Protein 5Z2Q (pdb70)

InterPro domains:
  IPR000818 TEA/ATTS domain [PF01285] (33-99)
  IPR000818 TEA/ATTS domain [PR00065] (36-50)
  IPR000818 TEA/ATTS domain [PR00065] (69-83)
  IPR000818 TEA/ATTS domain [PR00065] (84-98)
  IPR000818 TEA/ATTS domain [PS00554] (69-97)
  IPR000818 TEA/ATTS domain [PS51088] (29-105)
  IPR000818 TEA/ATTS domain [SM00426] (27-98)
  IPR016361 Transcriptional enhancer factor, metazoa [PIRSF002603] (1-427)
  IPR027255 Transcriptional enhancer factor TEF-3 (TEAD4) [PIRSF500722] (1-427)
  IPR038096 TEA/ATTS domain superfamily [G3DSA:6.10.20.40] (28-109)
  IPR041086 YAP binding domain [PF17725] (215-424)

Secondary structure (DSSP, 8-state):
--STTTSSB-SS-EEEEEEEEEE----TTEEEEEEEEPPPP-TTSPPPEEEEGGGGGGGS--STTSHHHHHHHS-GGGEEEEEEEE-----TTTSS--EEEEEEEEEESS--EEEEEEEEEETTEEEEEEEEEEE-EEETTEEEEEEEEEEP-HHHHHHHHHHHT-SSHHHHHHHHHTEEEEEEEEESSS--EEEEEEEEEEE-SSSS--EEEEEEEE-/--HHHHTTSSB-SS-EEEEEEEEEE--EEEEEEEEPPPPPTTSPPPPEEEGGGTGGGS--STTSHHHHHHHS-GGGEEEEEEEE----STT---EEEEEEEEEESS--EEEEEEEEEETTEEEEEEEEEEE-EEETTEEEEEEEEEEP-HHHHHHHHHHHT-SSHHHHHHHHHTEEEEEEEEETTT--EEEEEEEEEEE-SSSS--EEEEEEEE-/-EEEEETTEEEEE--SS-HHHHHHHHHHHHHTT--/-EEEEETTEEEEE--SS-HHHHHHHHHHHHHTT---

CATH classification: 2.70.50.80

Radius of gyration: 27.7 Å; Cα contacts (8 Å, |Δi|>4): 1138; chains: 4; bounding box: 72×57×75 Å

Sequence (505 aa):
PKTEWNAGSVIFTYFEGDINSMVDEHFSRALRNLKPKTEWNAGSVIFTYFEGDINSMVDEHFSRALRNLKRNWISMRSIASSKLWMLEFSAFLERQDTYNKHLFVHISQSSPSYSDPYLETVDIRQIYDKFPEKKGGLKELFERGPSNAFFLVKFWADLNTNIDDEGSAFYGVSSQYESPENMIITCSTKVCSFGKQVVEKVETEYARYENGHYLYRIHRSPLCEYMINFIHKLKHLPEKYMMNSVLENFTILQVVTNRDTQETLLCIAYVFEVSASEHGAQHHIYRLVKDLNWISMRSIASSKLWMLEFSAFLERNKHLFVHISQSSPSYSDPYLETVDIRQIYDKFPEKKGGLKELFERGPSNAFFLVKFWADLNTNIDDSAFYGVSSQYESPENMIITCSTKVCSFGKQVVEKVETEYARYENGHYLYRIHRSPLCEYMINFIHKLKHLPEKYMMNSVLENFTILQVVTNRDTQETLLCIAYVFEVSASEHGAQHHIYRLVK

GO terms:
  GO:0000978 RNA polymerase II cis-regulatory region sequence-specific DNA binding (F, IDA)
  GO:0001228 DNA-binding transcription activator activity, RNA polymerase II-specific (F, IDA)
  GO:0045944 positive regulation of transcription by RNA polymerase II (P, IDA)
  GO:0005737 cytoplasm (C, IDA)
  GO:0003677 DNA bindi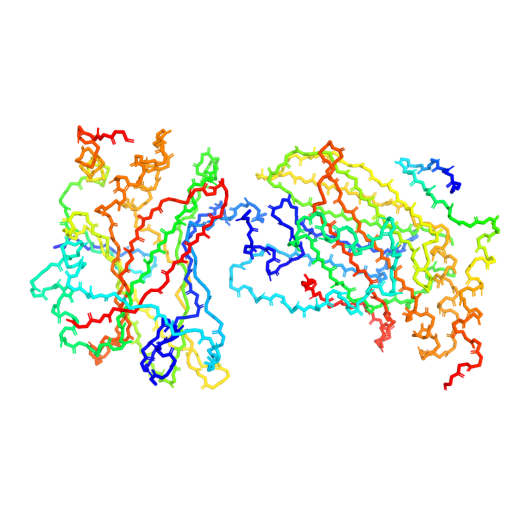ng (F, IDA)
  GO:0003700 DNA-binding transcription factor activity (F, IDA)
  GO:0045165 cell fate commitment (P, IDA)
  GO:0045893 positive regulation of DNA-templated transcription (P, IDA)
  GO:0043565 sequence-specific DNA binding (F, IDA)
  GO:0005667 transcription regulator complex (C, IDA)
  GO:0032993 protein-DNA complex (C, IDA)
  GO:0045944 positive regulation of transcription by RNA polymerase II (P, IGI)
  GO:1902459 positive regulation of stem cell population maintenance (P, IGI)
  GO:0001701 in utero embryonic development (P, IMP)
  GO:0001708 cell fate specification (P, IMP)
  GO:0001825 blastocyst formation (P, IMP)
  GO:0001830 trophectodermal cell fate commitment (P, IMP)
  GO:0045944 positive regulation of transcription by RNA polymerase II (P, IMP)
  GO:0006357 regulation of transcription by RNA polymerase II (P, IMP)
  GO:0007566 embryo implantation (P, IMP)

Organism: Mus musculus (NCBI:txid10090)

Foldseek 3Di:
DDWDDDPHDIDDDDDDDDVVVVVVVVVCVVVPPDD/DDWDDDDPDIDDDDDPDDPVVVVVVVVCVVVPPDDD/DLQLQQAQFAQFKGWAKKWKWKAAVDVLRIATFWMDGDDDDDSPHDGAAEDACVVCQQLAADDCPGPVVLCVPFDQSQEKEKEKATFLPDCSVVPDHMFIFMKIKMKGLDFFKKKKKKFKFASRHTDDIDIDIFGWDADDNITMTIDGGHGDDPVVVVVSVVLSPDDDQVVSQVRQQSIKMWMWMAGVPPRHTGHIYIYGYGHDPDNGDMDMGMHRYDD/DQCLVLQQAQFASFKGWAKKFKWWPLPIDTFWIDGDDDDDSPHDGAAEDACVVCQQLAADDDVGDVVLCVAFDQSQEKEKEKATFLQDCNLCDTFIFMKIKMKGLDWFKKKKKKWKFASRHTDDIDIDIFGWDADDNITMTIDPGDGDPPVVVVVSVVLSPDDDQVVSQVRQQSIKMWIWMAGPPVRRTGHIYIYGYGHDPDNGDMDMGMHRYDD

Solvent-accessible surface area: 24287 Å² total; per-residue (Å²): 124,104,88,95,179,71,72,49,0,48,19,58,26,67,24,133,52,88,48,68,53,44,0,64,112,5,18,73,153,10,51,199,136,68,230,122,126,89,107,174,62,63,46,3,47,24,56,26,68,27,90,58,89,46,75,49,45,0,59,108,4,19,58,145,16,50,175,136,67,184,264,116,92,54,2,44,32,9,0,1,14,74,63,3,32,0,43,19,22,5,13,4,1,15,54,164,75,2,24,2,52,21,9,9,10,26,1,40,17,94,94,41,47,149,108,48,112,159,31,104,80,22,40,0,153,136,10,39,111,59,0,16,95,81,66,58,2,1,110,78,37,26,122,143,9,57,69,26,0,0,0,16,0,47,1,68,7,6,16,69,16,88,10,39,89,65,59,98,36,56,19,0,21,18,8,22,0,44,3,97,78,103,11,32,0,22,12,19,31,32,5,0,13,44,9,164,62,5,4,19,13,36,20,67,56,132,30,54,140,93,131,62,40,53,23,0,127,13,96,85,6,29,26,10,115,2,20,56,25,2,16,79,46,7,39,106,35,108,89,89,88,40,10,31,16,0,6,114,48,4,1,28,10,1,19,0,26,16,107,95,80,143,51,2,2,0,0,0,0,4,26,25,52,9,3,101,33,133,70,4,16,61,75,70,23,47,38,3,34,166,104,35,53,14,3,1,52,16,9,0,0,3,24,73,0,4,0,51,46,18,5,14,1,0,40,152,149,122,29,64,8,10,63,1,74,21,94,50,5,40,18,58,52,111,117,33,104,66,34,40,0,152,138,17,46,112,57,0,18,97,90,81,64,2,0,33,85,33,25,148,138,9,55,68,31,0,0,0,9,0,45,1,69,8,13,14,60,15,123,20,37,104,142,36,59,26,0,25,8,6,32,0,13,0,54,74,104,13,28,0,21,9,15,35,25,6,0,15,53,10,63,64,4,7,20,11,29,26,61,58,133,30,170,113,76,99,22,4,53,15,0,112,10,100,88,9,49,26,16,106,3,19,56,21,2,17,92,42,6,45,120,30,104,86,99,105,34,16,34,13,0,5,103,54,4,1,28,5,0,21,0,25,14,105,103,98,116,50,2,1,0,1,0,0,2,14,24,52,9,3,102,54,137,122,29,41,73,76,71,25,42,42,3,34,169

Structure (mmCIF, N/CA/C/O backbone):
data_5Z2Q
#
_entry.id   5Z2Q
#
_cell.length_a   113.931
_cell.length_b   113.931
_cell.length_c   144.357
_cell.angle_alpha   90.00
_cell.angle_beta   90.00
_cell.angle_gamma   120.00
#
_symmetry.space_group_name_H-M   'P 31 2 1'
#
loop_
_entity.id
_entity.type
_entity.pdbx_description
1 polymer 'Transcription cofactor vestigial-like protein 1'
2 polymer 'Transcription cofactor vestigial-like protein 1'
3 polymer 'Transcriptional enhancer factor TEF-3'
4 polymer 'Transcriptional enhancer factor TEF-3'
5 non-polymer 'PHOSPHATE ION'
6 water water
#
loop_
_atom_site.group_PDB
_atom_site.id
_atom_site.type_symbol
_atom_site.label_atom_id
_atom_site.label_alt_id
_atom_site.label_comp_id
_atom_site.label_asym_id
_atom_site.label_entity_id
_atom_site.label_seq_id
_atom_site.pdbx_PDB_ins_code
_atom_site.Cartn_x
_atom_site.Cartn_y
_atom_site.Cartn_z
_atom_site.occupancy
_atom_site.B_iso_or_equiv
_atom_site.auth_seq_id
_atom_site.auth_comp_id
_atom_site.auth_asym_id
_atom_site.auth_atom_id
_atom_site.pdbx_PDB_model_num
ATOM 1 N N . PRO A 1 14 ? -32.763 4.458 3.789 1.00 93.82 19 PRO C N 1
ATOM 2 C CA . PRO A 1 14 ? -33.683 5.600 4.109 1.00 88.08 19 PRO C CA 1
ATOM 3 C C . PRO A 1 14 ? -33.755 6.666 3.013 1.00 86.25 19 PRO C C 1
ATOM 4 O O . PRO A 1 14 ? -32.721 7.130 2.532 1.00 82.18 19 PRO C O 1
ATOM 8 N N . LYS A 1 15 ? -34.981 7.024 2.630 1.00 86.36 20 LYS C N 1
ATOM 9 C CA . LYS A 1 15 ? -35.229 8.129 1.699 1.00 88.47 20 LYS C CA 1
ATOM 10 C C . LYS A 1 15 ? -34.871 9.450 2.420 1.00 87.48 20 LYS C C 1
ATOM 11 O O . LYS A 1 15 ? -35.024 9.566 3.646 1.00 81.18 20 LYS C O 1
ATOM 17 N N . THR A 1 16 ? -34.364 10.413 1.651 1.00 84.30 21 THR C N 1
ATOM 18 C CA . THR A 1 16 ? -33.870 11.672 2.172 1.00 82.35 21 THR C CA 1
ATOM 19 C C . THR A 1 16 ? -34.478 12.784 1.352 1.00 81.40 21 THR C C 1
ATOM 20 O O . THR A 1 16 ? -34.534 12.699 0.138 1.00 87.04 21 THR C O 1
ATOM 24 N N . GLU A 1 17 ? -34.897 13.839 2.028 1.00 80.36 22 GLU C N 1
ATOM 25 C CA . GLU A 1 17 ? -35.573 14.949 1.408 1.00 80.64 22 GLU C CA 1
ATOM 26 C C . GLU A 1 17 ? -35.118 16.197 2.141 1.00 77.06 22 GLU C C 1
ATOM 27 O O . GLU A 1 17 ? -35.008 16.201 3.347 1.00 79.80 22 GLU C O 1
ATOM 33 N N . TRP A 1 18 ? -34.800 17.228 1.392 1.00 78.10 23 TRP C N 1
ATOM 34 C CA . TRP A 1 18 ? -34.554 18.570 1.913 1.00 75.83 23 TRP C CA 1
ATOM 35 C C . TRP A 1 18 ? -35.772 19.408 1.694 1.00 76.24 23 TRP C C 1
ATOM 36 O O . TRP A 1 18 ? -36.241 19.543 0.580 1.00 83.45 23 TRP C O 1
ATOM 47 N N . ASN A 1 19 ? -36.230 20.037 2.758 1.00 78.76 24 ASN C N 1
ATOM 48 C CA . ASN A 1 19 ? -37.415 20.866 2.723 1.00 81.11 24 ASN C CA 1
ATOM 49 C C . ASN A 1 19 ? -37.392 21.994 3.766 1.00 78.57 24 ASN C C 1
ATOM 50 O O . ASN A 1 19 ? -37.332 21.733 4.967 1.00 76.72 24 ASN C O 1
ATOM 55 N N . ALA A 1 20 ? -37.424 23.247 3.287 1.00 83.55 25 ALA C N 1
ATOM 56 C CA . ALA A 1 20 ? -37.615 24.436 4.135 1.00 83.06 25 ALA C CA 1
ATOM 57 C C . ALA A 1 20 ? -36.533 24.497 5.209 1.00 80.00 25 ALA C C 1
ATOM 58 O O . ALA A 1 20 ? -36.794 24.644 6.396 1.00 83.81 25 ALA C O 1
ATOM 60 N N . GLY A 1 21 ? -35.302 24.312 4.785 1.00 75.45 26 GLY C N 1
ATOM 61 C CA . GLY A 1 21 ? -34.187 24.284 5.702 1.00 72.09 26 GLY C CA 1
ATOM 62 C C . GLY A 1 21 ? -33.954 23.055 6.532 1.00 67.79 26 GLY C C 1
ATOM 63 O O . GLY A 1 21 ? -32.981 22.988 7.239 1.00 70.05 26 GLY C O 1
ATOM 64 N N . SER A 1 22 ? -34.749 22.020 6.413 1.00 68.43 27 SER C N 1
ATOM 65 C CA . SER A 1 22 ? -34.464 20.809 7.171 1.00 69.86 27 SER C CA 1
ATOM 66 C C . SER A 1 22 ? -34.417 19.555 6.331 1.00 70.31 27 SER C C 1
ATOM 67 O O . SER A 1 22 ? -34.903 19.527 5.209 1.00 73.06 27 SER C O 1
ATOM 70 N N . VAL A 1 23 ? -33.772 18.551 6.895 1.00 67.71 28 VAL C N 1
ATOM 71 C CA . VAL A 1 23 ? -33.555 17.289 6.251 1.00 67.45 28 VAL C CA 1
ATOM 72 C C . VAL A 1 23 ? -34.506 16.302 6.895 1.00 68.52 28 VAL C C 1
ATOM 73 O O . VAL A 1 23 ? -34.500 16.151 8.129 1.00 76.43 28 VAL C O 1
ATOM 77 N N . ILE A 1 24 ? -35.331 15.648 6.081 1.00 67.44 29 ILE C N 1
ATOM 78 C CA . ILE A 1 24 ? -36.278 14.653 6.562 1.00 66.56 29 ILE C CA 1
ATOM 79 C C . ILE A 1 24 ? -35.870 13.272 6.042 1.00 67.19 29 ILE C C 1
ATOM 80 O O . ILE A 1 24 ? -35.779 13.051 4.817 1.00 67.42 29 ILE C O 1
ATOM 85 N N . PHE A 1 25 ? -35.632 12.336 6.963 1.00 64.73 30 PHE C N 1
ATOM 86 C CA . PHE A 1 25 ? -35.374 10.952 6.584 1.00 68.55 30 PHE C CA 1
ATOM 87 C C . PHE A 1 25 ? -36.658 10.145 6.732 1.00 69.56 30 PHE C C 1
ATOM 88 O O . PHE A 1 25 ? -37.237 10.116 7.807 1.00 74.38 30 PHE C O 1
ATOM 96 N N . THR A 1 26 ? -37.092 9.497 5.650 1.00 69.34 31 THR C N 1
ATOM 97 C CA . THR A 1 26 ? -38.187 8.558 5.701 1.00 69.74 31 THR C CA 1
ATOM 98 C C . THR A 1 26 ? -37.659 7.109 5.696 1.00 75.50 31 THR C C 1
ATOM 99 O O . THR A 1 26 ? -36.807 6.749 4.872 1.00 76.32 31 THR C O 1
ATOM 103 N N . TYR A 1 27 ? -38.153 6.298 6.639 1.00 78.31 32 TYR C N 1
ATOM 104 C CA . TYR A 1 27 ? -37.659 4.914 6.856 1.00 79.65 32 TYR C CA 1
ATOM 105 C C . TYR A 1 27 ? -38.577 3.802 6.289 1.00 81.36 32 TYR C C 1
ATOM 106 O O . TYR A 1 27 ? -38.352 2.653 6.565 1.00 78.72 32 TYR C O 1
ATOM 115 N N . PHE A 1 28 ? -39.582 4.169 5.489 1.00 81.80 33 PHE C N 1
ATOM 116 C CA . PHE A 1 28 ? -40.532 3.249 4.928 1.00 80.24 33 PHE C CA 1
ATOM 117 C C . PHE A 1 28 ? -40.841 3.543 3.459 1.00 85.36 33 PHE C C 1
ATOM 118 O O . PHE A 1 28 ? -40.763 4.702 2.960 1.00 80.48 33 PHE C O 1
ATOM 126 N N . GLU A 1 29 ? -41.127 2.486 2.724 1.00 93.48 34 GLU C N 1
ATOM 127 C CA . GLU A 1 29 ? -41.298 2.623 1.297 1.00 98.34 34 GLU C CA 1
ATOM 128 C C . GLU A 1 29 ? -42.640 3.003 0.753 1.00 95.94 34 GLU C C 1
ATOM 129 O O . GLU A 1 29 ? -42.728 3.469 -0.361 1.00 99.15 34 GLU C O 1
ATOM 135 N N . GLY A 1 30 ? -43.691 2.839 1.520 1.00 89.34 35 GLY C N 1
ATOM 136 C CA . GLY A 1 30 ? -44.983 3.164 0.972 1.00 91.99 35 GLY C CA 1
ATOM 137 C C . GLY A 1 30 ? -45.416 4.604 0.961 1.00 88.07 35 GLY C C 1
ATOM 138 O O . GLY A 1 30 ? -44.633 5.520 0.966 1.00 86.68 35 GLY C O 1
ATOM 139 N N . ASP A 1 31 ? -46.720 4.767 0.922 1.00 89.72 36 ASP C N 1
ATOM 140 C CA . ASP A 1 31 ? -47.366 6.044 0.953 1.00 93.31 36 ASP C CA 1
ATOM 141 C C . ASP A 1 31 ? -47.563 6.385 2.423 1.00 91.45 36 ASP C C 1
ATOM 142 O O . ASP A 1 31 ? -47.697 5.507 3.249 1.00 95.54 36 ASP C O 1
ATOM 147 N N . ILE A 1 32 ? -47.609 7.656 2.765 1.00 87.12 37 ILE C N 1
ATOM 148 C CA . ILE A 1 32 ? -47.720 8.034 4.180 1.00 82.75 37 ILE C CA 1
ATOM 149 C C . ILE A 1 32 ? -49.034 7.612 4.815 1.00 81.75 37 ILE C C 1
ATOM 150 O O . ILE A 1 32 ? -49.062 7.113 5.932 1.00 74.28 37 ILE C O 1
ATOM 155 N N . ASN A 1 33 ? -50.127 7.818 4.087 1.00 85.77 38 ASN C N 1
ATOM 156 C CA . ASN A 1 33 ? -51.450 7.453 4.576 1.00 85.20 38 ASN C CA 1
ATOM 157 C C . ASN A 1 33 ? -51.474 5.987 4.992 1.00 84.49 38 ASN C C 1
ATOM 158 O O . ASN A 1 33 ? -52.090 5.626 5.995 1.00 79.87 38 ASN C O 1
ATOM 163 N N . SER A 1 34 ? -50.799 5.147 4.214 1.00 89.16 39 SER C N 1
ATOM 164 C CA . SER A 1 34 ? -50.735 3.721 4.502 1.00 90.12 39 SER C CA 1
ATOM 165 C C . SER A 1 34 ? -49.928 3.470 5.770 1.00 89.75 39 SER C C 1
ATOM 166 O O . SER A 1 34 ? -50.258 2.590 6.565 1.00 94.23 39 SER C O 1
ATOM 169 N N . MET A 1 35 ? -48.868 4.252 5.952 1.00 91.47 40 MET C N 1
ATOM 170 C CA . MET A 1 35 ? -48.015 4.122 7.126 1.00 88.30 40 MET C CA 1
ATOM 171 C C . MET A 1 35 ? -48.814 4.385 8.397 1.00 79.79 40 MET C C 1
ATOM 172 O O . MET A 1 35 ? -48.741 3.620 9.358 1.00 78.05 40 MET C O 1
ATOM 177 N N . VAL A 1 36 ? -49.577 5.473 8.393 1.00 74.13 41 VAL C N 1
ATOM 178 C CA . VAL A 1 36 ? -50.397 5.836 9.542 1.00 73.97 41 VAL C CA 1
ATOM 179 C C . VAL A 1 36 ? -51.419 4.741 9.828 1.00 76.69 41 VAL C C 1
ATOM 180 O O . VAL A 1 36 ? -51.678 4.406 10.983 1.00 78.04 41 VAL C O 1
ATOM 184 N N . ASP A 1 37 ? -51.995 4.189 8.765 1.00 79.67 42 ASP C N 1
ATOM 185 C CA . ASP A 1 37 ? -52.991 3.119 8.896 1.00 79.78 42 ASP C CA 1
ATOM 186 C C . ASP A 1 37 ? -52.424 1.825 9.462 1.00 78.22 42 ASP C C 1
ATOM 187 O O . ASP A 1 37 ? -53.080 1.118 10.232 1.00 75.42 42 ASP C O 1
ATOM 192 N N . GLU A 1 38 ? -51.209 1.492 9.065 1.00 78.28 43 GLU C N 1
ATOM 193 C CA . GLU A 1 38 ? -50.573 0.284 9.559 1.00 80.44 43 GLU C CA 1
ATOM 194 C C . GLU A 1 38 ? -50.416 0.386 11.062 1.00 75.91 43 GLU C C 1
ATOM 195 O O . GLU A 1 38 ? -50.655 -0.594 11.742 1.00 74.77 43 GLU C O 1
ATOM 201 N N . HIS A 1 39 ? -50.064 1.565 11.577 1.00 70.67 44 HIS C N 1
ATOM 202 C CA . HIS A 1 39 ? -49.955 1.746 13.013 1.00 68.49 44 HIS C CA 1
ATOM 203 C C . HIS A 1 39 ? -51.338 1.590 13.663 1.00 70.72 44 HIS C C 1
ATOM 204 O O . HIS A 1 39 ? -51.507 0.784 14.593 1.00 72.08 44 HIS C O 1
ATOM 211 N N . PHE A 1 40 ? -52.320 2.344 13.169 1.00 69.04 45 PHE C N 1
ATOM 212 C CA . PHE A 1 40 ? -53.668 2.313 13.746 1.00 69.05 45 PHE C CA 1
ATOM 213 C C . PHE A 1 40 ? -54.255 0.880 13.738 1.00 73.38 45 PHE C C 1
ATOM 214 O O . PHE A 1 40 ? -54.728 0.384 14.763 1.00 73.28 45 PHE C O 1
ATOM 222 N N . SER A 1 41 ? -54.170 0.194 12.603 1.00 74.03 46 SER C N 1
ATOM 223 C CA . SER A 1 41 ? -54.748 -1.136 12.507 1.00 78.15 46 SER C CA 1
ATOM 224 C C . SER A 1 41 ? -54.095 -2.151 13.461 1.00 78.44 46 SER C C 1
ATOM 225 O O . SER A 1 41 ? -54.779 -3.016 14.006 1.00 83.14 46 SER C O 1
ATOM 228 N N . ARG A 1 42 ? -52.805 -2.012 13.705 1.00 75.88 47 ARG C N 1
ATOM 229 C CA . ARG A 1 42 ? -52.116 -2.902 14.607 1.00 73.14 47 ARG C CA 1
ATOM 230 C C . ARG A 1 42 ? -52.505 -2.583 16.046 1.00 73.42 47 ARG C C 1
ATOM 231 O O . ARG A 1 42 ? -52.749 -3.484 16.824 1.00 75.69 47 ARG C O 1
ATOM 239 N N . ALA A 1 43 ? -52.570 -1.302 16.381 1.00 71.83 48 ALA C N 1
ATOM 240 C CA . ALA A 1 43 ? -52.945 -0.873 17.715 1.00 73.61 48 ALA C CA 1
ATOM 241 C C . ALA A 1 43 ? -54.371 -1.244 18.086 1.00 74.64 48 ALA C C 1
ATOM 242 O O . ALA A 1 43 ? -54.650 -1.511 19.275 1.00 77.26 48 ALA C O 1
ATOM 244 N N . LEU A 1 44 ? -55.264 -1.238 17.095 1.00 72.46 49 LEU C N 1
ATOM 245 C CA . LEU A 1 44 ? -56.684 -1.513 17.329 1.00 74.81 49 LEU C CA 1
ATOM 246 C C . LEU A 1 44 ? -57.135 -2.924 17.004 1.00 75.59 49 LEU C C 1
ATOM 247 O O . LEU A 1 44 ? -58.294 -3.223 17.271 1.00 77.40 49 LEU C O 1
ATOM 252 N N . ARG A 1 45 ? -56.251 -3.780 16.489 1.00 77.16 50 ARG C N 1
ATOM 253 C CA . ARG A 1 45 ? -56.652 -5.142 16.153 1.00 85.67 50 ARG C CA 1
ATOM 254 C C . ARG A 1 45 ? -57.063 -5.878 17.438 1.00 89.25 50 ARG C C 1
ATOM 255 O O . ARG A 1 45 ? -56.300 -5.929 18.389 1.00 90.45 50 ARG C O 1
ATOM 263 N N . ASN A 1 46 ? -58.303 -6.379 17.436 1.00 93.68 51 ASN C N 1
ATOM 264 C CA . ASN A 1 46 ? -58.983 -7.017 18.576 1.00 97.38 51 ASN C CA 1
ATOM 265 C C . ASN A 1 46 ? -58.558 -6.482 19.980 1.00 101.67 51 ASN C C 1
ATOM 266 O O . ASN A 1 46 ? -58.163 -7.223 20.881 1.00 101.54 51 ASN C O 1
ATOM 271 N N . LEU A 1 47 ? -58.640 -5.163 20.126 1.00 100.72 52 LEU C N 1
ATOM 272 C CA . LEU A 1 47 ? -58.371 -4.469 21.382 1.00 98.27 52 LEU C CA 1
ATOM 273 C C . LEU A 1 47 ? -59.505 -4.746 22.394 1.00 98.72 52 LEU C C 1
ATOM 274 O O . LEU A 1 47 ? -60.582 -5.032 21.951 1.00 98.91 52 LEU C O 1
ATOM 279 N N . LYS A 1 48 ? -59.289 -4.630 23.716 1.00 103.01 53 LYS C N 1
ATOM 280 C CA . LYS A 1 48 ? -60.358 -4.831 24.721 1.00 106.20 53 LYS C CA 1
ATOM 281 C C . LYS A 1 48 ? -60.766 -3.536 25.429 1.00 102.82 53 LYS C C 1
ATOM 282 O O . LYS A 1 48 ? -61.903 -3.426 25.910 1.00 99.84 53 LYS C O 1
ATOM 288 N N . PRO B 2 14 ? -15.875 45.840 68.807 1.00 102.54 19 PRO D N 1
ATOM 289 C CA . PRO B 2 14 ? -16.328 45.580 67.395 1.00 96.14 19 PRO D CA 1
ATOM 290 C C . PRO B 2 14 ? -17.217 46.693 66.826 1.00 93.91 19 PRO D C 1
ATOM 291 O O . PRO B 2 14 ? -18.130 47.157 67.510 1.00 96.69 19 PRO D O 1
ATOM 295 N N . LYS B 2 15 ? -16.951 47.106 65.589 1.00 91.61 20 LYS D N 1
ATOM 296 C CA . LYS B 2 15 ? -17.872 47.963 64.835 1.00 89.62 20 LYS D CA 1
ATOM 297 C C . LYS B 2 15 ? -19.139 47.168 64.500 1.00 83.09 20 LYS D C 1
ATOM 298 O O . LYS B 2 15 ? -19.090 45.962 64.337 1.00 77.99 20 LYS D O 1
ATOM 304 N N . THR B 2 16 ? -20.259 47.869 64.437 1.00 84.20 21 THR D N 1
ATOM 305 C CA . THR B 2 16 ? -21.578 47.295 64.261 1.00 83.06 21 THR D CA 1
ATOM 306 C C . THR B 2 16 ? -22.278 48.073 63.161 1.00 79.64 21 THR D C 1
ATOM 307 O O . THR B 2 16 ? -22.243 49.293 63.147 1.00 81.37 21 THR D O 1
ATOM 311 N N . GLU B 2 17 ? -22.919 47.359 62.241 1.00 76.43 22 GLU D N 1
ATOM 312 C CA . GLU B 2 17 ? -23.621 48.005 61.138 1.00 78.40 22 GLU D CA 1
ATOM 313 C C . GLU B 2 17 ? -24.804 47.184 60.632 1.00 78.32 22 GLU D C 1
ATOM 314 O O . GLU B 2 17 ? -24.661 46.009 60.294 1.00 74.77 22 GLU D O 1
ATOM 320 N N . TRP B 2 18 ? -25.972 47.817 60.585 1.00 82.16 23 TRP D N 1
ATOM 321 C CA . TRP B 2 18 ? -27.193 47.165 60.108 1.00 81.88 23 TRP D CA 1
ATOM 322 C C . TRP B 2 18 ? -27.250 47.172 58.604 1.00 83.86 23 TRP D C 1
ATOM 323 O O . TRP B 2 18 ? -27.094 48.232 57.981 1.00 84.64 23 TRP D O 1
ATOM 334 N N . ASN B 2 19 ? -27.537 46.002 58.048 1.00 88.22 24 ASN D N 1
ATOM 335 C CA . ASN B 2 19 ? -27.701 45.864 56.633 1.00 94.36 24 ASN D CA 1
ATOM 336 C C . ASN B 2 19 ? -28.670 44.740 56.211 1.00 92.41 24 ASN D C 1
ATOM 337 O O . ASN B 2 19 ? -28.402 43.564 56.480 1.00 82.23 24 ASN D O 1
ATOM 342 N N . ALA B 2 20 ? -29.773 45.115 55.551 1.00 94.09 25 ALA D N 1
ATOM 343 C CA . ALA B 2 20 ? -30.654 44.161 54.851 1.00 92.03 25 ALA D CA 1
ATOM 344 C C . ALA B 2 20 ? -31.128 43.052 55.787 1.00 88.20 25 ALA D C 1
ATOM 345 O O . ALA B 2 20 ? -30.966 41.836 55.533 1.00 87.93 25 ALA D O 1
ATOM 347 N N . GLY B 2 21 ? -31.646 43.477 56.922 1.00 83.14 26 GLY D N 1
ATOM 348 C CA . GLY B 2 21 ? -32.138 42.504 57.885 1.00 83.63 26 GLY D CA 1
ATOM 349 C C . GLY B 2 21 ? -31.128 41.784 58.754 1.00 83.33 26 GLY D C 1
ATOM 350 O O . GLY B 2 21 ? -31.509 40.884 59.480 1.00 82.10 26 GLY D O 1
ATOM 351 N N . SER B 2 22 ? -29.849 42.129 58.670 1.00 85.76 27 SER D N 1
ATOM 352 C CA . SER B 2 22 ? -28.899 41.556 59.591 1.00 81.74 27 SER D CA 1
ATOM 353 C C . SER B 2 22 ? -27.975 42.600 60.210 1.00 78.84 27 SER D C 1
ATOM 354 O O . SER B 2 22 ? -27.807 43.721 59.711 1.00 79.79 27 SER D O 1
ATOM 357 N N . VAL B 2 23 ? -27.331 42.169 61.293 1.00 74.94 28 VAL D N 1
ATOM 358 C CA . VAL B 2 23 ? -26.314 42.911 61.956 1.00 74.16 28 VAL D CA 1
ATOM 359 C C . VAL B 2 23 ? -24.971 42.331 61.539 1.00 73.57 28 VAL D C 1
ATOM 360 O O . VAL B 2 23 ? -24.760 41.122 61.636 1.00 72.63 28 VAL D O 1
ATOM 364 N N . ILE B 2 24 ? -24.075 43.204 61.077 1.00 74.11 29 ILE D N 1
ATOM 365 C CA . ILE B 2 24 ? -22.705 42.823 60.771 1.00 72.45 29 ILE D CA 1
ATOM 366 C C . ILE B 2 24 ? -21.720 43.417 61.801 1.00 68.24 29 ILE D C 1
ATOM 367 O O . ILE B 2 24 ? -21.660 44.621 61.984 1.00 65.64 29 ILE D O 1
ATOM 372 N N . PHE B 2 25 ? -20.963 42.553 62.452 1.00 67.35 30 PHE D N 1
ATOM 373 C CA . PHE B 2 25 ? -19.902 42.976 63.361 1.00 72.47 30 PHE D CA 1
ATOM 374 C C . PHE B 2 25 ? -18.548 42.916 62.645 1.00 73.31 30 PHE D C 1
ATOM 375 O O . PHE B 2 25 ? -18.176 41.875 62.124 1.00 72.93 30 PHE D O 1
ATOM 383 N N . THR B 2 26 ? -17.830 44.028 62.614 1.00 74.46 31 THR D N 1
ATOM 384 C CA . THR B 2 26 ? -16.495 44.068 62.082 1.00 73.82 31 THR D CA 1
ATOM 385 C C . THR B 2 26 ? -15.480 44.150 63.234 1.00 76.36 31 THR D C 1
ATOM 386 O O . THR B 2 26 ? -15.599 45.006 64.118 1.00 79.56 31 THR D O 1
ATOM 390 N N . TYR B 2 27 ? -14.475 43.267 63.184 1.00 72.88 32 TYR D N 1
ATOM 391 C CA . TYR B 2 27 ? -13.475 43.090 64.222 1.00 73.08 32 TYR D CA 1
ATOM 392 C C . TYR B 2 27 ? -12.101 43.687 63.923 1.00 74.25 32 TYR D C 1
ATOM 393 O O . TYR B 2 27 ? -11.168 43.450 64.683 1.00 83.98 32 TYR D O 1
ATOM 402 N N . PHE B 2 28 ? -11.980 44.535 62.916 1.00 71.99 33 PHE D N 1
ATOM 403 C CA . PHE B 2 28 ? -10.712 45.182 62.565 1.00 73.71 33 PHE D CA 1
ATOM 404 C C . PHE B 2 28 ? -10.891 46.661 62.233 1.00 77.24 33 PHE D C 1
ATOM 405 O O . PHE B 2 28 ? -11.963 47.119 61.797 1.00 78.52 33 PHE D O 1
ATOM 413 N N . GLU B 2 29 ? -9.849 47.440 62.425 1.00 85.84 34 GLU D N 1
ATOM 414 C CA . GLU B 2 29 ? -10.014 48.870 62.274 1.00 93.34 34 GLU D CA 1
ATOM 415 C C . GLU B 2 29 ? -9.806 49.597 60.967 1.00 92.68 34 GLU D C 1
ATOM 416 O O . GLU B 2 29 ? -10.182 50.747 60.875 1.00 100.02 34 GLU D O 1
ATOM 418 N N . GLY B 2 30 ? -9.245 48.977 59.952 1.00 88.30 35 GLY D N 1
ATOM 419 C CA . GLY B 2 30 ? -9.036 49.725 58.732 1.00 89.29 35 GLY D CA 1
ATOM 420 C C . GLY B 2 30 ? -10.014 49.538 57.600 1.00 88.77 35 GLY D C 1
ATOM 421 O O . GLY B 2 30 ? -11.197 49.366 57.794 1.00 86.48 35 GLY D O 1
ATOM 422 N N . ASP B 2 31 ? -9.464 49.596 56.399 1.00 88.25 36 ASP D N 1
ATOM 423 C CA . ASP B 2 31 ? -10.158 49.425 55.148 1.00 89.20 36 ASP D CA 1
ATOM 424 C C . ASP B 2 31 ? -10.466 47.977 54.967 1.00 86.64 36 ASP D C 1
ATOM 425 O O . ASP B 2 31 ? -9.749 47.144 55.467 1.00 87.50 36 ASP D O 1
ATOM 430 N N . ILE B 2 32 ? -11.500 47.657 54.214 1.00 84.19 37 ILE D N 1
ATOM 431 C CA . ILE B 2 32 ? -11.795 46.268 53.984 1.00 79.36 37 ILE D CA 1
ATOM 432 C C . ILE B 2 32 ? -10.788 45.785 52.984 1.00 77.47 37 ILE D C 1
ATOM 433 O O . ILE B 2 32 ? -10.256 44.704 53.086 1.00 74.24 37 ILE D O 1
ATOM 438 N N . ASN B 2 33 ? -10.524 46.622 51.986 1.00 80.56 38 ASN D N 1
ATOM 439 C CA . ASN B 2 33 ? -9.566 46.288 50.939 1.00 81.93 38 ASN D CA 1
ATOM 440 C C . ASN B 2 33 ? -8.202 45.948 51.531 1.00 81.22 38 ASN D C 1
ATOM 441 O O . ASN B 2 33 ? -7.589 44.944 51.167 1.00 75.01 38 ASN D O 1
ATOM 446 N N . SER B 2 34 ? -7.732 46.792 52.444 1.00 80.88 39 SER D N 1
ATOM 447 C CA . SER B 2 34 ? -6.441 46.583 53.087 1.00 77.66 39 SER D CA 1
ATOM 448 C C . SER B 2 34 ? -6.447 45.314 53.933 1.00 75.47 39 SER D C 1
ATOM 449 O O . SER B 2 34 ? -5.481 44.551 53.932 1.00 77.66 39 SER D O 1
ATOM 452 N N . MET B 2 35 ? -7.542 45.095 54.654 1.00 72.12 40 MET D N 1
ATOM 453 C CA . MET B 2 35 ? -7.676 43.919 55.504 1.00 74.85 40 MET D CA 1
ATOM 454 C C . MET B 2 35 ? -7.535 42.635 54.693 1.00 71.08 40 MET D C 1
ATOM 455 O O . MET B 2 35 ? -6.847 41.702 55.106 1.00 66.82 40 MET D O 1
ATOM 460 N N . VAL B 2 36 ? -8.189 42.597 53.537 1.00 70.90 41 VAL D N 1
ATOM 461 C CA . VAL B 2 36 ? -8.137 41.429 52.666 1.00 68.94 41 VAL D CA 1
ATOM 462 C C . VAL B 2 36 ? -6.745 41.251 52.069 1.00 65.84 41 VAL D C 1
ATOM 463 O O . VAL B 2 36 ? -6.272 40.127 51.898 1.00 60.83 41 VAL D O 1
ATOM 467 N N . ASP B 2 37 ? -6.095 42.366 51.753 1.00 68.15 42 ASP D N 1
ATOM 468 C CA . ASP B 2 37 ? -4.757 42.335 51.176 1.00 70.49 42 ASP D CA 1
ATOM 469 C C . ASP B 2 37 ? -3.750 41.745 52.158 1.00 72.74 42 ASP D C 1
ATOM 470 O O . ASP B 2 37 ? -2.806 41.062 51.760 1.00 68.65 42 ASP D O 1
ATOM 475 N N . GLU B 2 38 ? -3.958 42.013 53.443 1.00 77.51 43 GLU D N 1
ATOM 476 C CA . GLU B 2 38 ? -3.076 41.512 54.479 1.00 76.91 43 GLU D CA 1
ATOM 477 C C . GLU B 2 38 ? -3.154 40.007 54.500 1.00 71.22 43 GLU D C 1
ATOM 478 O O . GLU B 2 38 ? -2.125 39.368 54.660 1.00 72.55 43 GLU D O 1
ATOM 484 N N . HIS B 2 39 ? -4.349 39.437 54.314 1.00 65.01 44 HIS D N 1
ATOM 485 C CA . HIS B 2 39 ? -4.487 37.994 54.298 1.00 64.62 44 HIS D CA 1
ATOM 486 C C . HIS B 2 39 ? -3.735 37.418 53.094 1.00 65.05 44 HIS D C 1
ATOM 487 O O . HIS B 2 39 ? -2.886 36.518 53.259 1.00 63.14 44 HIS D O 1
ATOM 494 N N . PHE B 2 40 ? -4.027 37.939 51.895 1.00 63.38 45 PHE D N 1
ATOM 495 C CA . PHE B 2 40 ? -3.429 37.408 50.671 1.00 63.37 45 PHE D CA 1
ATOM 496 C C . PHE B 2 40 ? -1.893 37.473 50.726 1.00 65.98 45 PHE D C 1
ATOM 497 O O . PHE B 2 40 ? -1.207 36.460 50.467 1.00 64.21 45 PHE D O 1
ATOM 505 N N . SER B 2 41 ? -1.356 38.638 51.111 1.00 69.36 46 SER D N 1
ATOM 506 C CA . SER B 2 41 ? 0.101 38.824 51.196 1.00 70.04 46 SER D CA 1
ATOM 507 C C . SER B 2 41 ? 0.785 37.812 52.107 1.00 71.79 46 SER D C 1
ATOM 508 O O . SER B 2 41 ? 1.882 37.296 51.811 1.00 77.68 46 SER D O 1
ATOM 511 N N . ARG B 2 42 ? 0.145 37.534 53.225 1.00 69.53 47 ARG D N 1
ATOM 512 C CA . ARG B 2 42 ? 0.727 36.648 54.192 1.00 71.73 47 ARG D CA 1
ATOM 513 C C . ARG B 2 42 ? 0.648 35.211 53.695 1.00 72.06 47 ARG D C 1
ATOM 514 O O . ARG B 2 42 ? 1.585 34.459 53.840 1.00 70.92 47 ARG D O 1
ATOM 522 N N . ALA B 2 43 ? -0.493 34.838 53.123 1.00 74.06 48 ALA D N 1
ATOM 523 C CA . ALA B 2 43 ? -0.692 33.490 52.585 1.00 73.91 48 ALA D CA 1
ATOM 524 C C . ALA B 2 43 ? 0.251 33.157 51.446 1.00 75.83 48 ALA D C 1
ATOM 525 O O . ALA B 2 43 ? 0.639 31.989 51.303 1.00 77.00 48 ALA D O 1
ATOM 527 N N . LEU B 2 44 ? 0.590 34.167 50.629 1.00 77.63 49 LEU D N 1
ATOM 528 C CA . LEU B 2 44 ? 1.430 33.957 49.442 1.00 78.31 49 LEU D CA 1
ATOM 529 C C . LEU B 2 44 ? 2.889 34.358 49.612 1.00 81.75 49 LEU D C 1
ATOM 530 O O . LEU B 2 44 ? 3.670 34.179 48.674 1.00 85.93 49 LEU D O 1
ATOM 535 N N . ARG B 2 45 ? 3.284 34.886 50.778 1.00 83.82 50 ARG D N 1
ATOM 536 C CA . ARG B 2 45 ? 4.686 35.262 51.010 1.00 85.75 50 ARG D CA 1
ATOM 537 C C . ARG B 2 45 ? 5.527 33.984 50.953 1.00 85.81 50 ARG D C 1
ATOM 538 O O . ARG B 2 45 ? 5.212 32.946 51.605 1.00 82.13 50 ARG D O 1
ATOM 546 N N . ASN B 2 46 ? 6.545 34.058 50.092 1.00 85.80 51 ASN D N 1
ATOM 547 C CA . ASN B 2 46 ? 7.444 32.953 49.737 1.00 87.11 51 ASN D CA 1
ATOM 548 C C . ASN B 2 46 ? 6.818 31.541 49.759 1.00 88.47 51 ASN D C 1
ATOM 549 O O . ASN B 2 46 ? 7.315 30.625 50.383 1.00 88.11 51 ASN D O 1
ATOM 554 N N . LEU B 2 47 ? 5.710 31.401 49.047 1.00 93.68 52 LEU D N 1
ATOM 555 C CA . LEU B 2 47 ? 5.008 30.130 48.856 1.00 100.47 52 LEU D CA 1
ATOM 556 C C . LEU B 2 47 ? 5.802 29.227 47.928 1.00 104.06 52 LEU D C 1
ATOM 557 O O . LEU B 2 47 ? 6.583 29.739 47.153 1.00 107.64 52 LEU D O 1
ATOM 562 N N . LYS B 2 48 ? 5.569 27.909 47.944 1.00 111.30 53 LYS D N 1
ATOM 563 C CA . LYS B 2 48 ? 6.274 26.997 46.983 1.00 119.90 53 LYS D CA 1
ATOM 564 C C . LYS B 2 48 ? 5.404 26.042 46.119 1.00 119.97 53 LYS D C 1
ATOM 565 O O . LYS B 2 48 ? 4.245 25.711 46.468 1.00 111.37 53 LYS D O 1
ATOM 571 N N . ARG B 2 49 ? 6.044 25.616 45.010 1.00 119.70 54 ARG D N 1
ATOM 572 C CA . ARG B 2 49 ? 5.499 24.774 43.924 1.00 117.91 54 ARG D CA 1
ATOM 573 C C . ARG B 2 49 ? 4.350 23.847 44.313 1.00 112.95 54 ARG D C 1
ATOM 574 O O . ARG B 2 49 ? 3.488 23.578 43.489 1.00 106.23 54 ARG D O 1
ATOM 582 N N . ASN C 3 5 ? -31.374 10.625 67.030 1.00 30.00 205 ASN A N 1
ATOM 583 C CA . ASN C 3 5 ? -29.918 10.687 67.079 1.00 30.00 205 ASN A CA 1
ATOM 584 C C . ASN C 3 5 ? -29.293 9.906 65.928 1.00 30.00 205 ASN A C 1
ATOM 585 O O . ASN C 3 5 ? -28.095 10.017 65.668 1.00 30.00 205 ASN A O 1
ATOM 590 N N . TRP C 3 6 ? -30.113 9.117 65.241 1.00 30.00 206 TRP A N 1
ATOM 591 C CA . TRP C 3 6 ? -29.643 8.317 64.117 1.00 30.00 206 TRP A CA 1
ATOM 592 C C . TRP C 3 6 ? -29.641 9.118 62.819 1.00 30.00 206 TRP A C 1
ATOM 593 O O . TRP C 3 6 ? -29.103 8.674 61.805 1.00 30.00 206 TRP A O 1
ATOM 604 N N . ILE C 3 7 ? -30.247 10.300 62.859 1.00 107.45 207 ILE A N 1
ATOM 605 C CA . ILE C 3 7 ? -30.317 11.165 61.687 1.00 107.43 207 ILE A CA 1
ATOM 606 C C . ILE C 3 7 ? -29.157 12.156 61.702 1.00 104.16 207 ILE A C 1
ATOM 607 O O . ILE C 3 7 ? -28.862 12.796 60.693 1.00 92.16 207 ILE A O 1
ATOM 612 N N . SER C 3 8 ? -28.654 12.336 62.880 1.00 108.22 208 SER A N 1
ATOM 613 C CA . SER C 3 8 ? -27.565 13.206 63.076 1.00 98.45 208 SER A CA 1
ATOM 614 C C . SER C 3 8 ? -26.292 12.515 62.821 1.00 97.25 208 SER A C 1
ATOM 615 O O . SER C 3 8 ? -25.287 13.036 63.082 1.00 91.47 208 SER A O 1
ATOM 618 N N . MET C 3 9 ? -26.323 11.304 62.358 1.00 100.16 209 MET A N 1
ATOM 619 C CA . MET C 3 9 ? -25.116 10.635 62.013 1.00 98.65 209 MET A CA 1
ATOM 620 C C . MET C 3 9 ? -25.031 10.430 60.563 1.00 99.20 209 MET A C 1
ATOM 621 O O . MET C 3 9 ? -24.146 9.797 60.123 1.00 101.46 209 MET A O 1
ATOM 626 N N . ARG C 3 10 ? -25.981 10.946 59.826 1.00 96.91 210 ARG A N 1
ATOM 627 C CA . ARG C 3 10 ? -26.037 10.806 58.448 1.00 93.41 210 ARG A CA 1
ATOM 628 C C . ARG C 3 10 ? -26.157 12.118 57.762 1.00 90.36 210 ARG A C 1
ATOM 629 O O . ARG C 3 10 ? -25.998 12.172 56.595 1.00 83.04 210 ARG A O 1
ATOM 637 N N . SER C 3 11 ? -26.524 13.153 58.500 1.00 90.10 211 SER A N 1
ATOM 638 C CA . SER C 3 11 ? -26.695 14.453 57.890 1.00 85.56 211 SER A CA 1
ATOM 639 C C . SER C 3 11 ? -26.541 15.576 58.891 1.00 86.67 211 SER A C 1
ATOM 640 O O . SER C 3 11 ? -26.692 15.394 60.099 1.00 86.49 211 SER A O 1
ATOM 643 N N . ILE C 3 12 ? -26.236 16.744 58.353 1.00 84.09 212 ILE A N 1
ATOM 644 C CA . ILE C 3 12 ? -26.049 17.955 59.137 1.00 80.50 212 ILE A CA 1
ATOM 645 C C . ILE C 3 12 ? -27.344 18.233 59.905 1.00 84.07 212 ILE A C 1
ATOM 646 O O . ILE C 3 12 ? -28.295 18.809 59.370 1.00 77.71 212 ILE A O 1
ATOM 651 N N . ALA C 3 13 ? -27.374 17.771 61.148 1.00 87.50 213 ALA A N 1
ATOM 652 C CA . ALA C 3 13 ? -28.526 17.953 62.009 1.00 90.73 213 ALA A CA 1
ATOM 653 C C . ALA C 3 13 ? -28.209 17.612 63.429 1.00 93.07 213 ALA A C 1
ATOM 654 O O . ALA C 3 13 ? -27.385 16.763 63.712 1.00 94.91 213 ALA A O 1
ATOM 656 N N . SER C 3 14 ? -28.892 18.288 64.330 1.00 95.10 214 SER A N 1
ATOM 657 C CA . SER C 3 14 ? -28.801 17.980 65.732 1.00 94.37 214 SER A CA 1
ATOM 658 C C . SER C 3 14 ? -30.131 17.314 66.057 1.00 95.03 214 SER A C 1
ATOM 659 O O . SER C 3 14 ? -30.875 16.893 65.173 1.00 92.58 214 SER A O 1
ATOM 662 N N . SER C 3 15 ? -30.452 17.241 67.335 1.00 98.51 215 SER A N 1
ATOM 663 C CA . SER C 3 15 ? -31.749 16.739 67.721 1.00 100.20 215 SER A CA 1
ATOM 664 C C . SER C 3 15 ? -32.888 17.693 67.421 1.00 101.44 215 SER A C 1
ATOM 665 O O . SER C 3 15 ? -34.037 17.262 67.404 1.00 102.60 215 SER A O 1
ATOM 668 N N . LYS C 3 16 ? -32.577 18.966 67.163 1.00 99.80 216 LYS A N 1
ATOM 669 C CA . LYS C 3 16 ? -33.594 20.022 67.074 1.00 97.75 216 LYS A CA 1
ATOM 670 C C . LYS C 3 16 ? -33.607 20.870 65.803 1.00 92.43 216 LYS A C 1
ATOM 671 O O . LYS C 3 16 ? -34.526 21.652 65.633 1.00 88.48 216 LYS A O 1
ATOM 677 N N . LEU C 3 17 ? -32.618 20.705 64.927 1.00 91.64 217 LEU A N 1
ATOM 678 C CA . LEU C 3 17 ? -32.573 21.427 63.657 1.00 87.92 217 LEU A CA 1
ATOM 679 C C . LEU C 3 17 ? -31.806 20.634 62.628 1.00 86.33 217 LEU A C 1
ATOM 680 O O . LEU C 3 17 ? -30.776 20.048 62.934 1.00 85.23 217 LEU A O 1
ATOM 685 N N . TRP C 3 18 ? -32.334 20.606 61.410 1.00 87.94 218 TRP A N 1
ATOM 686 C CA . TRP C 3 18 ? -31.759 19.856 60.298 1.00 87.96 218 TRP A CA 1
ATOM 687 C C . TRP C 3 18 ? -31.659 20.843 59.116 1.00 83.37 218 TRP A C 1
ATOM 688 O O . TRP C 3 18 ? -32.589 21.600 58.867 1.00 85.23 218 TRP A O 1
ATOM 699 N N . MET C 3 19 ? -30.529 20.866 58.421 1.00 79.77 219 MET A N 1
ATOM 700 C CA . MET C 3 19 ? -30.331 21.765 57.288 1.00 77.88 219 MET A CA 1
ATOM 701 C C . MET C 3 19 ? -30.934 21.149 56.034 1.00 79.48 219 MET A C 1
ATOM 702 O O . MET C 3 19 ? -30.599 20.038 55.653 1.00 82.01 219 MET A O 1
ATOM 707 N N . LEU C 3 20 ? -31.832 21.886 55.407 1.00 81.05 220 LEU A N 1
ATOM 708 C CA . LEU C 3 20 ? -32.407 21.511 54.132 1.00 85.15 220 LEU A CA 1
ATOM 709 C C . LEU C 3 20 ? -31.496 21.951 52.982 1.00 81.83 220 LEU A C 1
ATOM 710 O O . LEU C 3 20 ? -31.169 21.150 52.116 1.00 83.21 220 LEU A O 1
ATOM 715 N N . GLU C 3 21 ? -31.119 23.220 52.975 1.00 77.85 221 GLU A N 1
ATOM 716 C CA . GLU C 3 21 ? -30.385 23.835 51.859 1.00 78.97 221 GLU A CA 1
ATOM 717 C C . GLU C 3 21 ? -29.389 24.849 52.395 1.00 75.64 221 GLU A C 1
ATOM 718 O O . GLU C 3 21 ? -29.647 25.508 53.385 1.00 74.43 221 GLU A O 1
ATOM 724 N N . PHE C 3 22 ? -28.284 25.001 51.685 1.00 74.28 222 PHE A N 1
ATOM 725 C CA . PHE C 3 22 ? -27.361 26.110 51.856 1.00 68.74 222 PHE A CA 1
ATOM 726 C C . PHE C 3 22 ? -26.764 26.414 50.458 1.00 68.46 222 PHE A C 1
ATOM 727 O O . PHE C 3 22 ? -26.296 25.519 49.765 1.00 65.67 222 PHE A O 1
ATOM 735 N N . SER C 3 23 ? -26.795 27.665 50.035 1.00 67.84 223 SER A N 1
ATOM 736 C CA . SER C 3 23 ? -26.137 28.086 48.788 1.00 68.24 223 SER A CA 1
ATOM 737 C C . SER C 3 23 ? -25.602 29.483 48.940 1.00 66.23 223 SER A C 1
ATOM 738 O O . SER C 3 23 ? -26.255 30.317 49.524 1.00 70.50 223 SER A O 1
ATOM 741 N N . ALA C 3 24 ? -24.414 29.736 48.425 1.00 66.41 224 ALA A N 1
ATOM 742 C CA . ALA C 3 24 ? -23.909 31.098 48.269 1.00 65.75 224 ALA A CA 1
ATOM 743 C C . ALA C 3 24 ? -23.769 31.319 46.776 1.00 63.07 224 ALA A C 1
ATOM 744 O O . ALA C 3 24 ? -23.361 30.411 46.051 1.00 61.51 224 ALA A O 1
ATOM 746 N N . PHE C 3 25 ? -24.106 32.512 46.330 1.00 59.50 225 PHE A N 1
ATOM 747 C CA . PHE C 3 25 ? -24.246 32.758 44.928 1.00 62.11 225 PHE A CA 1
ATOM 748 C C . PHE C 3 25 ? -24.023 34.197 44.520 1.00 61.82 225 PHE A C 1
ATOM 749 O O . PHE C 3 25 ? -23.972 35.079 45.336 1.00 62.73 225 PHE A O 1
ATOM 757 N N . LEU C 3 26 ? -23.986 34.388 43.212 1.00 64.26 226 LEU A N 1
ATOM 758 C CA . LEU C 3 26 ? -23.847 35.666 42.573 1.00 65.15 226 LEU A CA 1
ATOM 759 C C . LEU C 3 26 ? -24.842 35.672 41.441 1.00 67.17 226 LEU A C 1
ATOM 760 O O . LEU C 3 26 ? -24.941 34.695 40.747 1.00 67.72 226 LEU A O 1
ATOM 765 N N . GLU C 3 27 ? -25.565 36.764 41.238 1.00 71.05 227 GLU A N 1
ATOM 766 C CA . GLU C 3 27 ? -26.492 36.910 40.093 1.00 75.64 227 GLU A CA 1
ATOM 767 C C . GLU C 3 27 ? -26.459 38.331 39.480 1.00 78.94 227 GLU A C 1
ATOM 768 O O . GLU C 3 27 ? -26.017 39.231 40.146 1.00 84.40 227 GLU A O 1
ATOM 774 N N . ARG C 3 28 ? -26.947 38.560 38.262 1.00 81.41 228 ARG A N 1
ATOM 775 C CA . ARG C 3 28 ? -27.002 39.923 37.728 1.00 90.45 228 ARG A CA 1
ATOM 776 C C . ARG C 3 28 ? -28.093 40.833 38.340 1.00 93.39 228 ARG A C 1
ATOM 777 O O . ARG C 3 28 ? -27.765 41.863 38.960 1.00 95.81 228 ARG A O 1
ATOM 785 N N . GLN C 3 29 ? -29.356 40.417 38.232 1.00 101.50 229 GLN A N 1
ATOM 786 C CA . GLN C 3 29 ? -30.534 41.222 38.666 1.00 106.37 229 GLN A CA 1
ATOM 787 C C . GLN C 3 29 ? -31.696 40.342 39.247 1.00 106.67 229 GLN A C 1
ATOM 788 O O . GLN C 3 29 ? -32.913 40.654 39.157 1.00 104.98 229 GLN A O 1
ATOM 794 N N . ASP C 3 33 ? -32.015 34.506 32.328 1.00 83.97 233 ASP A N 1
ATOM 795 C CA . ASP C 3 33 ? -31.527 34.614 33.698 1.00 85.80 233 ASP A CA 1
ATOM 796 C C . ASP C 3 33 ? -31.029 33.269 34.215 1.00 84.50 233 ASP A C 1
ATOM 797 O O . ASP C 3 33 ? -30.577 33.161 35.355 1.00 85.62 233 ASP A O 1
ATOM 802 N N . THR C 3 34 ? -31.114 32.247 33.370 1.00 82.92 234 THR A N 1
ATOM 803 C CA . THR C 3 34 ? -30.660 30.872 33.751 1.00 80.68 234 THR A CA 1
ATOM 804 C C . THR C 3 34 ? -29.147 30.766 33.985 1.00 81.88 234 THR A C 1
ATOM 805 O O . THR C 3 34 ? -28.670 30.378 35.079 1.00 82.30 234 THR A O 1
ATOM 809 N N . TYR C 3 35 ? -28.364 31.130 32.982 1.00 84.90 235 TYR A N 1
ATOM 810 C CA . TYR C 3 35 ? -26.913 31.114 33.176 1.00 81.12 235 TYR A CA 1
ATOM 811 C C . TYR C 3 35 ? -26.371 32.454 33.745 1.00 81.96 235 TYR A C 1
ATOM 812 O O . TYR C 3 35 ? -25.187 32.717 33.689 1.00 87.74 235 TYR A O 1
ATOM 821 N N . ASN C 3 36 ? -27.254 33.270 34.324 1.00 84.06 236 ASN A N 1
ATOM 822 C CA . ASN C 3 36 ? -26.929 34.557 34.947 1.00 86.70 236 ASN A CA 1
ATOM 823 C C . ASN C 3 36 ? -26.962 34.484 36.488 1.00 84.26 236 ASN A C 1
ATOM 824 O O . ASN C 3 36 ? -26.709 35.438 37.198 1.00 84.79 236 ASN A O 1
ATOM 829 N N . LYS C 3 37 ? -27.194 33.283 37.004 1.00 83.99 237 LYS A N 1
ATOM 830 C CA . LYS C 3 37 ? -27.126 32.920 38.433 1.00 77.51 237 LYS A CA 1
ATOM 831 C C . LYS C 3 37 ? -25.975 31.915 38.555 1.00 69.15 237 LYS A C 1
ATOM 832 O O . LYS C 3 37 ? -25.773 31.110 37.661 1.00 72.05 237 LYS A O 1
ATOM 838 N N . HIS C 3 38 ? -25.198 31.961 39.621 1.00 63.29 238 HIS A N 1
ATOM 839 C CA . HIS C 3 38 ? -23.984 31.145 39.770 1.00 60.96 238 HIS A CA 1
ATOM 840 C C . HIS C 3 38 ? -23.748 30.802 41.243 1.00 63.61 238 HIS A C 1
ATOM 841 O O . HIS C 3 38 ? -23.662 31.696 42.080 1.00 61.44 238 HIS A O 1
ATOM 848 N N . LEU C 3 39 ? -23.599 29.514 41.523 1.00 64.18 239 LEU A N 1
ATOM 849 C CA . LEU C 3 39 ? -23.379 28.990 42.862 1.00 60.26 239 LEU A CA 1
ATOM 850 C C . LEU C 3 39 ? -21.917 28.803 43.129 1.00 60.55 239 LEU A C 1
ATOM 851 O O . LEU C 3 39 ? -21.250 28.072 42.418 1.00 63.77 239 LEU A O 1
ATOM 856 N N . PHE C 3 40 ? -21.409 29.496 44.144 1.00 60.93 240 PHE A N 1
ATOM 857 C CA . PHE C 3 40 ? -20.035 29.293 44.579 1.00 61.80 240 PHE A CA 1
ATOM 858 C C . PHE C 3 40 ? -19.901 27.969 45.306 1.00 62.97 240 PHE A C 1
ATOM 859 O O . PHE C 3 40 ? -19.032 27.165 44.995 1.00 65.73 240 PHE A O 1
ATOM 867 N N . VAL C 3 41 ? -20.777 27.754 46.285 1.00 63.55 241 VAL A N 1
ATOM 868 C CA . VAL C 3 41 ? -20.833 26.503 47.059 1.00 60.91 241 VAL A CA 1
ATOM 869 C C . VAL C 3 41 ? -22.287 26.208 47.295 1.00 61.92 241 VAL A C 1
ATOM 870 O O . VAL C 3 41 ? -23.113 27.144 47.252 1.00 61.61 241 VAL A O 1
ATOM 874 N N . HIS C 3 42 ? -22.609 24.939 47.509 1.00 61.01 242 HIS A N 1
ATOM 875 C CA . HIS C 3 42 ? -23.969 24.566 47.781 1.00 61.90 242 HIS A CA 1
ATOM 876 C C . HIS C 3 42 ? -24.074 23.187 48.367 1.00 65.93 242 HIS A C 1
ATOM 877 O O . HIS C 3 42 ? -23.295 22.316 48.032 1.00 69.53 242 HIS A O 1
ATOM 884 N N . ILE C 3 43 ? -25.030 23.029 49.280 1.00 71.06 243 ILE A N 1
ATOM 885 C CA . ILE C 3 43 ? -25.413 21.760 49.876 1.00 74.25 243 ILE A CA 1
ATOM 886 C C . ILE C 3 43 ? -26.927 21.620 49.812 1.00 76.94 243 ILE A C 1
ATOM 887 O O . ILE C 3 43 ? -27.679 22.554 50.055 1.00 77.45 243 ILE A O 1
ATOM 892 N N . SER C 3 44 ? -27.386 20.406 49.616 1.00 80.17 244 SER A N 1
ATOM 893 C CA . SER C 3 44 ? -28.800 20.113 49.627 1.00 79.71 244 SER A CA 1
ATOM 894 C C . SER C 3 44 ? -29.002 18.744 50.280 1.00 78.81 244 SER A C 1
ATOM 895 O O . SER C 3 44 ? -28.488 17.763 49.777 1.00 79.66 244 SER A O 1
ATOM 898 N N . GLN C 3 45 ? -29.718 18.666 51.397 1.00 79.96 245 GLN A N 1
ATOM 899 C CA . GLN C 3 45 ? -29.974 17.366 52.056 1.00 81.82 245 GLN A CA 1
ATOM 900 C C . GLN C 3 45 ? -31.359 16.857 51.704 1.00 85.78 245 GLN A C 1
ATOM 901 O O . GLN C 3 45 ? -32.343 17.615 51.671 1.00 85.45 245 GLN A O 1
ATOM 907 N N . SER C 3 46 ? -31.427 15.560 51.450 1.00 90.01 246 SER A N 1
ATOM 908 C CA . SER C 3 46 ? -32.690 14.907 51.175 1.00 97.25 246 SER A CA 1
ATOM 909 C C . SER C 3 46 ? -33.171 14.199 52.430 1.00 98.83 246 SER A C 1
ATOM 910 O O . SER C 3 46 ? -32.474 14.169 53.455 1.00 95.04 246 SER A O 1
ATOM 913 N N . SER C 3 47 ? -34.380 13.665 52.350 1.00 106.13 247 SER A N 1
ATOM 914 C CA . SER C 3 47 ? -34.996 12.954 53.468 1.00 107.48 247 SER A CA 1
ATOM 915 C C . SER C 3 47 ? -34.051 11.891 53.974 1.00 108.67 247 SER A C 1
ATOM 916 O O . SER C 3 47 ? -33.589 11.055 53.179 1.00 106.08 247 SER A O 1
ATOM 919 N N . PRO C 3 48 ? -33.745 11.928 55.285 1.00 110.50 248 PRO A N 1
ATOM 920 C CA . PRO C 3 48 ? -32.797 10.960 55.838 1.00 111.53 248 PRO A CA 1
ATOM 921 C C . PRO C 3 48 ? -33.390 9.543 55.867 1.00 113.72 248 PRO A C 1
ATOM 922 O O . PRO C 3 48 ? -34.533 9.353 56.276 1.00 108.74 248 PRO A O 1
ATOM 926 N N . SER C 3 49 ? -32.627 8.591 55.356 1.00 116.85 249 SER A N 1
ATOM 927 C CA . SER C 3 49 ? -33.022 7.178 55.265 1.00 121.26 249 SER A CA 1
ATOM 928 C C . SER C 3 49 ? -32.068 6.453 56.208 1.00 120.60 249 SER A C 1
ATOM 929 O O . SER C 3 49 ? -30.924 6.882 56.370 1.00 119.28 249 SER A O 1
ATOM 932 N N . TYR C 3 50 ? -32.511 5.352 56.813 1.00 123.08 250 TYR A N 1
ATOM 933 C CA . TYR C 3 50 ? -31.596 4.499 57.544 1.00 125.86 250 TYR A CA 1
ATOM 934 C C . TYR C 3 50 ? -30.436 4.020 56.657 1.00 124.02 250 TYR A C 1
ATOM 935 O O . TYR C 3 50 ? -29.312 3.934 57.135 1.00 118.51 250 TYR A O 1
ATOM 944 N N . SER C 3 51 ? -30.707 3.766 55.381 1.00 125.53 251 SER A N 1
ATOM 945 C CA . SER C 3 51 ? -29.708 3.215 54.467 1.00 126.35 251 SER A CA 1
ATOM 946 C C . SER C 3 51 ? -28.644 4.211 53.997 1.00 122.94 251 SER A C 1
ATOM 947 O O . SER C 3 51 ? -27.656 3.801 53.403 1.00 122.06 251 SER A O 1
ATOM 950 N N . ASP C 3 52 ? -28.830 5.505 54.264 1.00 120.95 252 ASP A N 1
ATOM 951 C CA . ASP C 3 52 ? -27.778 6.510 53.965 1.00 112.82 252 ASP A CA 1
ATOM 952 C C . ASP C 3 52 ? -26.525 6.187 54.784 1.00 107.97 252 ASP A C 1
ATOM 953 O O . ASP C 3 52 ? -26.662 5.824 55.947 1.00 106.45 252 ASP A O 1
ATOM 958 N N . PRO C 3 53 ? -25.306 6.364 54.221 1.00 105.71 253 PRO A N 1
ATOM 959 C CA . PRO C 3 53 ? -24.048 6.095 54.988 1.00 104.06 253 PRO A CA 1
ATOM 960 C C . PRO C 3 53 ? -23.837 6.973 56.234 1.00 100.14 253 PRO A C 1
ATOM 961 O O . PRO C 3 53 ? -24.267 8.133 56.252 1.00 95.68 253 PRO A O 1
ATOM 965 N N . TYR C 3 54 ? -23.190 6.416 57.266 1.00 101.89 254 TYR A N 1
ATOM 966 C CA . TYR C 3 54 ? -22.811 7.195 58.469 1.00 100.82 254 TYR A CA 1
ATOM 967 C C . TYR C 3 54 ? -21.820 8.256 57.929 1.00 94.18 254 TYR A C 1
ATOM 968 O O . TYR C 3 54 ? -21.047 7.960 57.037 1.00 93.05 254 TYR A O 1
ATOM 977 N N . LEU C 3 55 ? -21.880 9.507 58.356 1.00 90.05 255 LEU A N 1
ATOM 978 C CA . LEU C 3 55 ? -20.867 10.473 57.921 1.00 87.58 255 LEU A CA 1
ATOM 979 C C . LEU C 3 55 ? -19.548 10.071 58.521 1.00 91.98 255 LEU A C 1
ATOM 980 O O . LEU C 3 55 ? -19.527 9.498 59.586 1.00 98.04 255 LEU A O 1
ATOM 985 N N . GLU C 3 56 ? -18.447 10.383 57.854 1.00 96.48 256 GLU A N 1
ATOM 986 C CA . GLU C 3 56 ? -17.146 10.216 58.466 1.00 99.54 256 GLU A CA 1
ATOM 987 C C . GLU C 3 56 ? -17.007 11.249 59.588 1.00 98.04 256 GLU A C 1
ATOM 988 O O . GLU C 3 56 ? -17.679 12.281 59.656 1.00 92.33 256 GLU A O 1
ATOM 994 N N . THR C 3 57 ? -16.085 10.935 60.472 1.00 100.62 257 THR A N 1
ATOM 995 C CA . THR C 3 57 ? -15.853 11.635 61.709 1.00 100.56 257 THR A CA 1
ATOM 996 C C . THR C 3 57 ? -14.493 12.333 61.658 1.00 98.42 257 THR A C 1
ATOM 997 O O . THR C 3 57 ? -13.547 11.758 61.166 1.00 102.53 257 THR A O 1
ATOM 1001 N N . VAL C 3 58 ? -14.402 13.552 62.168 1.00 97.59 258 VAL A N 1
ATOM 1002 C CA . VAL C 3 58 ? -13.116 14.254 62.337 1.00 99.70 258 VAL A CA 1
ATOM 1003 C C . VAL C 3 58 ? -12.938 14.645 63.811 1.00 103.74 258 VAL A C 1
ATOM 1004 O O . VAL C 3 58 ? -13.856 15.185 64.435 1.00 105.67 258 VAL A O 1
ATOM 1008 N N . ASP C 3 59 ? -11.762 14.381 64.375 1.00 106.48 259 ASP A N 1
ATOM 1009 C CA . ASP C 3 59 ? -11.502 14.819 65.733 1.00 107.38 259 ASP A CA 1
ATOM 1010 C C . ASP C 3 59 ? -11.378 16.332 65.726 1.00 105.29 259 ASP A C 1
ATOM 1011 O O . ASP C 3 59 ? -10.612 16.913 64.943 1.00 102.96 259 ASP A O 1
ATOM 1016 N N . ILE C 3 60 ? -12.154 16.964 66.590 1.00 102.58 260 ILE A N 1
ATOM 1017 C CA . ILE C 3 60 ? -12.275 18.408 66.555 1.00 100.11 260 ILE A CA 1
ATOM 1018 C C . ILE C 3 60 ? -10.940 19.105 66.895 1.00 104.10 260 ILE A C 1
ATOM 1019 O O . ILE C 3 60 ? -10.626 20.149 66.295 1.00 105.21 260 ILE A O 1
ATOM 1024 N N . ARG C 3 61 ? -10.130 18.508 67.789 1.00 107.91 261 ARG A N 1
ATOM 1025 C CA . ARG C 3 61 ? -8.808 19.055 68.137 1.00 107.98 261 ARG A CA 1
ATOM 1026 C C . ARG C 3 61 ? -7.902 19.330 66.932 1.00 110.02 261 ARG A C 1
ATOM 1027 O O . ARG C 3 61 ? -7.136 20.309 66.954 1.00 115.19 261 ARG A O 1
ATOM 1035 N N . GLN C 3 62 ? -8.023 18.515 65.875 1.00 108.67 262 GLN A N 1
ATOM 1036 C CA . GLN C 3 62 ? -7.388 18.791 64.575 1.00 106.14 262 GLN A CA 1
ATOM 1037 C C . GLN C 3 62 ? -7.718 20.163 63.959 1.00 102.65 262 GLN A C 1
ATOM 1038 O O . GLN C 3 62 ? -7.001 20.562 63.049 1.00 103.37 262 GLN A O 1
ATOM 1044 N N . ILE C 3 63 ? -8.779 20.850 64.411 1.00 102.13 263 ILE A N 1
ATOM 1045 C CA . ILE C 3 63 ? -9.271 22.060 63.717 1.00 97.85 263 ILE A CA 1
ATOM 1046 C C . ILE C 3 63 ? -9.219 23.334 64.531 1.00 96.25 263 ILE A C 1
ATOM 1047 O O . ILE C 3 63 ? -9.425 24.392 63.955 1.00 93.84 263 ILE A O 1
ATOM 1052 N N . TYR C 3 64 ? -8.908 23.268 65.824 1.00 101.77 264 TYR A N 1
ATOM 1053 C CA . TYR C 3 64 ? -8.998 24.468 66.717 1.00 104.81 264 TYR A CA 1
ATOM 1054 C C . TYR C 3 64 ? -8.158 25.681 66.319 1.00 101.04 264 TYR A C 1
ATOM 1055 O O . TYR C 3 64 ? -8.577 26.806 66.533 1.00 96.12 264 TYR A O 1
ATOM 1064 N N . ASP C 3 65 ? -6.973 25.451 65.773 1.00 101.54 265 ASP A N 1
ATOM 1065 C CA . ASP C 3 65 ? -6.100 26.552 65.353 1.00 105.32 265 ASP A CA 1
ATOM 1066 C C . ASP C 3 65 ? -6.592 27.342 64.115 1.00 104.60 265 ASP A C 1
ATOM 1067 O O . ASP C 3 65 ? -6.034 28.391 63.821 1.00 106.93 265 ASP A O 1
ATOM 1072 N N . LYS C 3 66 ? -7.621 26.847 63.405 1.00 100.57 266 LYS A N 1
ATOM 1073 C CA . LYS C 3 66 ? -8.249 27.568 62.290 1.00 95.38 266 LYS A CA 1
ATOM 1074 C C . LYS C 3 66 ? -9.487 28.393 62.657 1.00 90.68 266 LYS A C 1
ATOM 1075 O O . LYS C 3 66 ? -10.089 28.996 61.760 1.00 83.85 266 LYS A O 1
ATOM 1081 N N . PHE C 3 67 ? -9.884 28.397 63.935 1.00 91.55 267 PHE A N 1
ATOM 1082 C CA . PHE C 3 67 ? -11.069 29.138 64.416 1.00 93.08 267 PHE A CA 1
ATOM 1083 C C . PHE C 3 67 ? -10.714 29.872 65.700 1.00 96.89 267 PHE A C 1
ATOM 1084 O O . PHE C 3 67 ? -9.688 29.574 66.312 1.00 97.61 267 PHE A O 1
ATOM 1092 N N . PRO C 3 68 ? -11.554 30.836 66.124 1.00 102.49 268 PRO A N 1
ATOM 1093 C CA . PRO C 3 68 ? -11.125 31.607 67.307 1.00 104.46 268 PRO A CA 1
ATOM 1094 C C . PRO C 3 68 ? -11.081 30.745 68.566 1.00 106.71 268 PRO A C 1
ATOM 1095 O O . PRO C 3 68 ? -11.814 29.755 68.674 1.00 107.62 268 PRO A O 1
ATOM 1099 N N . GLU C 3 69 ? -10.210 31.116 69.459 1.00 110.84 269 GLU A N 1
ATOM 1100 C CA . GLU C 3 69 ? -10.007 30.316 70.601 1.00 116.41 269 GLU A CA 1
ATOM 1101 C C . GLU C 3 69 ? -10.320 30.975 71.889 1.00 123.07 269 GLU A C 1
ATOM 1102 O O . GLU C 3 69 ? -10.734 32.100 71.947 1.00 119.17 269 GLU A O 1
ATOM 1108 N N . LYS C 3 70 ? -10.111 30.235 72.973 1.00 136.64 270 LYS A N 1
ATOM 1109 C CA . LYS C 3 70 ? -10.372 30.748 74.313 1.00 142.48 270 LYS A CA 1
ATOM 1110 C C . LYS C 3 70 ? -11.860 30.697 74.643 1.00 140.84 270 LYS A C 1
ATOM 1111 O O . LYS C 3 70 ? -12.583 29.822 74.166 1.00 131.17 270 LYS A O 1
ATOM 1113 N N . LYS C 3 71 ? -12.311 31.641 75.463 1.00 152.59 271 LYS A N 1
ATOM 1114 C CA . LYS C 3 71 ? -13.713 31.707 75.860 1.00 156.76 271 LYS A CA 1
ATOM 1115 C C . LYS C 3 71 ? -14.631 31.741 74.643 1.00 146.58 271 LYS A C 1
ATOM 1116 O O . LYS C 3 71 ? -15.437 30.834 74.436 1.00 145.65 271 LYS A O 1
ATOM 1118 N N . GLY C 3 72 ? -14.504 32.794 73.842 1.00 135.54 272 GLY A N 1
ATOM 1119 C CA . GLY C 3 72 ? -15.317 32.947 72.650 1.00 130.24 272 GLY A CA 1
ATOM 1120 C C . GLY C 3 72 ? -14.832 32.083 71.503 1.00 123.72 272 GLY A C 1
ATOM 1121 O O . GLY C 3 72 ? -14.776 32.529 70.357 1.00 119.89 272 GLY A O 1
ATOM 1122 N N . GLY C 3 73 ? -14.478 30.840 71.814 1.00 120.33 273 GLY A N 1
ATOM 1123 C CA . GLY C 3 73 ? -14.009 29.937 70.838 1.00 114.91 273 GLY A CA 1
ATOM 1124 C C . GLY C 3 73 ? -14.755 28.708 70.561 1.00 111.76 273 GLY A C 1
ATOM 1125 O O . GLY C 3 73 ? -15.643 28.256 71.218 1.00 107.68 273 GLY A O 1
ATOM 1126 N N . LEU C 3 74 ? -14.321 28.146 69.495 1.00 102.36 274 LEU A N 1
ATOM 1127 C CA . LEU C 3 74 ? -14.906 26.892 69.051 1.00 99.68 274 LEU A CA 1
ATOM 1128 C C . LEU C 3 74 ? -14.838 25.810 70.131 1.00 102.40 274 LEU A C 1
ATOM 1129 O O . LEU C 3 74 ? -15.811 25.122 70.382 1.00 98.31 274 LEU A O 1
ATOM 1134 N N . LYS C 3 75 ? -13.684 25.676 70.783 1.00 105.81 275 LYS A N 1
ATOM 1135 C CA . LYS C 3 75 ? -13.489 24.666 71.825 1.00 108.00 275 LYS A CA 1
ATOM 1136 C C . LYS C 3 75 ? -14.510 24.835 72.934 1.00 107.71 275 LYS A C 1
ATOM 1137 O O . LYS C 3 75 ? -15.139 23.870 73.355 1.00 111.75 275 LYS A O 1
ATOM 1143 N N . GLU C 3 76 ? -14.676 26.061 73.400 1.00 104.38 276 GLU A N 1
ATOM 1144 C CA . GLU C 3 76 ? -15.629 26.354 74.452 1.00 105.19 276 GLU A CA 1
ATOM 1145 C C . GLU C 3 76 ? -17.064 26.007 74.048 1.00 102.14 276 GLU A C 1
ATOM 1146 O O . GLU C 3 76 ? -17.770 25.338 74.791 1.00 95.93 276 GLU A O 1
ATOM 1152 N N . LEU C 3 77 ? -17.463 26.460 72.855 1.00 102.79 277 LEU A N 1
ATOM 1153 C CA . LEU C 3 77 ? -18.759 26.113 72.245 1.00 101.12 277 LEU A CA 1
ATOM 1154 C C . LEU C 3 77 ? -19.039 24.605 72.245 1.00 99.32 277 LEU A C 1
ATOM 1155 O O . LEU C 3 77 ? -20.143 24.172 72.601 1.00 98.90 277 LEU A O 1
ATOM 1160 N N . PHE C 3 78 ? -18.053 23.829 71.800 1.00 95.65 278 PHE A N 1
ATOM 1161 C CA . PHE C 3 78 ? -18.176 22.383 71.721 1.00 98.58 278 PHE A CA 1
ATOM 1162 C C . PHE C 3 78 ? -18.347 21.762 73.092 1.00 103.72 278 PHE A C 1
ATOM 1163 O O . PHE C 3 78 ? -19.181 20.876 73.275 1.00 104.55 278 PHE A O 1
ATOM 1171 N N . GLU C 3 79 ? -17.553 22.210 74.064 1.00 107.84 279 GLU A N 1
ATOM 1172 C CA . GLU C 3 79 ? -17.672 21.644 75.409 1.00 112.19 279 GLU A CA 1
ATOM 1173 C C . GLU C 3 79 ? -19.026 21.956 76.039 1.00 111.10 279 GLU A C 1
ATOM 1174 O O . GLU C 3 79 ? -19.475 21.188 76.849 1.00 120.10 279 GLU A O 1
ATOM 1180 N N . ARG C 3 80 ? -19.692 23.035 75.620 1.00 105.55 280 ARG A N 1
ATOM 1181 C CA . ARG C 3 80 ? -20.984 23.455 76.163 1.00 105.63 280 ARG A CA 1
ATOM 1182 C C . ARG C 3 80 ? -22.204 22.868 75.423 1.00 103.09 280 ARG A C 1
ATOM 1183 O O . ARG C 3 80 ? -22.778 21.921 75.900 1.00 95.84 280 ARG A O 1
ATOM 1191 N N . GLY C 3 81 ? -22.588 23.435 74.254 1.00 112.48 281 GLY A N 1
ATOM 1192 C CA . GLY C 3 81 ? -23.763 22.993 73.438 1.00 104.83 281 GLY A CA 1
ATOM 1193 C C . GLY C 3 81 ? -23.582 21.504 73.202 1.00 102.41 281 GLY A C 1
ATOM 1194 O O . GLY C 3 81 ? -22.465 21.006 73.357 1.00 103.20 281 GLY A O 1
ATOM 1195 N N . PRO C 3 82 ? -24.666 20.783 72.851 1.00 96.24 282 PRO A N 1
ATOM 1196 C CA . PRO C 3 82 ? -24.585 19.319 72.723 1.00 95.88 282 PRO A CA 1
ATOM 1197 C C . PRO C 3 82 ? -23.666 18.880 71.575 1.00 94.79 282 PRO A C 1
ATOM 1198 O O . PRO C 3 82 ? -23.599 19.538 70.520 1.00 90.69 282 PRO A O 1
ATOM 1202 N N . SER C 3 83 ? -22.966 17.774 71.766 1.00 97.02 283 SER A N 1
ATOM 1203 C CA . SER C 3 83 ? -21.941 17.382 70.798 1.00 97.08 283 SER A CA 1
ATOM 1204 C C . SER C 3 83 ? -22.485 16.904 69.454 1.00 96.11 283 SER A C 1
ATOM 1205 O O . SER C 3 83 ? -21.750 16.948 68.482 1.00 98.64 283 SER A O 1
ATOM 1208 N N . ASN C 3 84 ? -23.751 16.478 69.382 1.00 96.92 284 ASN A N 1
ATOM 1209 C CA . ASN C 3 84 ? -24.352 16.072 68.105 1.00 93.33 284 ASN A CA 1
ATOM 1210 C C . ASN C 3 84 ? -24.697 17.239 67.173 1.00 92.90 284 ASN A C 1
ATOM 1211 O O . ASN C 3 84 ? -25.099 17.011 66.009 1.00 91.63 284 ASN A O 1
ATOM 1216 N N . ALA C 3 85 ? -24.553 18.470 67.690 1.00 93.15 285 ALA A N 1
ATOM 1217 C CA . ALA C 3 85 ? -24.751 19.680 66.892 1.00 90.08 285 ALA A CA 1
ATOM 1218 C C . ALA C 3 85 ? -23.587 20.053 65.985 1.00 86.53 285 ALA A C 1
ATOM 1219 O O . ALA C 3 85 ? -23.765 20.948 65.162 1.00 83.24 285 ALA A O 1
ATOM 1221 N N . PHE C 3 86 ? -22.429 19.391 66.106 1.00 87.36 286 PHE A N 1
ATOM 1222 C CA . PHE C 3 86 ? -21.193 19.922 65.484 1.00 84.86 286 PHE A CA 1
ATOM 1223 C C . PHE C 3 86 ? -20.712 19.195 64.234 1.00 79.22 286 PHE A C 1
ATOM 1224 O O . PHE C 3 86 ? -20.499 17.984 64.253 1.00 80.38 286 PHE A O 1
ATOM 1232 N N . PHE C 3 87 ? -20.526 19.958 63.162 1.00 77.01 287 PHE A N 1
ATOM 1233 C CA . PHE C 3 87 ? -20.142 19.421 61.841 1.00 76.86 287 PHE A CA 1
ATOM 1234 C C . PHE C 3 87 ? -19.046 20.219 61.177 1.00 75.51 287 PHE A C 1
ATOM 1235 O O . PHE C 3 87 ? -18.874 21.396 61.448 1.00 76.74 287 PHE A O 1
ATOM 1243 N N . LEU C 3 88 ? -18.294 19.549 60.310 1.00 78.13 288 LEU A N 1
ATOM 1244 C CA . LEU C 3 88 ? -17.298 20.188 59.446 1.00 79.47 288 LEU A CA 1
ATOM 1245 C C . LEU C 3 88 ? -17.690 19.944 57.977 1.00 75.40 288 LEU A C 1
ATOM 1246 O O . LEU C 3 88 ? -17.894 18.800 57.561 1.00 72.72 288 LEU A O 1
ATOM 1251 N N . VAL C 3 89 ? -17.781 21.017 57.208 1.00 73.68 289 VAL A N 1
ATOM 1252 C CA . VAL C 3 89 ? -17.985 20.915 55.758 1.00 72.99 289 VAL A CA 1
ATOM 1253 C C . VAL C 3 89 ? -16.760 21.420 55.003 1.00 72.26 289 VAL A C 1
ATOM 1254 O O . VAL C 3 89 ? -16.311 22.548 55.215 1.00 71.94 289 VAL A O 1
ATOM 1258 N N . LYS C 3 90 ? -16.205 20.559 54.159 1.00 71.23 290 LYS A N 1
ATOM 1259 C CA . LYS C 3 90 ? -15.194 20.992 53.230 1.00 74.41 290 LYS A CA 1
ATOM 1260 C C . LYS C 3 90 ? -15.899 21.332 51.924 1.00 69.22 290 LYS A C 1
ATOM 1261 O O . LYS C 3 90 ? -16.645 20.512 51.373 1.00 67.64 290 LYS A O 1
ATOM 1267 N N . PHE C 3 91 ? -15.682 22.543 51.452 1.00 66.58 291 PHE A N 1
ATOM 1268 C CA . PHE C 3 91 ? -16.190 22.946 50.136 1.00 70.61 291 PHE A CA 1
ATOM 1269 C C . PHE C 3 91 ? -15.068 23.039 49.118 1.00 69.60 291 PHE A C 1
ATOM 1270 O O . PHE C 3 91 ? -13.984 23.508 49.431 1.00 71.77 291 PHE A O 1
ATOM 1278 N N . TRP C 3 92 ? -15.355 22.597 47.913 1.00 70.65 292 TRP A N 1
ATOM 1279 C CA . TRP C 3 92 ? -14.566 22.915 46.710 1.00 68.88 292 TRP A CA 1
ATOM 1280 C C . TRP C 3 92 ? -15.390 23.928 45.946 1.00 64.27 292 TRP A C 1
ATOM 1281 O O . TRP C 3 92 ? -16.432 23.597 45.400 1.00 61.23 292 TRP A O 1
ATOM 1292 N N . ALA C 3 93 ? -14.948 25.172 45.941 1.00 62.73 293 ALA A N 1
ATOM 1293 C CA . ALA C 3 93 ? -15.742 26.266 45.410 1.00 61.05 293 ALA A CA 1
ATOM 1294 C C . ALA C 3 93 ? -15.599 26.380 43.902 1.00 61.61 293 ALA A C 1
ATOM 1295 O O . ALA C 3 93 ? -14.553 26.102 43.349 1.00 60.35 293 ALA A O 1
ATOM 1297 N N . ASP C 3 94 ? -16.657 26.833 43.262 1.00 61.41 294 ASP A N 1
ATOM 1298 C CA . ASP C 3 94 ? -16.669 27.103 41.868 1.00 62.12 294 ASP A CA 1
ATOM 1299 C C . ASP C 3 94 ? -16.559 28.592 41.728 1.00 63.72 294 ASP A C 1
ATOM 1300 O O . ASP C 3 94 ? -17.535 29.324 41.911 1.00 63.34 294 ASP A O 1
ATOM 1305 N N . LEU C 3 95 ? -15.346 29.026 41.376 1.00 69.09 295 LEU A N 1
ATOM 1306 C CA . LEU C 3 95 ? -14.995 30.432 41.190 1.00 68.63 295 LEU A CA 1
ATOM 1307 C C . LEU C 3 95 ? -14.938 30.788 39.700 1.00 67.02 295 LEU A C 1
ATOM 1308 O O . LEU C 3 95 ? -14.491 31.866 39.327 1.00 70.74 295 LEU A O 1
ATOM 1313 N N . ASN C 3 96 ? -15.382 29.904 38.832 1.00 64.14 296 ASN A N 1
ATOM 1314 C CA . ASN C 3 96 ? -15.315 30.184 37.396 1.00 64.13 296 ASN A CA 1
ATOM 1315 C C . ASN C 3 96 ? -16.613 30.857 36.924 1.00 64.44 296 ASN A C 1
ATOM 1316 O O . ASN C 3 96 ? -17.537 30.202 36.506 1.00 67.92 296 ASN A O 1
ATOM 1321 N N . THR C 3 97 ? -16.658 32.160 37.027 1.00 66.43 297 THR A N 1
ATOM 1322 C CA . THR C 3 97 ? -17.785 32.952 36.579 1.00 69.05 297 THR A CA 1
ATOM 1323 C C . THR C 3 97 ? -17.260 34.298 36.092 1.00 71.31 297 THR A C 1
ATOM 1324 O O . THR C 3 97 ? -16.305 34.808 36.670 1.00 71.59 297 THR A O 1
ATOM 1328 N N . ASN C 3 98 ? -17.817 34.839 35.013 1.00 75.87 298 ASN A N 1
ATOM 1329 C CA . ASN C 3 98 ? -17.500 36.230 34.604 1.00 77.26 298 ASN A CA 1
ATOM 1330 C C . ASN C 3 98 ? -18.669 37.180 34.854 1.00 82.22 298 ASN A C 1
ATOM 1331 O O . ASN C 3 98 ? -18.625 38.285 34.354 1.00 94.76 298 ASN A O 1
ATOM 1336 N N . ILE C 3 99 ? -19.673 36.743 35.607 1.00 82.94 299 ILE A N 1
ATOM 1337 C CA . ILE C 3 99 ? -20.832 37.579 35.900 1.00 84.71 299 ILE A CA 1
ATOM 1338 C C . ILE C 3 99 ? -20.442 38.783 36.750 1.00 90.91 299 ILE A C 1
ATOM 1339 O O . ILE C 3 99 ? -21.247 39.688 36.967 1.00 91.17 299 ILE A O 1
ATOM 1344 N N . ASP C 3 100 ? -19.202 38.786 37.228 1.00 94.59 300 ASP A N 1
ATOM 1345 C CA . ASP C 3 100 ? -18.703 39.879 38.055 1.00 94.57 300 ASP A CA 1
ATOM 1346 C C . ASP C 3 100 ? -18.019 40.930 37.187 1.00 98.93 300 ASP A C 1
ATOM 1347 O O . ASP C 3 100 ? -17.876 42.084 37.590 1.00 103.35 300 ASP A O 1
ATOM 1352 N N . ASP C 3 101 ? -17.600 40.522 35.993 1.00 103.77 301 ASP A N 1
ATOM 1353 C CA . ASP C 3 101 ? -16.931 41.427 35.066 1.00 102.30 301 ASP A CA 1
ATOM 1354 C C . ASP C 3 101 ? -17.872 42.029 34.027 1.00 106.15 301 ASP A C 1
ATOM 1355 O O . ASP C 3 101 ? -17.477 42.894 33.246 1.00 96.53 301 ASP A O 1
ATOM 1360 N N . GLU C 3 102 ? -19.117 41.565 34.024 1.00 115.13 302 GLU A N 1
ATOM 1361 C CA . GLU C 3 102 ? -20.101 42.050 33.094 1.00 117.13 302 GLU A CA 1
ATOM 1362 C C . GLU C 3 102 ? -21.101 42.777 33.968 1.00 123.68 302 GLU A C 1
ATOM 1363 O O . GLU C 3 102 ? -22.101 42.224 34.401 1.00 131.77 302 GLU A O 1
ATOM 1369 N N . GLY C 3 103 ? -20.772 44.010 34.296 1.00 116.43 303 GLY A N 1
ATOM 1370 C CA . GLY C 3 103 ? -21.637 44.848 35.089 1.00 113.34 303 GLY A CA 1
ATOM 1371 C C . GLY C 3 103 ? -22.022 44.430 36.483 1.00 112.94 303 GLY A C 1
ATOM 1372 O O . GLY C 3 103 ? -21.455 43.528 37.076 1.00 104.91 303 GLY A O 1
ATOM 1373 N N . SER C 3 104 ? -23.052 45.106 36.980 1.00 115.84 304 SER A N 1
ATOM 1374 C CA . SER C 3 104 ? -23.609 44.923 38.310 1.00 112.12 304 SER A CA 1
ATOM 1375 C C . SER C 3 104 ? -24.008 43.505 38.682 1.00 110.95 304 SER A C 1
ATOM 1376 O O . SER C 3 104 ? -24.332 42.681 37.845 1.00 112.05 304 SER A O 1
ATOM 1379 N N . ALA C 3 105 ? -24.061 43.258 39.976 1.00 103.46 305 ALA A N 1
ATOM 1380 C CA . ALA C 3 105 ? -24.325 41.920 40.452 1.00 95.22 305 ALA A CA 1
ATOM 1381 C C . ALA C 3 105 ? -24.742 41.904 41.943 1.00 90.04 305 ALA A C 1
ATOM 1382 O O . ALA C 3 105 ? -24.287 42.739 42.682 1.00 95.91 305 ALA A O 1
ATOM 1384 N N . PHE C 3 106 ? -25.595 40.960 42.353 1.00 81.09 306 PHE A N 1
ATOM 1385 C CA . PHE C 3 106 ? -25.933 40.723 43.756 1.00 78.23 306 PHE A CA 1
ATOM 1386 C C . PHE C 3 106 ? -25.250 39.433 44.295 1.00 76.25 306 PHE A C 1
ATOM 1387 O O . PHE C 3 106 ? -25.372 38.371 43.673 1.00 75.52 306 PHE A O 1
ATOM 1395 N N . TYR C 3 107 ? -24.564 39.530 45.448 1.00 69.78 307 TYR A N 1
ATOM 1396 C CA . TYR C 3 107 ? -23.953 38.370 46.094 1.00 63.80 307 TYR A CA 1
ATOM 1397 C C . TYR C 3 107 ? -24.770 38.029 47.306 1.00 67.03 307 TYR A C 1
ATOM 1398 O O . TYR C 3 107 ? -24.996 38.886 48.163 1.00 70.96 307 TYR A O 1
ATOM 1407 N N . GLY C 3 108 ? -25.161 36.773 47.433 1.00 67.20 308 GLY A N 1
ATOM 1408 C CA . GLY C 3 108 ? -26.014 36.393 48.531 1.00 65.39 308 GLY A CA 1
ATOM 1409 C C . GLY C 3 108 ? -25.751 35.001 49.009 1.00 63.04 308 GLY A C 1
ATOM 1410 O O . GLY C 3 108 ? -25.030 34.235 48.374 1.00 62.78 308 GLY A O 1
ATOM 1411 N N . VAL C 3 109 ? -26.373 34.673 50.131 1.00 62.94 309 VAL A N 1
ATOM 1412 C CA . VAL C 3 109 ? -26.389 33.328 50.676 1.00 63.68 309 VAL A CA 1
ATOM 1413 C C . VAL C 3 109 ? -27.785 33.026 51.169 1.00 64.51 309 VAL A C 1
ATOM 1414 O O . VAL C 3 109 ? -28.431 33.875 51.763 1.00 67.85 309 VAL A O 1
ATOM 1418 N N . SER C 3 110 ? -28.286 31.835 50.849 1.00 66.12 310 SER A N 1
ATOM 1419 C CA . SER C 3 110 ? -29.665 31.407 51.166 1.00 64.70 310 SER A CA 1
ATOM 1420 C C . SER C 3 110 ? -29.601 30.053 51.820 1.00 63.84 310 SER A C 1
ATOM 1421 O O . SER C 3 110 ? -28.839 29.229 51.402 1.00 67.65 310 SER A O 1
ATOM 1424 N N . SER C 3 111 ? -30.376 29.807 52.860 1.00 63.78 311 SER A N 1
ATOM 1425 C CA . SER C 3 111 ? -30.352 28.544 53.578 1.00 64.33 311 SER A CA 1
ATOM 1426 C C . SER C 3 111 ? -31.733 28.230 54.133 1.00 68.13 311 SER A C 1
ATOM 1427 O O . SER C 3 111 ? -32.541 29.120 54.377 1.00 69.25 311 SER A O 1
ATOM 1430 N N . GLN C 3 112 ? -31.998 26.948 54.339 1.00 69.60 312 GLN A N 1
ATOM 1431 C CA . GLN C 3 112 ? -33.247 26.509 54.963 1.00 72.03 312 GLN A CA 1
ATOM 1432 C C . GLN C 3 112 ? -33.021 25.380 55.964 1.00 73.45 312 GLN A C 1
ATOM 1433 O O . GLN C 3 112 ? -32.207 24.502 55.732 1.00 68.23 312 GLN A O 1
ATOM 1439 N N . TYR C 3 113 ? -33.765 25.428 57.067 1.00 76.27 313 TYR A N 1
ATOM 1440 C CA . TYR C 3 113 ? -33.686 24.479 58.165 1.00 75.28 313 TYR A CA 1
ATOM 1441 C C . TYR C 3 113 ? -35.102 24.014 58.524 1.00 80.50 313 TYR A C 1
ATOM 1442 O O . TYR C 3 113 ? -36.063 24.786 58.384 1.00 73.67 313 TYR A O 1
ATOM 1451 N N . GLU C 3 114 ? -35.224 22.768 58.979 1.00 85.23 314 GLU A N 1
ATOM 1452 C CA . GLU C 3 114 ? -36.471 22.252 59.540 1.00 91.10 314 GLU A CA 1
ATOM 1453 C C . GLU C 3 114 ? -36.231 21.841 60.975 1.00 90.98 314 GLU A C 1
ATOM 1454 O O . GLU C 3 114 ? -35.113 21.443 61.326 1.00 83.28 314 GLU A O 1
ATOM 1460 N N . SER C 3 115 ? -37.293 21.915 61.785 1.00 94.09 315 SER A N 1
ATOM 1461 C CA . SER C 3 115 ? -37.283 21.478 63.190 1.00 92.42 315 SER A CA 1
ATOM 1462 C C . SER C 3 115 ? -38.645 20.940 63.625 1.00 95.58 315 SER A C 1
ATOM 1463 O O . SER C 3 115 ? -39.675 21.360 63.112 1.00 95.70 315 SER A O 1
ATOM 1466 N N . PRO C 3 116 ? -38.662 20.016 64.600 1.00 101.59 316 PRO A N 1
ATOM 1467 C CA . PRO C 3 116 ? -39.958 19.708 65.235 1.00 103.38 316 PRO A CA 1
ATOM 1468 C C . PRO C 3 116 ? -40.480 20.822 66.172 1.00 105.00 316 PRO A C 1
ATOM 1469 O O . PRO C 3 116 ? -41.677 20.920 66.375 1.00 102.94 316 PRO A O 1
ATOM 1473 N N . GLU C 3 117 ? -39.588 21.641 66.748 1.00 108.11 317 GLU A N 1
ATOM 1474 C CA . GLU C 3 117 ? -39.983 22.741 67.649 1.00 111.50 317 GLU A CA 1
ATOM 1475 C C . GLU C 3 117 ? -40.231 24.074 66.923 1.00 105.85 317 GLU A C 1
ATOM 1476 O O . GLU C 3 117 ? -39.646 24.343 65.869 1.00 106.83 317 GLU A O 1
ATOM 1482 N N . ASN C 3 118 ? -41.089 24.899 67.517 1.00 103.48 318 ASN A N 1
ATOM 1483 C CA . ASN C 3 118 ? -41.344 26.259 67.058 1.00 100.08 318 ASN A CA 1
ATOM 1484 C C . ASN C 3 118 ? -40.501 27.180 67.926 1.00 98.80 318 ASN A C 1
ATOM 1485 O O . ASN C 3 118 ? -40.755 27.319 69.124 1.00 98.41 318 ASN A O 1
ATOM 1490 N N . MET C 3 119 ? -39.518 27.817 67.290 1.00 97.99 319 MET A N 1
ATOM 1491 C CA . MET C 3 119 ? -38.513 28.628 67.946 1.00 97.61 319 MET A CA 1
ATOM 1492 C C . MET C 3 119 ? -38.314 29.900 67.159 1.00 96.42 319 MET A C 1
ATOM 1493 O O . MET C 3 119 ? -38.827 30.061 66.046 1.00 99.82 319 MET A O 1
ATOM 1498 N N . ILE C 3 120 ? -37.539 30.785 67.761 1.00 94.10 320 ILE A N 1
ATOM 1499 C CA . ILE C 3 120 ? -36.888 31.867 67.072 1.00 93.36 320 ILE A CA 1
ATOM 1500 C C . ILE C 3 120 ? -35.407 31.525 67.081 1.00 91.56 320 ILE A C 1
ATOM 1501 O O . ILE C 3 120 ? -34.832 31.281 68.143 1.00 89.35 320 ILE A O 1
ATOM 1506 N N . ILE C 3 121 ? -34.780 31.518 65.908 1.00 90.91 321 ILE A N 1
ATOM 1507 C CA . ILE C 3 121 ? -33.374 31.130 65.802 1.00 90.15 321 ILE A CA 1
ATOM 1508 C C . ILE C 3 121 ? -32.511 32.285 65.337 1.00 88.24 321 ILE A C 1
ATOM 1509 O O . ILE C 3 121 ? -32.983 33.131 64.591 1.00 90.95 321 ILE A O 1
ATOM 1514 N N . THR C 3 122 ? -31.262 32.324 65.775 1.00 85.90 322 THR A N 1
ATOM 1515 C CA . THR C 3 122 ? -30.303 33.269 65.210 1.00 83.50 322 THR A CA 1
ATOM 1516 C C . THR C 3 122 ? -29.254 32.441 64.518 1.00 77.33 322 THR A C 1
ATOM 1517 O O . THR C 3 122 ? -28.955 31.360 64.958 1.00 77.42 322 THR A O 1
ATOM 1521 N N . CYS C 3 123 ? -28.713 32.956 63.434 1.00 75.95 323 CYS A N 1
ATOM 1522 C CA . CYS C 3 123 ? -27.626 32.323 62.716 1.00 76.51 323 CYS A CA 1
ATOM 1523 C C . CYS C 3 123 ? -26.494 33.326 62.787 1.00 75.27 323 CYS A C 1
ATOM 1524 O O . CYS C 3 123 ? -26.690 34.499 62.484 1.00 74.28 323 CYS A O 1
ATOM 1527 N N . SER C 3 124 ? -25.345 32.882 63.284 1.00 76.80 324 SER A N 1
ATOM 1528 C CA . SER C 3 124 ? -24.107 33.672 63.261 1.00 77.04 324 SER A CA 1
ATOM 1529 C C . SER C 3 124 ? -23.128 33.046 62.246 1.00 74.62 324 SER A C 1
ATOM 1530 O O . SER C 3 124 ? -22.901 31.851 62.292 1.00 76.69 324 SER A O 1
ATOM 1533 N N . THR C 3 125 ? -22.613 33.808 61.294 1.00 71.24 325 THR A N 1
ATOM 1534 C CA . THR C 3 125 ? -21.591 33.275 60.392 1.00 74.13 325 THR A CA 1
ATOM 1535 C C . THR C 3 125 ? -20.382 34.172 60.559 1.00 71.37 325 THR A C 1
ATOM 1536 O O . THR C 3 125 ? -20.491 35.377 60.502 1.00 68.60 325 THR A O 1
ATOM 1540 N N . LYS C 3 126 ? -19.232 33.581 60.801 1.00 71.88 326 LYS A N 1
ATOM 1541 C CA . LYS C 3 126 ? -18.063 34.333 61.190 1.00 75.59 326 LYS A CA 1
ATOM 1542 C C . LYS C 3 126 ? -16.892 33.982 60.277 1.00 75.27 326 LYS A C 1
ATOM 1543 O O . LYS C 3 126 ? -16.556 32.804 60.121 1.00 75.80 326 LYS A O 1
ATOM 1549 N N . VAL C 3 127 ? -16.319 35.004 59.647 1.00 73.29 327 VAL A N 1
ATOM 1550 C CA . VAL C 3 127 ? -15.157 34.839 58.800 1.00 73.34 327 VAL A CA 1
ATOM 1551 C C . VAL C 3 127 ? -13.870 34.914 59.643 1.00 71.77 327 VAL A C 1
ATOM 1552 O O . VAL C 3 127 ? -13.626 35.900 60.317 1.00 69.19 327 VAL A O 1
ATOM 1556 N N . CYS C 3 128 ? -13.047 33.867 59.580 1.00 72.16 328 CYS A N 1
ATOM 1557 C CA . CYS C 3 128 ? -11.767 33.810 60.268 1.00 75.04 328 CYS A CA 1
ATOM 1558 C C . CYS C 3 128 ? -10.558 33.707 59.325 1.00 70.02 328 CYS A C 1
ATOM 1559 O O . CYS C 3 128 ? -10.540 32.867 58.443 1.00 73.61 328 CYS A O 1
ATOM 1562 N N . SER C 3 129 ? -9.571 34.579 59.553 1.00 68.52 329 SER A N 1
ATOM 1563 C CA . SER C 3 129 ? -8.292 34.637 58.851 1.00 66.83 329 SER A CA 1
ATOM 1564 C C . SER C 3 129 ? -7.191 34.226 59.823 1.00 70.27 329 SER A C 1
ATOM 1565 O O . SER C 3 129 ? -6.945 34.917 60.831 1.00 65.60 329 SER A O 1
ATOM 1568 N N . PHE C 3 130 ? -6.510 33.126 59.518 1.00 72.53 330 PHE A N 1
ATOM 1569 C CA . PHE C 3 130 ? -5.434 32.601 60.389 1.00 73.80 330 PHE A CA 1
ATOM 1570 C C . PHE C 3 130 ? -5.920 32.420 61.836 1.00 76.93 330 PHE A C 1
ATOM 1571 O O . PHE C 3 130 ? -5.247 32.828 62.796 1.00 76.61 330 PHE A O 1
ATOM 1579 N N . GLY C 3 131 ? -7.124 31.854 61.968 1.00 79.55 331 GLY A N 1
ATOM 1580 C CA . GLY C 3 131 ? -7.776 31.680 63.260 1.00 82.17 331 GLY A CA 1
ATOM 1581 C C . GLY C 3 131 ? -8.402 32.896 63.927 1.00 84.28 331 GLY A C 1
ATOM 1582 O O . GLY C 3 131 ? -9.225 32.739 64.794 1.00 92.82 331 GLY A O 1
ATOM 1583 N N . LYS C 3 132 ? -8.013 34.103 63.546 1.00 83.15 332 LYS A N 1
ATOM 1584 C CA . LYS C 3 132 ? -8.484 35.342 64.161 1.00 83.35 332 LYS A CA 1
ATOM 1585 C C . LYS C 3 132 ? -9.793 35.777 63.417 1.00 80.82 332 LYS A C 1
ATOM 1586 O O . LYS C 3 132 ? -9.886 35.734 62.202 1.00 78.77 332 LYS A O 1
ATOM 1592 N N . GLN C 3 133 ? -10.814 36.161 64.169 1.00 84.31 333 GLN A N 1
ATOM 1593 C CA . GLN C 3 133 ? -12.113 36.484 63.589 1.00 79.69 333 GLN A CA 1
ATOM 1594 C C . GLN C 3 133 ? -12.051 37.882 62.968 1.00 76.78 333 GLN A C 1
ATOM 1595 O O . GLN C 3 133 ? -11.442 38.787 63.517 1.00 75.77 333 GLN A O 1
ATOM 1601 N N . VAL C 3 134 ? -12.729 38.044 61.838 1.00 72.65 334 VAL A N 1
ATOM 1602 C CA . VAL C 3 134 ? -12.602 39.233 61.006 1.00 71.27 334 VAL A CA 1
ATOM 1603 C C . VAL C 3 134 ? -13.907 39.986 60.909 1.00 68.08 334 VAL A C 1
ATOM 1604 O O . VAL C 3 134 ? -13.942 41.187 61.097 1.00 65.94 334 VAL A O 1
ATOM 1608 N N . VAL C 3 135 ? -14.968 39.264 60.547 1.00 70.79 335 VAL A N 1
ATOM 1609 C CA . VAL C 3 135 ? -16.316 39.813 60.369 1.00 67.55 335 VAL A CA 1
ATOM 1610 C C . VAL C 3 135 ? -17.334 38.744 60.703 1.00 63.03 335 VAL A C 1
ATOM 1611 O O . VAL C 3 135 ? -17.091 37.544 60.546 1.00 61.35 335 VAL A O 1
ATOM 1615 N N . GLU C 3 136 ? -18.472 39.186 61.208 1.00 65.68 336 GLU A N 1
ATOM 1616 C CA . GLU C 3 136 ? -19.555 38.286 61.612 1.00 65.79 336 GLU A CA 1
ATOM 1617 C C . GLU C 3 136 ? -20.910 38.869 61.231 1.00 65.46 336 GLU A C 1
ATOM 1618 O O . GLU C 3 136 ? -21.200 39.994 61.597 1.00 64.73 336 GLU A O 1
ATOM 1624 N N . LYS C 3 137 ? -21.741 38.087 60.538 1.00 65.35 337 LYS A N 1
ATOM 1625 C CA . LYS C 3 137 ? -23.117 38.484 60.234 1.00 71.43 337 LYS A CA 1
ATOM 1626 C C . LYS C 3 137 ? -24.000 37.681 61.156 1.00 71.56 337 LYS A C 1
ATOM 1627 O O . LYS C 3 137 ? -23.813 36.481 61.293 1.00 70.36 337 LYS A O 1
ATOM 1633 N N . VAL C 3 138 ? -24.962 38.356 61.777 1.00 73.49 338 VAL A N 1
ATOM 1634 C CA . VAL C 3 138 ? -25.924 37.712 62.679 1.00 74.99 338 VAL A CA 1
ATOM 1635 C C . VAL C 3 138 ? -27.326 38.006 62.186 1.00 77.18 338 VAL A C 1
ATOM 1636 O O . VAL C 3 138 ? -27.671 39.183 62.070 1.00 76.62 338 VAL A O 1
ATOM 1640 N N . GLU C 3 139 ? -28.104 36.963 61.879 1.00 81.42 339 GLU A N 1
ATOM 1641 C CA . GLU C 3 139 ? -29.508 37.139 61.464 1.00 83.43 339 GLU A CA 1
ATOM 1642 C C . GLU C 3 139 ? -30.405 36.359 62.358 1.00 84.93 339 GLU A C 1
ATOM 1643 O O . GLU C 3 139 ? -29.977 35.450 62.985 1.00 86.49 339 GLU A O 1
ATOM 1649 N N . THR C 3 140 ? -31.687 36.695 62.376 1.00 87.22 340 THR A N 1
ATOM 1650 C CA . THR C 3 140 ? -32.674 35.924 63.119 1.00 88.37 340 THR A CA 1
ATOM 1651 C C . THR C 3 140 ? -33.869 35.609 62.233 1.00 87.85 340 THR A C 1
ATOM 1652 O O . THR C 3 140 ? -34.232 36.420 61.392 1.00 87.98 340 THR A O 1
ATOM 1656 N N . GLU C 3 141 ? -34.460 34.427 62.416 1.00 87.55 341 GLU A N 1
ATOM 1657 C CA . GLU C 3 141 ? -35.576 33.976 61.609 1.00 87.54 341 GLU A CA 1
ATOM 1658 C C . GLU C 3 141 ? -36.652 33.295 62.480 1.00 89.25 341 GLU A C 1
ATOM 1659 O O . GLU C 3 141 ? -36.327 32.567 63.422 1.00 90.69 341 GLU A O 1
ATOM 1665 N N . TYR C 3 142 ? -37.925 33.547 62.178 1.00 87.23 342 TYR A N 1
ATOM 1666 C CA . TYR C 3 142 ? -39.037 32.906 62.853 1.00 89.37 342 TYR A CA 1
ATOM 1667 C C . TYR C 3 142 ? -39.506 31.706 62.045 1.00 86.51 342 TYR A C 1
ATOM 1668 O O . TYR C 3 142 ? -39.108 31.513 60.938 1.00 85.37 342 TYR A O 1
ATOM 1677 N N . ALA C 3 143 ? -40.348 30.890 62.635 1.00 94.01 343 ALA A N 1
ATOM 1678 C CA . ALA C 3 143 ? -40.787 29.629 62.058 1.00 94.93 343 ALA A CA 1
ATOM 1679 C C . ALA C 3 143 ? -42.081 29.783 61.255 1.00 97.76 343 ALA A C 1
ATOM 1680 O O . ALA C 3 143 ? -42.915 30.637 61.548 1.00 95.85 343 ALA A O 1
ATOM 1682 N N . ARG C 3 144 ? -42.221 28.921 60.257 1.00 100.23 344 ARG A N 1
ATOM 1683 C CA . ARG C 3 144 ? -43.424 28.766 59.468 1.00 105.10 344 ARG A CA 1
ATOM 1684 C C . ARG C 3 144 ? -43.775 27.288 59.499 1.00 107.01 344 ARG A C 1
ATOM 1685 O O . ARG C 3 144 ? -42.936 26.456 59.175 1.00 102.71 344 ARG A O 1
ATOM 1687 N N . TYR C 3 145 ? -44.992 26.957 59.921 1.00 110.34 345 TYR A N 1
ATOM 1688 C CA . TYR C 3 145 ? -45.403 25.556 60.027 1.00 116.08 345 TYR A CA 1
ATOM 1689 C C . TYR C 3 145 ? -45.808 24.977 58.656 1.00 118.76 345 TYR A C 1
ATOM 1690 O O . TYR C 3 145 ? -46.486 25.649 57.883 1.00 111.47 345 TYR A O 1
ATOM 1699 N N . GLU C 3 146 ? -45.409 23.733 58.378 1.00 124.33 346 GLU A N 1
ATOM 1700 C CA . GLU C 3 146 ? -45.572 23.098 57.044 1.00 126.13 346 GLU A CA 1
ATOM 1701 C C . GLU C 3 146 ? -45.399 21.577 57.169 1.00 127.37 346 GLU A C 1
ATOM 1702 O O . GLU C 3 146 ? -44.490 21.114 57.880 1.00 126.13 346 GLU A O 1
ATOM 1708 N N . ASN C 3 147 ? -46.245 20.812 56.464 1.00 130.44 347 ASN A N 1
ATOM 1709 C CA . ASN C 3 147 ? -46.442 19.392 56.755 1.00 132.35 347 ASN A CA 1
ATOM 1710 C C . ASN C 3 147 ? -46.581 19.364 58.259 1.00 134.19 347 ASN A C 1
ATOM 1711 O O . ASN C 3 147 ? -47.357 20.151 58.782 1.00 140.20 347 ASN A O 1
ATOM 1716 N N . GLY C 3 148 ? -45.819 18.536 58.972 1.00 129.76 348 GLY A N 1
ATOM 1717 C CA . GLY C 3 148 ? -45.847 18.593 60.423 1.00 128.74 348 GLY A CA 1
ATOM 1718 C C . GLY C 3 148 ? -44.537 18.980 61.047 1.00 125.86 348 GLY A C 1
ATOM 1719 O O . GLY C 3 148 ? -44.164 18.417 62.065 1.00 128.62 348 GLY A O 1
ATOM 1720 N N . HIS C 3 149 ? -43.836 19.939 60.448 1.00 121.18 349 HIS A N 1
ATOM 1721 C CA . HIS C 3 149 ? -42.614 20.475 61.042 1.00 117.02 349 HIS A CA 1
ATOM 1722 C C . HIS C 3 149 ? -42.619 21.984 60.886 1.00 109.89 349 HIS A C 1
ATOM 1723 O O . HIS C 3 149 ? -43.487 22.569 60.219 1.00 111.14 349 HIS A O 1
ATOM 1730 N N . TYR C 3 150 ? -41.646 22.607 61.526 1.00 102.83 350 TYR A N 1
ATOM 1731 C CA . TYR C 3 150 ? -41.438 24.037 61.406 1.00 99.39 350 TYR A CA 1
ATOM 1732 C C . TYR C 3 150 ? -40.276 24.300 60.459 1.00 96.18 350 TYR A C 1
ATOM 1733 O O . TYR C 3 150 ? -39.230 23.668 60.574 1.00 95.56 350 TYR A O 1
ATOM 1742 N N . LEU C 3 151 ? -40.489 25.219 59.523 1.00 95.58 351 LEU A N 1
ATOM 1743 C CA . LEU C 3 151 ? -39.479 25.569 58.536 1.00 92.25 351 LEU A CA 1
ATOM 1744 C C . LEU C 3 151 ? -38.926 26.972 58.753 1.00 91.22 351 LEU A C 1
ATOM 1745 O O . LEU C 3 151 ? -39.670 27.925 58.984 1.00 92.46 351 LEU A O 1
ATOM 1750 N N . TYR C 3 152 ? -37.606 27.076 58.673 1.00 88.01 352 TYR A N 1
ATOM 1751 C CA . TYR C 3 152 ? -36.884 28.345 58.843 1.00 85.25 352 TYR A CA 1
ATOM 1752 C C . TYR C 3 152 ? -36.160 28.691 57.561 1.00 80.99 352 TYR A C 1
ATOM 1753 O O . TYR C 3 152 ? -35.366 27.932 57.085 1.00 76.94 352 TYR A O 1
ATOM 1762 N N . ARG C 3 153 ? -36.417 29.858 57.020 1.00 83.64 353 ARG A N 1
ATOM 1763 C CA . ARG C 3 153 ? -35.993 30.175 55.678 1.00 83.84 353 ARG A CA 1
ATOM 1764 C C . ARG C 3 153 ? -35.255 31.496 55.714 1.00 80.87 353 ARG A C 1
ATOM 1765 O O . ARG C 3 153 ? -35.856 32.496 55.980 1.00 88.16 353 ARG A O 1
ATOM 1773 N N . ILE C 3 154 ? -33.942 31.478 55.539 1.00 79.64 354 ILE A N 1
ATOM 1774 C CA . ILE C 3 154 ? -33.094 32.679 55.511 1.00 78.69 354 ILE A CA 1
ATOM 1775 C C . ILE C 3 154 ? -32.722 32.894 54.055 1.00 75.24 354 ILE A C 1
ATOM 1776 O O . ILE C 3 154 ? -31.816 32.279 53.550 1.00 74.99 354 ILE A O 1
ATOM 1781 N N . HIS C 3 155 ? -33.446 33.753 53.378 1.00 74.97 355 HIS A N 1
ATOM 1782 C CA . HIS C 3 155 ? -33.411 33.832 51.930 1.00 72.80 355 HIS A CA 1
ATOM 1783 C C . HIS C 3 155 ? -32.640 35.092 51.475 1.00 71.59 355 HIS A C 1
ATOM 1784 O O . HIS C 3 155 ? -32.964 36.153 51.875 1.00 72.98 355 HIS A O 1
ATOM 1791 N N . ARG C 3 156 ? -31.686 34.944 50.578 1.00 74.40 356 ARG A N 1
ATOM 1792 C CA . ARG C 3 156 ? -30.997 36.053 49.959 1.00 75.02 356 ARG A CA 1
ATOM 1793 C C . ARG C 3 156 ? -30.383 37.021 50.937 1.00 71.68 356 ARG A C 1
ATOM 1794 O O . ARG C 3 156 ? -30.577 38.196 50.817 1.00 72.83 356 ARG A O 1
ATOM 1802 N N . SER C 3 157 ? -29.635 36.534 51.891 1.00 73.93 357 SER A N 1
ATOM 1803 C CA . SER C 3 157 ? -28.962 37.403 52.851 1.00 77.81 357 SER A CA 1
ATOM 1804 C C . SER C 3 157 ? -27.690 37.918 52.155 1.00 83.45 357 SER A C 1
ATOM 1805 O O . SER C 3 157 ? -26.947 37.097 51.663 1.00 77.72 357 SER A O 1
ATOM 1808 N N . PRO C 3 158 ? -27.437 39.244 52.049 1.00 89.41 358 PRO A N 1
ATOM 1809 C CA . PRO C 3 158 ? -26.268 39.657 51.229 1.00 85.98 358 PRO A CA 1
ATOM 1810 C C . PRO C 3 158 ? -24.935 39.288 51.868 1.00 83.44 358 PRO A C 1
ATOM 1811 O O . PRO C 3 158 ? -24.857 39.121 53.074 1.00 79.43 358 PRO A O 1
ATOM 1815 N N . LEU C 3 159 ? -23.909 39.138 51.042 1.00 77.26 359 LEU A N 1
ATOM 1816 C CA . LEU C 3 159 ? -22.598 38.796 51.528 1.00 71.10 359 LEU A CA 1
ATOM 1817 C C . LEU C 3 159 ? -21.899 40.035 52.096 1.00 69.62 359 LEU A C 1
ATOM 1818 O O . LEU C 3 159 ? -21.969 41.100 51.485 1.00 65.10 359 LEU A O 1
ATOM 1823 N N . CYS C 3 160 ? -21.218 39.888 53.244 1.00 70.30 360 CYS A N 1
ATOM 1824 C CA . CYS C 3 160 ? -20.227 40.872 53.761 1.00 70.24 360 CYS A CA 1
ATOM 1825 C C . CYS C 3 160 ? -19.404 41.443 52.548 1.00 64.49 360 CYS A C 1
ATOM 1826 O O . CYS C 3 160 ? -18.979 40.713 51.687 1.00 65.87 360 CYS A O 1
ATOM 1829 N N . GLU C 3 161 ? -19.194 42.736 52.468 1.00 61.49 361 GLU A N 1
ATOM 1830 C CA . GLU C 3 161 ? -18.204 43.304 51.545 1.00 64.02 361 GLU A CA 1
ATOM 1831 C C . GLU C 3 161 ? -16.784 42.697 51.708 1.00 65.35 361 GLU A C 1
ATOM 1832 O O . GLU C 3 161 ? -16.052 42.552 50.731 1.00 65.91 361 GLU A O 1
ATOM 1838 N N . TYR C 3 162 ? -16.382 42.328 52.926 1.00 68.35 362 TYR A N 1
ATOM 1839 C CA . TYR C 3 162 ? -15.131 41.592 53.090 1.00 63.65 362 TYR A CA 1
ATOM 1840 C C . TYR C 3 162 ? -15.088 40.389 52.107 1.00 64.42 362 TYR A C 1
ATOM 1841 O O . TYR C 3 162 ? -14.118 40.224 51.401 1.00 65.21 362 TYR A O 1
ATOM 1850 N N . MET C 3 163 ? -16.139 39.578 52.063 1.00 63.22 363 MET A N 1
ATOM 1851 C CA . MET C 3 163 ? -16.168 38.394 51.229 1.00 64.80 363 MET A CA 1
ATOM 1852 C C . MET C 3 163 ? -16.230 38.691 49.704 1.00 64.66 363 MET A C 1
ATOM 1853 O O . MET C 3 163 ? -15.671 37.942 48.898 1.00 59.55 363 MET A O 1
ATOM 1858 N N . ILE C 3 164 ? -16.918 39.759 49.311 1.00 56.44 364 ILE A N 1
ATOM 1859 C CA . ILE C 3 164 ? -16.964 40.138 47.918 1.00 54.93 364 ILE A CA 1
ATOM 1860 C C . ILE C 3 164 ? -15.571 40.513 47.452 1.00 55.69 364 ILE A C 1
ATOM 1861 O O . ILE C 3 164 ? -15.111 40.063 46.409 1.00 57.31 364 ILE A O 1
ATOM 1866 N N . ASN C 3 165 ? -14.874 41.285 48.273 1.00 60.60 365 ASN A N 1
ATOM 1867 C CA . ASN C 3 165 ? -13.496 41.689 48.009 1.00 58.31 365 ASN A CA 1
ATOM 1868 C C . ASN C 3 165 ? -12.593 40.453 47.974 1.00 58.28 365 ASN A C 1
ATOM 1869 O O . ASN C 3 165 ? -11.763 40.295 47.084 1.00 65.04 365 ASN A O 1
ATOM 1874 N N . PHE C 3 166 ? -12.766 39.564 48.929 1.00 56.45 366 PHE A N 1
ATOM 1875 C CA . PHE C 3 166 ? -11.971 38.359 49.000 1.00 59.40 366 PHE A CA 1
ATOM 1876 C C . PHE C 3 166 ? -12.191 37.483 47.750 1.00 61.26 366 PHE A C 1
ATOM 1877 O O . PHE C 3 166 ? -11.247 37.009 47.132 1.00 58.06 366 PHE A O 1
ATOM 1885 N N . ILE C 3 167 ? -13.444 37.292 47.368 1.00 63.36 367 ILE A N 1
ATOM 1886 C CA . ILE C 3 167 ? -13.761 36.485 46.182 1.00 61.03 367 ILE A CA 1
ATOM 1887 C C . ILE C 3 167 ? -13.206 37.106 44.903 1.00 58.92 367 ILE A C 1
ATOM 1888 O O . ILE C 3 167 ? -12.681 36.381 44.069 1.00 55.19 367 ILE A O 1
ATOM 1893 N N . HIS C 3 168 ? -13.278 38.426 44.769 1.00 58.91 368 HIS A N 1
ATOM 1894 C CA . HIS C 3 168 ? -12.705 39.094 43.587 1.00 64.13 368 HIS A CA 1
ATOM 1895 C C . HIS C 3 168 ? -11.216 38.772 43.442 1.00 63.23 368 HIS A C 1
ATOM 1896 O O . HIS C 3 168 ? -10.753 38.354 42.391 1.00 69.83 368 HIS A O 1
ATOM 1903 N N . LYS C 3 169 ? -10.486 38.924 44.529 1.00 63.66 369 LYS A N 1
ATOM 1904 C CA . LYS C 3 169 ? -9.054 38.687 44.553 1.00 58.39 369 LYS A CA 1
ATOM 1905 C C . LYS C 3 169 ? -8.706 37.216 44.459 1.00 60.75 369 LYS A C 1
ATOM 1906 O O . LYS C 3 169 ? -7.776 36.837 43.749 1.00 65.38 369 LYS A O 1
ATOM 1912 N N . LEU C 3 170 ? -9.474 36.373 45.135 1.00 62.69 370 LEU A N 1
ATOM 1913 C CA . LEU C 3 170 ? -9.247 34.933 45.073 1.00 63.07 370 LEU A CA 1
ATOM 1914 C C . LEU C 3 170 ? -9.307 34.429 43.622 1.00 62.28 370 LEU A C 1
ATOM 1915 O O . LEU C 3 170 ? -8.406 33.762 43.160 1.00 61.20 370 LEU A O 1
ATOM 1920 N N . LYS C 3 171 ? -10.358 34.812 42.917 1.00 60.22 371 LYS A N 1
ATOM 1921 C CA . LYS C 3 171 ? -10.523 34.378 41.565 1.00 61.86 371 LYS A CA 1
ATOM 1922 C C . LYS C 3 171 ? -9.498 34.994 40.571 1.00 63.30 371 LYS A C 1
ATOM 1923 O O . LYS C 3 171 ? -9.276 34.457 39.486 1.00 61.87 371 LYS A O 1
ATOM 1929 N N . HIS C 3 172 ? -8.837 36.087 40.935 1.00 62.52 372 HIS A N 1
ATOM 1930 C CA . HIS C 3 172 ? -7.804 36.679 40.069 1.00 64.59 372 HIS A CA 1
ATOM 1931 C C . HIS C 3 172 ? -6.393 36.129 40.307 1.00 64.25 372 HIS A C 1
ATOM 1932 O O . HIS C 3 172 ? -5.417 36.754 39.991 1.00 68.14 372 HIS A O 1
ATOM 1939 N N . LEU C 3 173 ? -6.272 34.946 40.873 1.00 63.64 373 LEU A N 1
ATOM 1940 C CA . LEU C 3 173 ? -4.976 34.328 41.037 1.00 64.92 373 LEU A CA 1
ATOM 1941 C C . LEU C 3 173 ? -4.685 33.442 39.836 1.00 63.72 373 LEU A C 1
ATOM 1942 O O . LEU C 3 173 ? -5.590 32.900 39.227 1.00 60.92 373 LEU A O 1
ATOM 1947 N N . PRO C 3 174 ? -3.400 33.273 39.502 1.00 65.70 374 PRO A N 1
ATOM 1948 C CA . PRO C 3 174 ? -3.052 32.592 38.243 1.00 68.58 374 PRO A CA 1
ATOM 1949 C C . PRO C 3 174 ? -3.018 31.100 38.274 1.00 69.67 374 PRO A C 1
ATOM 1950 O O . PRO C 3 174 ? -3.001 30.500 37.204 1.00 71.43 374 PRO A O 1
ATOM 1954 N N . GLU C 3 175 ? -2.972 30.492 39.448 1.00 71.58 375 GLU A N 1
ATOM 1955 C CA . GLU C 3 175 ? -3.045 29.032 39.533 1.00 75.59 375 GLU A CA 1
ATOM 1956 C C . GLU C 3 175 ? -3.909 28.641 40.694 1.00 72.25 375 GLU A C 1
ATOM 1957 O O . GLU C 3 175 ? -3.900 29.287 41.730 1.00 75.45 375 GLU A O 1
ATOM 1963 N N . LYS C 3 176 ? -4.630 27.553 40.525 1.00 71.04 376 LYS A N 1
ATOM 1964 C CA . LYS C 3 176 ? -5.449 26.989 41.572 1.00 70.04 376 LYS A CA 1
ATOM 1965 C C . LYS C 3 176 ? -4.690 26.543 42.841 1.00 71.68 376 LYS A C 1
ATOM 1966 O O . LYS C 3 176 ? -5.233 26.642 43.927 1.00 74.19 376 LYS A O 1
ATOM 1972 N N . TYR C 3 177 ? -3.429 26.143 42.741 1.00 74.38 377 TYR A N 1
ATOM 1973 C CA . TYR C 3 177 ? -2.672 25.897 43.959 1.00 74.68 377 TYR A CA 1
ATOM 1974 C C . TYR C 3 177 ? -2.508 27.179 44.809 1.00 74.26 377 TYR A C 1
ATOM 1975 O O . TYR C 3 177 ? -2.491 27.112 46.045 1.00 79.91 377 TYR A O 1
ATOM 1984 N N . MET C 3 178 ? -2.425 28.345 44.170 1.00 69.41 378 MET A N 1
ATOM 1985 C CA . MET C 3 178 ? -2.303 29.599 44.918 1.00 67.79 378 MET A CA 1
ATOM 1986 C C . MET C 3 178 ? -3.592 29.942 45.628 1.00 67.37 378 MET A C 1
ATOM 1987 O O . MET C 3 178 ? -3.587 30.408 46.771 1.00 67.58 378 MET A O 1
ATOM 1992 N N . MET C 3 179 ? -4.708 29.699 44.952 1.00 68.65 379 MET A N 1
ATOM 1993 C CA . MET C 3 179 ? -6.046 29.846 45.554 1.00 64.67 379 MET A CA 1
ATOM 1994 C C . MET C 3 179 ? -6.148 29.016 46.806 1.00 64.99 379 MET A C 1
ATOM 1995 O O . MET C 3 179 ? -6.582 29.481 47.814 1.00 67.44 379 MET A O 1
ATOM 2000 N N . ASN C 3 180 ? -5.701 27.781 46.722 1.00 67.50 380 ASN A N 1
ATOM 2001 C CA . ASN C 3 180 ? -5.703 26.861 47.860 1.00 65.73 380 ASN A CA 1
ATOM 2002 C C . ASN C 3 180 ? -4.770 27.300 49.000 1.00 67.32 380 ASN A C 1
ATOM 2003 O O . ASN C 3 180 ? -5.107 27.132 50.158 1.00 70.26 380 ASN A O 1
ATOM 2008 N N . SER C 3 181 ? -3.632 27.900 48.690 1.00 69.95 381 SER A N 1
ATOM 2009 C CA . SER C 3 181 ? -2.783 28.459 49.757 1.00 74.07 381 SER A CA 1
ATOM 2010 C C . SER C 3 181 ? -3.481 29.627 50.462 1.00 74.41 381 SER A C 1
ATOM 2011 O O . SER C 3 181 ? -3.444 29.756 51.649 1.00 81.03 381 SER A O 1
ATOM 2014 N N . VAL C 3 182 ? -4.159 30.461 49.702 1.00 74.01 382 VAL A N 1
ATOM 2015 C CA . VAL C 3 182 ? -4.950 31.537 50.275 1.00 70.80 382 VAL A CA 1
ATOM 2016 C C . VAL C 3 182 ? -6.102 30.973 51.119 1.00 71.14 382 VAL A C 1
ATOM 2017 O O . VAL C 3 182 ? -6.414 31.500 52.200 1.00 72.90 382 VAL A O 1
ATOM 2021 N N . LEU C 3 183 ? -6.725 29.898 50.648 1.00 67.35 383 LEU A N 1
ATOM 2022 C CA . LEU C 3 183 ? -7.824 29.316 51.374 1.00 65.66 383 LEU A CA 1
ATOM 2023 C C . LEU C 3 183 ? -7.436 28.475 52.593 1.00 70.68 383 LEU A C 1
ATOM 2024 O O . LEU C 3 183 ? -8.290 28.267 53.444 1.00 70.22 383 LEU A O 1
ATOM 2029 N N . GLU C 3 184 ? -6.192 27.987 52.682 1.00 78.21 384 GLU A N 1
ATOM 2030 C CA . GLU C 3 184 ? -5.795 27.073 53.792 1.00 81.45 384 GLU A CA 1
ATOM 2031 C C . GLU C 3 184 ? -6.044 27.698 55.193 1.00 76.11 384 GLU A C 1
ATOM 2032 O O . GLU C 3 184 ? -6.458 27.009 56.105 1.00 76.66 384 GLU A O 1
ATOM 2038 N N . ASN C 3 185 ? -5.880 29.005 55.335 1.00 72.53 385 ASN A N 1
ATOM 2039 C CA . ASN C 3 185 ? -6.144 29.655 56.606 1.00 72.71 385 ASN A CA 1
ATOM 2040 C C . ASN C 3 185 ? -7.334 30.600 56.507 1.00 70.85 385 ASN A C 1
ATOM 2041 O O . ASN C 3 185 ? -7.341 31.701 57.091 1.00 73.24 385 ASN A O 1
ATOM 2046 N N . PHE C 3 186 ? -8.344 30.177 55.769 1.00 68.50 386 PHE A N 1
ATOM 2047 C CA . PHE C 3 186 ? -9.565 30.945 55.648 1.00 70.53 386 PHE A CA 1
ATOM 2048 C C . PHE C 3 186 ? -10.682 29.999 56.004 1.00 67.12 386 PHE A C 1
ATOM 2049 O O . PHE C 3 186 ? -10.814 28.939 55.407 1.00 68.73 386 PHE A O 1
ATOM 2057 N N . THR C 3 187 ? -11.472 30.376 56.987 1.00 68.36 387 THR A N 1
ATOM 2058 C CA . THR C 3 187 ? -12.536 29.518 57.468 1.00 68.26 387 THR A CA 1
ATOM 2059 C C . THR C 3 187 ? -13.750 30.347 57.829 1.00 66.94 387 THR A C 1
ATOM 2060 O O . THR C 3 187 ? -13.636 31.548 58.085 1.00 60.25 387 THR A O 1
ATOM 2064 N N . ILE C 3 188 ? -14.913 29.694 57.781 1.00 66.86 388 ILE A N 1
ATOM 2065 C CA . ILE C 3 188 ? -16.148 30.289 58.262 1.00 69.95 388 ILE A CA 1
ATOM 2066 C C . ILE C 3 188 ? -16.717 29.387 59.322 1.00 70.23 388 ILE A C 1
ATOM 2067 O O . ILE C 3 188 ? -16.669 28.172 59.174 1.00 71.96 388 ILE A O 1
ATOM 2072 N N . LEU C 3 189 ? -17.204 29.987 60.403 1.00 72.63 389 LEU A N 1
ATOM 2073 C CA . LEU C 3 189 ? -17.899 29.261 61.486 1.00 73.14 389 LEU A CA 1
ATOM 2074 C C . LEU C 3 189 ? -19.362 29.733 61.559 1.00 70.61 389 LEU A C 1
ATOM 2075 O O . LEU C 3 189 ? -19.618 30.901 61.851 1.00 71.49 389 LEU A O 1
ATOM 2080 N N . GLN C 3 190 ? -20.297 28.827 61.281 1.00 66.75 390 GLN A N 1
ATOM 2081 C CA . GLN C 3 190 ? -21.716 29.079 61.400 1.00 68.69 390 GLN A CA 1
ATOM 2082 C C . GLN C 3 190 ? -22.181 28.490 62.720 1.00 73.81 390 GLN A C 1
ATOM 2083 O O . GLN C 3 190 ? -21.926 27.326 62.972 1.00 74.34 390 GLN A O 1
ATOM 2089 N N . VAL C 3 191 ? -22.824 29.303 63.569 1.00 77.57 391 VAL A N 1
ATOM 2090 C CA . VAL C 3 191 ? -23.465 28.831 64.793 1.00 77.93 391 VAL A CA 1
ATOM 2091 C C . VAL C 3 191 ? -24.919 29.280 64.794 1.00 76.84 391 VAL A C 1
ATOM 2092 O O . VAL C 3 191 ? -25.208 30.473 64.827 1.00 79.08 391 VAL A O 1
ATOM 2096 N N . VAL C 3 192 ? -25.836 28.315 64.766 1.00 75.11 392 VAL A N 1
ATOM 2097 C CA . VAL C 3 192 ? -27.261 28.612 64.838 1.00 74.77 392 VAL A CA 1
ATOM 2098 C C . VAL C 3 192 ? -27.736 28.365 66.264 1.00 79.25 392 VAL A C 1
ATOM 2099 O O . VAL C 3 192 ? -27.572 27.260 66.765 1.00 79.08 392 VAL A O 1
ATOM 2103 N N . THR C 3 193 ? -28.328 29.371 66.917 1.00 80.86 393 THR A N 1
ATOM 2104 C CA . THR C 3 193 ? -28.819 29.124 68.266 1.00 87.70 393 THR A CA 1
ATOM 2105 C C . THR C 3 193 ? -30.281 29.467 68.401 1.00 88.49 393 THR A C 1
ATOM 2106 O O . THR C 3 193 ? -30.852 30.180 67.572 1.00 85.90 393 THR A O 1
ATOM 2110 N N . ASN C 3 194 ? -30.903 28.878 69.427 1.00 88.75 394 ASN A N 1
ATOM 2111 C CA . ASN C 3 194 ? -32.262 29.248 69.835 1.00 90.93 394 ASN A CA 1
ATOM 2112 C C . ASN C 3 194 ? -32.108 30.594 70.560 1.00 94.98 394 ASN A C 1
ATOM 2113 O O . ASN C 3 194 ? -31.413 30.662 71.593 1.00 103.23 394 ASN A O 1
ATOM 2118 N N . ARG C 3 195 ? -32.697 31.647 70.003 1.00 93.07 395 ARG A N 1
ATOM 2119 C CA . ARG C 3 195 ? -32.579 33.003 70.545 1.00 93.53 395 ARG A CA 1
ATOM 2120 C C . ARG C 3 195 ? -32.965 33.217 72.011 1.00 98.27 395 ARG A C 1
ATOM 2121 O O . ARG C 3 195 ? -32.369 34.049 72.695 1.00 101.86 395 ARG A O 1
ATOM 2129 N N . ASP C 3 196 ? -33.954 32.474 72.491 1.00 101.74 396 ASP A N 1
ATOM 2130 C CA . ASP C 3 196 ? -34.430 32.637 73.871 1.00 107.96 396 ASP A CA 1
ATOM 2131 C C . ASP C 3 196 ? -33.532 31.883 74.862 1.00 110.91 396 ASP A C 1
ATOM 2132 O O . ASP C 3 196 ? -32.912 32.485 75.719 1.00 113.79 396 ASP A O 1
ATOM 2137 N N . THR C 3 197 ? -33.437 30.575 74.669 1.00 113.06 397 THR A N 1
ATOM 2138 C CA . THR C 3 197 ? -32.714 29.628 75.522 1.00 110.49 397 THR A CA 1
ATOM 2139 C C . THR C 3 197 ? -31.449 29.557 74.745 1.00 111.13 397 THR A C 1
ATOM 2140 O O . THR C 3 197 ? -31.510 29.006 73.644 1.00 118.92 397 THR A O 1
ATOM 2144 N N . GLN C 3 198 ? -30.348 30.141 75.175 1.00 109.06 398 GLN A N 1
ATOM 2145 C CA . GLN C 3 198 ? -29.195 30.322 74.181 1.00 104.62 398 GLN A CA 1
ATOM 2146 C C . GLN C 3 198 ? -28.507 28.990 73.696 1.00 98.99 398 GLN A C 1
ATOM 2147 O O . GLN C 3 198 ? -27.273 28.861 73.629 1.00 96.43 398 GLN A O 1
ATOM 2153 N N . GLU C 3 199 ? -29.304 28.007 73.311 1.00 96.28 399 GLU A N 1
ATOM 2154 C CA . GLU C 3 199 ? -28.819 26.662 73.088 1.00 96.10 399 GLU A CA 1
ATOM 2155 C C . GLU C 3 199 ? -28.299 26.582 71.679 1.00 95.26 399 GLU A C 1
ATOM 2156 O O . GLU C 3 199 ? -28.991 26.998 70.733 1.00 95.02 399 GLU A O 1
ATOM 2162 N N . THR C 3 200 ? -27.123 25.992 71.529 1.00 94.20 400 THR A N 1
ATOM 2163 C CA . THR C 3 200 ? -26.583 25.818 70.211 1.00 92.22 400 THR A CA 1
ATOM 2164 C C . THR C 3 200 ? -27.344 24.632 69.547 1.00 92.89 400 THR A C 1
ATOM 2165 O O . THR C 3 200 ? -27.306 23.501 70.040 1.00 95.49 400 THR A O 1
ATOM 2169 N N . LEU C 3 201 ? -28.041 24.947 68.449 1.00 89.53 401 LEU A N 1
ATOM 2170 C CA . LEU C 3 201 ? -28.841 24.013 67.668 1.00 87.95 401 LEU A CA 1
ATOM 2171 C C . LEU C 3 201 ? -28.061 23.396 66.530 1.00 86.76 401 LEU A C 1
ATOM 2172 O O . LEU C 3 201 ? -28.379 22.298 66.105 1.00 87.93 401 LEU A O 1
ATOM 2177 N N . LEU C 3 202 ? -27.118 24.135 65.964 1.00 85.06 402 LEU A N 1
ATOM 2178 C CA . LEU C 3 202 ? -26.236 23.603 64.937 1.00 83.70 402 LEU A CA 1
ATOM 2179 C C . LEU C 3 202 ? -24.978 24.450 64.877 1.00 82.87 402 LEU A C 1
ATOM 2180 O O . LEU C 3 202 ? -25.065 25.688 64.967 1.00 81.22 402 LEU A O 1
ATOM 2185 N N . CYS C 3 203 ? -23.824 23.800 64.743 1.00 80.40 403 CYS A N 1
ATOM 2186 C CA . CYS C 3 203 ? -22.574 24.521 64.575 1.00 81.40 403 CYS A CA 1
ATOM 2187 C C . CYS C 3 203 ? -21.811 23.864 63.456 1.00 80.86 403 CYS A C 1
ATOM 2188 O O . CYS C 3 203 ? -21.515 22.668 63.543 1.00 82.51 403 CYS A O 1
ATOM 2191 N N . ILE C 3 204 ? -21.517 24.636 62.412 1.00 76.04 404 ILE A N 1
ATOM 2192 C CA . ILE C 3 204 ? -20.871 24.098 61.243 1.00 77.39 404 ILE A CA 1
ATOM 2193 C C . ILE C 3 204 ? -19.623 24.900 60.956 1.00 76.63 404 ILE A C 1
ATOM 2194 O O . ILE C 3 204 ? -19.674 26.121 60.773 1.00 75.37 404 ILE A O 1
ATOM 2199 N N . ALA C 3 205 ? -18.519 24.172 60.898 1.00 77.02 405 ALA A N 1
ATOM 2200 C CA . ALA C 3 205 ? -17.210 24.710 60.581 1.00 78.66 405 ALA A CA 1
ATOM 2201 C C . ALA C 3 205 ? -16.917 24.478 59.100 1.00 74.03 405 ALA A C 1
ATOM 2202 O O . ALA C 3 205 ? -16.908 23.328 58.644 1.00 78.16 405 ALA A O 1
ATOM 2204 N N . TYR C 3 206 ? -16.692 25.556 58.359 1.00 65.10 406 TYR A N 1
ATOM 2205 C CA . TYR C 3 206 ? -16.423 25.444 56.940 1.00 65.47 406 TYR A CA 1
ATOM 2206 C C . TYR C 3 206 ? -14.950 25.625 56.575 1.00 65.75 406 TYR A C 1
ATOM 2207 O O . TYR C 3 206 ? -14.255 26.582 57.002 1.00 71.09 406 TYR A O 1
ATOM 2216 N N . VAL C 3 207 ? -14.474 24.728 55.741 1.00 66.70 407 VAL A N 1
ATOM 2217 C CA . VAL C 3 207 ? -13.097 24.746 55.291 1.00 67.47 407 VAL A CA 1
ATOM 2218 C C . VAL C 3 207 ? -13.131 24.700 53.746 1.00 68.31 407 VAL A C 1
ATOM 2219 O O . VAL C 3 207 ? -14.048 24.092 53.158 1.00 72.15 407 VAL A O 1
ATOM 2223 N N . PHE C 3 208 ? -12.171 25.337 53.081 1.00 70.25 408 PHE A N 1
ATOM 2224 C CA . PHE C 3 208 ? -12.284 25.579 51.606 1.00 66.25 408 PHE A CA 1
ATOM 2225 C C . PHE C 3 208 ? -11.080 25.217 50.778 1.00 67.08 408 PHE A C 1
ATOM 2226 O O . PHE C 3 208 ? -9.955 25.483 51.153 1.00 68.91 408 PHE A O 1
ATOM 2234 N N . GLU C 3 209 ? -11.333 24.615 49.629 1.00 71.20 409 GLU A N 1
ATOM 2235 C CA . GLU C 3 209 ? -10.402 24.633 48.519 1.00 70.52 409 GLU A CA 1
ATOM 2236 C C . GLU C 3 209 ? -11.168 25.137 47.330 1.00 67.92 409 GLU A C 1
ATOM 2237 O O . GLU C 3 209 ? -12.347 25.411 47.437 1.00 67.03 409 GLU A O 1
ATOM 2243 N N . VAL C 3 210 ? -10.484 25.283 46.209 1.00 67.09 410 VAL A N 1
ATOM 2244 C CA . VAL C 3 210 ? -11.124 25.582 44.949 1.00 64.25 410 VAL A CA 1
ATOM 2245 C C . VAL C 3 210 ? -11.296 24.277 44.215 1.00 64.22 410 VAL A C 1
ATOM 2246 O O . VAL C 3 210 ? -10.463 23.387 44.306 1.00 74.06 410 VAL A O 1
ATOM 2250 N N . SER C 3 211 ? -12.381 24.162 43.482 1.00 60.51 411 SER A N 1
ATOM 2251 C CA . SER C 3 211 ? -12.613 22.970 42.712 1.00 62.31 411 SER A CA 1
ATOM 2252 C C . SER C 3 211 ? -11.630 22.804 41.577 1.00 66.20 411 SER A C 1
ATOM 2253 O O . SER C 3 211 ? -11.336 23.753 40.829 1.00 67.60 411 SER A O 1
ATOM 2256 N N . ALA C 3 212 ? -11.152 21.582 41.427 1.00 70.44 412 ALA A N 1
ATOM 2257 C CA . ALA C 3 212 ? -10.382 21.195 40.223 1.00 71.77 412 ALA A CA 1
ATOM 2258 C C . ALA C 3 212 ? -11.219 21.054 38.937 1.00 70.96 412 ALA A C 1
ATOM 2259 O O . ALA C 3 212 ? -10.641 20.941 37.898 1.00 72.95 412 ALA A O 1
ATOM 2261 N N . SER C 3 213 ? -12.549 21.009 39.003 1.00 71.37 413 SER A N 1
ATOM 2262 C CA . SER C 3 213 ? -13.384 21.010 37.775 1.00 74.15 413 SER A CA 1
ATOM 2263 C C . SER C 3 213 ? -13.347 22.392 37.138 1.00 71.66 413 SER A C 1
ATOM 2264 O O . SER C 3 213 ? -13.081 23.378 37.819 1.00 70.75 413 SER A O 1
ATOM 2267 N N . GLU C 3 214 ? -13.600 22.454 35.830 1.00 73.63 414 GLU A N 1
ATOM 2268 C CA . GLU C 3 214 ? -13.646 23.724 35.133 1.00 74.21 414 GLU A CA 1
ATOM 2269 C C . GLU C 3 214 ? -14.899 24.487 35.621 1.00 72.35 414 GLU A C 1
ATOM 2270 O O . GLU C 3 214 ? -14.848 25.704 35.846 1.00 70.89 414 GLU A O 1
ATOM 2276 N N . HIS C 3 215 ? -16.006 23.749 35.758 1.00 70.25 415 HIS A N 1
ATOM 2277 C CA . HIS C 3 215 ? -17.277 24.238 36.291 1.00 69.36 415 HIS A CA 1
ATOM 2278 C C . HIS C 3 215 ? -17.776 23.258 37.348 1.00 70.73 415 HIS A C 1
ATOM 2279 O O . HIS C 3 215 ? -17.437 22.051 37.295 1.00 76.32 415 HIS A O 1
ATOM 2286 N N . GLY C 3 216 ? -18.564 23.770 38.303 1.00 67.65 416 GLY A N 1
ATOM 2287 C CA . GLY C 3 216 ? -19.133 22.944 39.372 1.00 67.56 416 GLY A CA 1
ATOM 2288 C C . GLY C 3 216 ? -18.480 23.009 40.732 1.00 65.85 416 GLY A C 1
ATOM 2289 O O . GLY C 3 216 ? -17.285 22.951 40.878 1.00 67.26 416 GLY A O 1
ATOM 2290 N N . ALA C 3 217 ? -19.315 23.083 41.749 1.00 68.72 417 ALA A N 1
ATOM 2291 C CA . ALA C 3 217 ? -18.883 23.097 43.121 1.00 64.25 417 ALA A CA 1
ATOM 2292 C C . ALA C 3 217 ? -19.147 21.729 43.769 1.00 65.93 417 ALA A C 1
ATOM 2293 O O . ALA C 3 217 ? -20.108 21.043 43.417 1.00 61.06 417 ALA A O 1
ATOM 2295 N N . GLN C 3 218 ? -18.299 21.342 44.739 1.00 71.33 418 GLN A N 1
ATOM 2296 C CA . GLN C 3 218 ? -18.422 20.054 45.429 1.00 72.30 418 GLN A CA 1
ATOM 2297 C C . GLN C 3 218 ? -18.292 20.227 46.956 1.00 73.81 418 GLN A C 1
ATOM 2298 O O . GLN C 3 218 ? -17.857 21.287 47.443 1.00 66.62 418 GLN A O 1
ATOM 2304 N N . HIS C 3 219 ? -18.709 19.198 47.711 1.00 75.91 419 HIS A N 1
ATOM 2305 C CA . HIS C 3 219 ? -18.643 19.242 49.178 1.00 77.44 419 HIS A CA 1
ATOM 2306 C C . HIS C 3 219 ? -18.415 17.881 49.811 1.00 78.24 419 HIS A C 1
ATOM 2307 O O . HIS C 3 219 ? -18.737 16.870 49.226 1.00 83.46 419 HIS A O 1
ATOM 2314 N N . HIS C 3 220 ? -17.838 17.863 51.002 1.00 79.55 420 HIS A N 1
ATOM 2315 C CA . HIS C 3 220 ? -17.775 16.658 51.823 1.00 82.53 420 HIS A CA 1
ATOM 2316 C C . HIS C 3 220 ? -18.196 17.052 53.241 1.00 80.40 420 HIS A C 1
ATOM 2317 O O . HIS C 3 220 ? -17.785 18.104 53.745 1.00 73.92 420 HIS A O 1
ATOM 2324 N N . ILE C 3 221 ? -19.050 16.236 53.856 1.00 81.62 421 ILE A N 1
ATOM 2325 C CA . ILE C 3 221 ? -19.571 16.556 55.183 1.00 84.73 421 ILE A CA 1
ATOM 2326 C C . ILE C 3 221 ? -18.984 15.581 56.193 1.00 84.62 421 ILE A C 1
ATOM 2327 O O . ILE C 3 221 ? -19.107 14.398 56.022 1.00 82.94 421 ILE A O 1
ATOM 2332 N N . TYR C 3 222 ? -18.364 16.105 57.247 1.00 84.20 422 TYR A N 1
ATOM 2333 C CA . TYR C 3 222 ? -17.866 15.308 58.357 1.00 87.39 422 TYR A CA 1
ATOM 2334 C C . TYR C 3 222 ? -18.611 15.680 59.621 1.00 86.52 422 TYR A C 1
ATOM 2335 O O . TYR C 3 222 ? -19.107 16.788 59.739 1.00 83.65 422 TYR A O 1
ATOM 2344 N N . ARG C 3 223 ? -18.674 14.736 60.545 1.00 91.03 423 ARG A N 1
ATOM 2345 C CA . ARG C 3 223 ? -19.239 14.965 61.864 1.00 92.80 423 ARG A CA 1
ATOM 2346 C C . ARG C 3 223 ? -18.066 15.179 62.830 1.00 96.70 423 ARG A C 1
ATOM 2347 O O . ARG C 3 223 ? -17.163 14.324 62.896 1.00 97.07 423 ARG A O 1
ATOM 2355 N N . LEU C 3 224 ? -18.052 16.301 63.558 1.00 95.36 424 LEU A N 1
ATOM 2356 C CA . LEU C 3 224 ? -16.968 16.566 64.510 1.00 96.94 424 LEU A CA 1
ATOM 2357 C C . LEU C 3 224 ? -17.116 15.762 65.825 1.00 99.05 424 LEU A C 1
ATOM 2358 O O . LEU C 3 224 ? -18.217 15.671 66.366 1.00 97.34 424 LEU A O 1
ATOM 2363 N N . VAL C 3 225 ? -16.014 15.194 66.331 1.00 99.85 425 VAL A N 1
ATOM 2364 C CA . VAL C 3 225 ? -16.034 14.402 67.564 1.00 105.25 425 VAL A CA 1
ATOM 2365 C C . VAL C 3 225 ? -14.895 14.723 68.552 1.00 112.43 425 VAL A C 1
ATOM 2366 O O . VAL C 3 225 ? -13.860 15.282 68.137 1.00 109.08 425 VAL A O 1
ATOM 2370 N N . LYS C 3 226 ? -15.141 14.360 69.843 1.00 118.68 426 LYS A N 1
ATOM 2371 C CA . LYS C 3 226 ? -14.168 14.277 70.968 1.00 119.72 426 LYS A CA 1
ATOM 2372 C C . LYS C 3 226 ? -13.396 15.561 71.294 1.00 118.83 426 LYS A C 1
ATOM 2373 O O . LYS C 3 226 ? -12.303 15.553 71.875 1.00 123.32 426 LYS A O 1
ATOM 2379 N N . ASP D 4 5 ? -19.435 18.874 34.672 1.00 101.04 203 ASP B N 1
ATOM 2380 C CA . ASP D 4 5 ? -19.757 19.008 36.129 1.00 101.15 203 ASP B CA 1
ATOM 2381 C C . ASP D 4 5 ? -20.648 20.235 36.518 1.00 101.81 203 ASP B C 1
ATOM 2382 O O . ASP D 4 5 ? -20.503 20.753 37.602 1.00 104.65 203 ASP B O 1
ATOM 2387 N N . LEU D 4 6 ? -21.599 20.655 35.671 1.00 101.33 204 LEU B N 1
ATOM 2388 C CA . LEU D 4 6 ? -22.716 21.549 36.110 1.00 94.15 204 LEU B CA 1
ATOM 2389 C C . LEU D 4 6 ? -24.113 20.848 36.323 1.00 92.21 204 LEU B C 1
ATOM 2390 O O . LEU D 4 6 ? -25.157 21.017 35.573 1.00 93.18 204 LEU B O 1
ATOM 2395 N N . ASN D 4 7 ? -24.148 20.146 37.445 1.00 81.01 205 ASN B N 1
ATOM 2396 C CA . ASN D 4 7 ? -25.208 19.217 37.706 1.00 78.08 205 ASN B CA 1
ATOM 2397 C C . ASN D 4 7 ? -26.434 19.822 38.349 1.00 69.65 205 ASN B C 1
ATOM 2398 O O . ASN D 4 7 ? -27.495 19.282 38.179 1.00 69.38 205 ASN B O 1
ATOM 2403 N N . TRP D 4 8 ? -26.329 20.928 39.070 1.00 65.48 206 TRP B N 1
ATOM 2404 C CA . TRP D 4 8 ? -27.463 21.355 39.904 1.00 63.94 206 TRP B CA 1
ATOM 2405 C C . TRP D 4 8 ? -28.679 21.736 39.139 1.00 60.88 206 TRP B C 1
ATOM 2406 O O . TRP D 4 8 ? -29.803 21.416 39.510 1.00 62.53 206 TRP B O 1
ATOM 2417 N N . ILE D 4 9 ? -28.437 22.425 38.053 1.00 63.43 207 ILE B N 1
ATOM 2418 C CA . ILE D 4 9 ? -29.456 22.701 37.088 1.00 64.51 207 ILE B CA 1
ATOM 2419 C C . ILE D 4 9 ? -30.052 21.418 36.501 1.00 63.59 207 ILE B C 1
ATOM 2420 O O . ILE D 4 9 ? -31.239 21.268 36.488 1.00 64.45 207 ILE B O 1
ATOM 2425 N N . SER D 4 10 ? -29.253 20.489 36.041 1.00 68.90 208 SER B N 1
ATOM 2426 C CA . SER D 4 10 ? -29.839 19.293 35.449 1.00 68.98 208 SER B CA 1
ATOM 2427 C C . SER D 4 10 ? -30.570 18.325 36.370 1.00 67.66 208 SER B C 1
ATOM 2428 O O . SER D 4 10 ? -31.234 17.503 35.861 1.00 67.54 208 SER B O 1
ATOM 2431 N N . MET D 4 11 ? -30.406 18.404 37.677 1.00 70.43 209 MET B N 1
ATOM 2432 C CA . MET D 4 11 ? -31.132 17.573 38.601 1.00 68.38 209 MET B CA 1
ATOM 2433 C C . MET D 4 11 ? -32.534 18.133 38.798 1.00 66.46 209 MET B C 1
ATOM 2434 O O . MET D 4 11 ? -33.402 17.455 39.305 1.00 68.33 209 MET B O 1
ATOM 2439 N N . ARG D 4 12 ? -32.711 19.406 38.446 1.00 67.55 210 ARG B N 1
ATOM 2440 C CA . ARG D 4 12 ? -33.920 20.166 38.715 1.00 64.81 210 ARG B CA 1
ATOM 2441 C C . ARG D 4 12 ? -34.691 20.554 37.460 1.00 62.91 210 ARG B C 1
ATOM 2442 O O . ARG D 4 12 ? -35.813 20.973 37.561 1.00 65.30 210 ARG B O 1
ATOM 2450 N N . SER D 4 13 ? -34.123 20.369 36.276 1.00 62.89 211 SER B N 1
ATOM 2451 C CA . SER D 4 13 ? -34.863 20.722 35.031 1.00 63.00 211 SER B CA 1
ATOM 2452 C C . SER D 4 13 ? -34.330 19.981 33.822 1.00 60.32 211 SER B C 1
ATOM 2453 O O . SER D 4 13 ? -33.319 19.268 33.913 1.00 57.20 211 SER B O 1
ATOM 2456 N N . ILE D 4 14 ? -35.009 20.164 32.698 1.00 60.93 212 ILE B N 1
ATOM 2457 C CA . ILE D 4 14 ? -34.568 19.586 31.413 1.00 63.76 212 ILE B CA 1
ATOM 2458 C C . ILE D 4 14 ? -33.352 20.375 30.965 1.00 62.56 212 ILE B C 1
ATOM 2459 O O . ILE D 4 14 ? -33.469 21.455 30.396 1.00 66.25 212 ILE B O 1
ATOM 2464 N N . ALA D 4 15 ? -32.183 19.833 31.261 1.00 63.92 213 ALA B N 1
ATOM 2465 C CA . ALA D 4 15 ? -30.910 20.462 30.926 1.00 64.36 213 ALA B CA 1
ATOM 2466 C C . ALA D 4 15 ? -29.764 19.548 31.190 1.00 61.05 213 ALA B C 1
ATOM 2467 O O . ALA D 4 15 ? -29.806 18.724 32.088 1.00 58.95 213 ALA B O 1
ATOM 2469 N N . SER D 4 16 ? -28.719 19.717 30.416 1.00 60.39 214 SER B N 1
ATOM 2470 C CA . SER D 4 16 ? -27.469 19.013 30.668 1.00 62.98 214 SER B CA 1
ATOM 2471 C C . SER D 4 16 ? -26.537 20.022 31.297 1.00 63.20 214 SER B C 1
ATOM 2472 O O . SER D 4 16 ? -26.972 21.073 31.773 1.00 68.41 214 SER B O 1
ATOM 2475 N N . SER D 4 17 ? -25.254 19.734 31.314 1.00 67.15 215 SER B N 1
ATOM 2476 C CA . SER D 4 17 ? -24.310 20.753 31.748 1.00 67.86 215 SER B CA 1
ATOM 2477 C C . SER D 4 17 ? -24.156 21.927 30.791 1.00 68.89 215 SER B C 1
ATOM 2478 O O . SER D 4 17 ? -23.687 22.962 31.210 1.00 75.35 215 SER B O 1
ATOM 2481 N N . LYS D 4 18 ? -24.599 21.775 29.542 1.00 68.56 216 LYS B N 1
ATOM 2482 C CA . LYS D 4 18 ? -24.305 22.722 28.467 1.00 68.32 216 LYS B CA 1
ATOM 2483 C C . LYS D 4 18 ? -25.493 23.294 27.684 1.00 66.16 216 LYS B C 1
ATOM 2484 O O . LYS D 4 18 ? -25.299 24.144 26.823 1.00 64.36 216 LYS B O 1
ATOM 2490 N N . LEU D 4 19 ? -26.706 22.813 27.951 1.00 63.20 217 LEU B N 1
ATOM 2491 C CA . LEU D 4 19 ? -27.895 23.290 27.271 1.00 61.81 217 LEU B CA 1
ATOM 2492 C C . LEU D 4 19 ? -29.100 23.106 28.169 1.00 61.48 217 LEU B C 1
ATOM 2493 O O . LEU D 4 19 ? -29.219 22.095 28.816 1.00 62.48 217 LEU B O 1
ATOM 2498 N N . TRP D 4 20 ? -29.989 24.080 28.171 1.00 60.83 218 TRP B N 1
ATOM 2499 C CA . TRP D 4 20 ? -31.182 24.091 28.991 1.00 59.41 218 TRP B CA 1
ATOM 2500 C C . TRP D 4 20 ? -32.364 24.446 28.075 1.00 59.25 218 TRP B C 1
ATOM 2501 O O . TRP D 4 20 ? -32.249 25.348 27.241 1.00 58.35 218 TRP B O 1
ATOM 2512 N N . MET D 4 21 ? -33.481 23.728 28.190 1.00 60.65 219 MET B N 1
ATOM 2513 C CA . MET D 4 21 ? -34.642 23.976 27.333 1.00 61.08 219 MET B CA 1
ATOM 2514 C C . MET D 4 21 ? -35.475 25.073 27.938 1.00 60.93 219 MET B C 1
ATOM 2515 O O . MET D 4 21 ? -35.891 24.995 29.110 1.00 61.57 219 MET B O 1
ATOM 2520 N N . LEU D 4 22 ? -35.708 26.105 27.135 1.00 61.93 220 LEU B N 1
ATOM 2521 C CA . LEU D 4 22 ? -36.602 27.172 27.506 1.00 65.33 220 LEU B CA 1
ATOM 2522 C C . LEU D 4 22 ? -38.045 26.816 27.155 1.00 68.26 220 LEU B C 1
ATOM 2523 O O . LEU D 4 22 ? -38.920 26.923 28.007 1.00 68.33 220 LEU B O 1
ATOM 2528 N N . GLU D 4 23 ? -38.273 26.413 25.900 1.00 71.51 221 GLU B N 1
ATOM 2529 C CA . GLU D 4 23 ? -39.609 26.156 25.370 1.00 74.85 221 GLU B CA 1
ATOM 2530 C C . GLU D 4 23 ? -39.612 24.975 24.423 1.00 72.09 221 GLU B C 1
ATOM 2531 O O . GLU D 4 23 ? -38.645 24.732 23.728 1.00 69.80 221 GLU B O 1
ATOM 2537 N N . PHE D 4 24 ? -40.730 24.260 24.405 1.00 70.09 222 PHE B N 1
ATOM 2538 C CA . PHE D 4 24 ? -41.055 23.296 23.363 1.00 69.79 222 PHE B CA 1
ATOM 2539 C C . PHE D 4 24 ? -42.577 23.333 23.167 1.00 70.79 222 PHE B C 1
ATOM 2540 O O . PHE D 4 24 ? -43.324 23.235 24.124 1.00 72.80 222 PHE B O 1
ATOM 2548 N N . SER D 4 25 ? -43.045 23.507 21.940 1.00 73.71 223 SER B N 1
ATOM 2549 C CA . SER D 4 25 ? -44.497 23.497 21.659 1.00 73.68 223 SER B CA 1
ATOM 2550 C C . SER D 4 25 ? -44.745 22.925 20.293 1.00 72.04 223 SER B C 1
ATOM 2551 O O . SER D 4 25 ? -44.010 23.224 19.357 1.00 71.84 223 SER B O 1
ATOM 2554 N N . ALA D 4 26 ? -45.766 22.081 20.184 1.00 71.90 224 ALA B N 1
ATOM 2555 C CA . ALA D 4 26 ? -46.294 21.699 18.886 1.00 70.36 224 ALA B CA 1
ATOM 2556 C C . ALA D 4 26 ? -47.705 22.257 18.852 1.00 71.95 224 ALA B C 1
ATOM 2557 O O . ALA D 4 26 ? -48.433 22.255 19.856 1.00 70.51 224 ALA B O 1
ATOM 2559 N N . PHE D 4 27 ? -48.075 22.793 17.697 1.00 74.05 225 PHE B N 1
ATOM 2560 C CA . PHE D 4 27 ? -49.287 23.585 17.614 1.00 75.62 225 PHE B CA 1
ATOM 2561 C C . PHE D 4 27 ? -49.875 23.594 16.218 1.00 79.56 225 PHE B C 1
ATOM 2562 O O . PHE D 4 27 ? -49.255 23.149 15.247 1.00 78.12 225 PHE B O 1
ATOM 2570 N N . LEU D 4 28 ? -51.061 24.171 16.130 1.00 84.01 226 LEU B N 1
ATOM 2571 C CA . LEU D 4 28 ? -51.764 24.337 14.885 1.00 87.31 226 LEU B CA 1
ATOM 2572 C C . LEU D 4 28 ? -52.337 25.719 14.925 1.00 88.18 226 LEU B C 1
ATOM 2573 O O . LEU D 4 28 ? -52.919 26.080 15.935 1.00 85.53 226 LEU B O 1
ATOM 2578 N N . GLU D 4 29 ? -52.176 26.487 13.854 1.00 94.13 227 GLU B N 1
ATOM 2579 C CA . GLU D 4 29 ? -52.846 27.801 13.737 1.00 102.28 227 GLU B CA 1
ATOM 2580 C C . GLU D 4 29 ? -53.313 28.128 12.319 1.00 105.16 227 GLU B C 1
ATOM 2581 O O . GLU D 4 29 ? -52.732 27.586 11.388 1.00 98.72 227 GLU B O 1
ATOM 2587 N N . ARG D 4 30 ? -54.368 28.943 12.148 1.00 112.88 228 ARG B N 1
ATOM 2588 C CA . ARG D 4 30 ? -54.787 29.384 10.805 1.00 118.45 228 ARG B CA 1
ATOM 2589 C C . ARG D 4 30 ? -54.310 30.816 10.629 1.00 115.74 228 ARG B C 1
ATOM 2590 O O . ARG D 4 30 ? -54.949 31.754 11.109 1.00 110.29 228 ARG B O 1
ATOM 2598 N N . ASN D 4 38 ? -56.536 32.411 16.811 1.00 114.86 236 ASN B N 1
ATOM 2599 C CA . ASN D 4 38 ? -56.050 31.516 15.772 1.00 112.81 236 ASN B CA 1
ATOM 2600 C C . ASN D 4 38 ? -55.229 30.238 16.195 1.00 110.66 236 ASN B C 1
ATOM 2601 O O . ASN D 4 38 ? -55.142 29.357 15.348 1.00 112.38 236 ASN B O 1
ATOM 2606 N N . LYS D 4 39 ? -54.658 30.159 17.412 1.00 105.55 237 LYS B N 1
ATOM 2607 C CA . LYS D 4 39 ? -53.658 29.139 17.754 1.00 99.93 237 LYS B CA 1
ATOM 2608 C C . LYS D 4 39 ? -54.125 28.087 18.767 1.00 96.59 237 LYS B C 1
ATOM 2609 O O . LYS D 4 39 ? -54.960 28.369 19.561 1.00 104.94 237 LYS B O 1
ATOM 2615 N N . HIS D 4 40 ? -53.541 26.893 18.728 1.00 89.18 238 HIS B N 1
ATOM 2616 C CA . HIS D 4 40 ? -53.874 25.787 19.633 1.00 83.76 238 HIS B CA 1
ATOM 2617 C C . HIS D 4 40 ? -52.646 24.906 19.865 1.00 81.66 238 HIS B C 1
ATOM 2618 O O . HIS D 4 40 ? -52.020 24.430 18.898 1.00 81.15 238 HIS B O 1
ATOM 2625 N N . LEU D 4 41 ? -52.340 24.645 21.142 1.00 80.84 239 LEU B N 1
ATOM 2626 C CA . LEU D 4 41 ? -51.179 23.861 21.538 1.00 77.01 239 LEU B CA 1
ATOM 2627 C C . LEU D 4 41 ? -51.584 22.438 21.789 1.00 77.80 239 LEU B C 1
ATOM 2628 O O . LEU D 4 41 ? -52.451 22.179 22.651 1.00 78.38 239 LEU B O 1
ATOM 2633 N N . PHE D 4 42 ? -50.974 21.513 21.049 1.00 75.87 240 PHE B N 1
ATOM 2634 C CA . PHE D 4 42 ? -51.184 20.102 21.315 1.00 75.72 240 PHE B CA 1
ATOM 2635 C C . PHE D 4 42 ? -50.450 19.699 22.585 1.00 75.55 240 PHE B C 1
ATOM 2636 O O . PHE D 4 42 ? -51.025 19.089 23.482 1.00 80.44 240 PHE B O 1
ATOM 2644 N N . VAL D 4 43 ? -49.167 20.023 22.625 1.00 76.79 241 VAL B N 1
ATOM 2645 C CA . VAL D 4 43 ? -48.305 19.787 23.778 1.00 76.95 241 VAL B CA 1
ATOM 2646 C C . VAL D 4 43 ? -47.434 21.001 23.954 1.00 74.67 241 VAL B C 1
ATOM 2647 O O . VAL D 4 43 ? -47.190 21.699 23.019 1.00 78.41 241 VAL B O 1
ATOM 2651 N N . HIS D 4 44 ? -46.981 21.244 25.168 1.00 74.32 242 HIS B N 1
ATOM 2652 C CA . HIS D 4 44 ? -46.204 22.429 25.466 1.00 73.40 242 HIS B CA 1
ATOM 2653 C C . HIS D 4 44 ? -45.436 22.216 26.740 1.00 72.44 242 HIS B C 1
ATOM 2654 O O . HIS D 4 44 ? -45.965 21.681 27.705 1.00 76.25 242 HIS B O 1
ATOM 2661 N N . ILE D 4 45 ? -44.179 22.643 26.710 1.00 70.58 243 ILE B N 1
ATOM 2662 C CA . ILE D 4 45 ? -43.317 22.753 27.886 1.00 71.82 243 ILE B CA 1
ATOM 2663 C C . ILE D 4 45 ? -42.733 24.154 27.942 1.00 69.65 243 ILE B C 1
ATOM 2664 O O . ILE D 4 45 ? -42.289 24.688 26.937 1.00 66.82 243 ILE B O 1
ATOM 2669 N N . SER D 4 46 ? -42.667 24.686 29.149 1.00 71.65 244 SER B N 1
ATOM 2670 C CA . SER D 4 46 ? -42.070 25.964 29.356 1.00 70.40 244 SER B CA 1
ATOM 2671 C C . SER D 4 46 ? -41.297 25.944 30.673 1.00 70.25 244 SER B C 1
ATOM 2672 O O . SER D 4 46 ? -41.910 25.797 31.700 1.00 75.63 244 SER B O 1
ATOM 2675 N N . GLN D 4 47 ? -39.972 26.104 30.657 1.00 68.50 245 GLN B N 1
ATOM 2676 C CA . GLN D 4 47 ? -39.203 26.176 31.911 1.00 67.83 245 GLN B CA 1
ATOM 2677 C C . GLN D 4 47 ? -38.861 27.579 32.295 1.00 67.43 245 GLN B C 1
ATOM 2678 O O . GLN D 4 47 ? -38.535 28.406 31.439 1.00 71.22 245 GLN B O 1
ATOM 2684 N N . SER D 4 48 ? -38.936 27.869 33.582 1.00 69.20 246 SER B N 1
ATOM 2685 C CA . SER D 4 48 ? -38.426 29.137 34.091 1.00 70.60 246 SER B CA 1
ATOM 2686 C C . SER D 4 48 ? -37.068 28.897 34.750 1.00 72.10 246 SER B C 1
ATOM 2687 O O . SER D 4 48 ? -36.603 27.767 34.894 1.00 73.80 246 SER B O 1
ATOM 2690 N N . SER D 4 49 ? -36.406 30.005 35.074 1.00 76.08 247 SER B N 1
ATOM 2691 C CA . SER D 4 49 ? -35.076 29.994 35.618 1.00 73.24 247 SER B CA 1
ATOM 2692 C C . SER D 4 49 ? -35.004 29.062 36.802 1.00 74.77 247 SER B C 1
ATOM 2693 O O . SER D 4 49 ? -35.806 29.202 37.738 1.00 79.95 247 SER B O 1
ATOM 2696 N N . PRO D 4 50 ? -34.044 28.122 36.773 1.00 71.37 248 PRO B N 1
ATOM 2697 C CA . PRO D 4 50 ? -33.899 27.195 37.882 1.00 69.34 248 PRO B CA 1
ATOM 2698 C C . PRO D 4 50 ? -33.413 27.891 39.158 1.00 69.62 248 PRO B C 1
ATOM 2699 O O . PRO D 4 50 ? -32.494 28.690 39.126 1.00 70.90 248 PRO B O 1
ATOM 2703 N N . SER D 4 51 ? -34.076 27.603 40.268 1.00 72.43 249 SER B N 1
ATOM 2704 C CA . SER D 4 51 ? -33.642 28.001 41.621 1.00 74.70 249 SER B CA 1
ATOM 2705 C C . SER D 4 51 ? -32.981 26.757 42.259 1.00 73.88 249 SER B C 1
ATOM 2706 O O . SER D 4 51 ? -33.362 25.601 41.945 1.00 73.95 249 SER B O 1
ATOM 2709 N N . TYR D 4 52 ? -32.004 26.970 43.129 1.00 70.06 250 TYR B N 1
ATOM 2710 C CA . TYR D 4 52 ? -31.460 25.849 43.893 1.00 70.55 250 TYR B CA 1
ATOM 2711 C C . TYR D 4 52 ? -32.541 25.196 44.714 1.00 74.02 250 TYR B C 1
ATOM 2712 O O . TYR D 4 52 ? -32.519 24.026 44.917 1.00 82.85 250 TYR B O 1
ATOM 2721 N N . SER D 4 53 ? -33.510 25.964 45.193 1.00 81.53 251 SER B N 1
ATOM 2722 C CA . SER D 4 53 ? -34.577 25.455 46.072 1.00 83.29 251 SER B CA 1
ATOM 2723 C C . SER D 4 53 ? -35.653 24.653 45.329 1.00 81.08 251 SER B C 1
ATOM 2724 O O . SER D 4 53 ? -36.464 24.008 45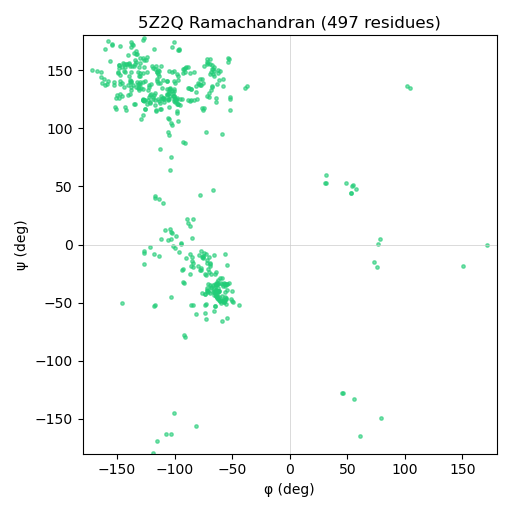.962 1.00 86.16 251 SER B O 1
ATOM 2727 N N . ASP D 4 54 ? -35.660 24.673 44.000 1.00 79.15 252 ASP B N 1
ATOM 2728 C CA . ASP D 4 54 ? -36.517 23.789 43.213 1.00 77.82 252 ASP B CA 1
ATOM 2729 C C . ASP D 4 54 ? -36.238 22.321 43.538 1.00 77.41 252 ASP B C 1
ATOM 2730 O O . ASP D 4 54 ? -35.072 21.947 43.691 1.00 77.09 252 ASP B O 1
ATOM 2735 N N . PRO D 4 55 ? -37.296 21.472 43.580 1.00 76.77 253 PRO B N 1
ATOM 2736 C CA . PRO D 4 55 ? -37.119 20.021 43.840 1.00 73.11 253 PRO B CA 1
ATOM 2737 C C . PRO D 4 55 ? -36.292 19.255 42.794 1.00 68.65 253 PRO B C 1
ATOM 2738 O O . PRO D 4 55 ? -36.288 19.613 41.645 1.00 69.50 253 PRO B O 1
ATOM 2742 N N . TYR D 4 56 ? -35.603 18.202 43.213 1.00 74.17 254 TYR B N 1
ATOM 2743 C CA . TYR D 4 56 ? -34.985 17.224 42.310 1.00 75.44 254 TYR B CA 1
ATOM 2744 C C . TYR D 4 56 ? -36.134 16.662 41.438 1.00 73.76 254 TYR B C 1
ATOM 2745 O O . TYR D 4 56 ? -37.205 16.435 41.937 1.00 74.74 254 TYR B O 1
ATOM 2754 N N . LEU D 4 57 ? -35.949 16.507 40.130 1.00 70.80 255 LEU B N 1
ATOM 2755 C CA . LEU D 4 57 ? -36.981 15.845 39.326 1.00 70.10 255 LEU B CA 1
ATOM 2756 C C . LEU D 4 57 ? -37.089 14.409 39.758 1.00 72.18 255 LEU B C 1
ATOM 2757 O O . LEU D 4 57 ? -36.115 13.852 40.194 1.00 71.24 255 LEU B O 1
ATOM 2762 N N . GLU D 4 58 ? -38.248 13.790 39.593 1.00 74.33 256 GLU B N 1
ATOM 2763 C CA . GLU D 4 58 ? -38.335 12.337 39.710 1.00 77.84 256 GLU B CA 1
ATOM 2764 C C . GLU D 4 58 ? -37.457 11.651 38.667 1.00 74.70 256 GLU B C 1
ATOM 2765 O O . GLU D 4 58 ? -37.288 12.173 37.576 1.00 77.89 256 GLU B O 1
ATOM 2771 N N . THR D 4 59 ? -36.956 10.481 39.023 1.00 74.86 257 THR B N 1
ATOM 2772 C CA . THR D 4 59 ? -36.093 9.699 38.185 1.00 76.80 257 THR B CA 1
ATOM 2773 C C . THR D 4 59 ? -36.807 8.429 37.694 1.00 77.31 257 THR B C 1
ATOM 2774 O O . THR D 4 59 ? -37.557 7.829 38.429 1.00 81.75 257 THR B O 1
ATOM 2778 N N . VAL D 4 60 ? -36.569 8.048 36.443 1.00 73.71 258 VAL B N 1
ATOM 2779 C CA . VAL D 4 60 ? -37.052 6.790 35.870 1.00 75.72 258 VAL B CA 1
ATOM 2780 C C . VAL D 4 60 ? -35.853 5.969 35.361 1.00 79.74 258 VAL B C 1
ATOM 2781 O O . VAL D 4 60 ? -34.944 6.497 34.707 1.00 77.46 258 VAL B O 1
ATOM 2785 N N . ASP D 4 61 ? -35.848 4.665 35.648 1.00 88.08 259 ASP B N 1
ATOM 2786 C CA . ASP D 4 61 ? -34.766 3.829 35.149 1.00 90.69 259 ASP B CA 1
ATOM 2787 C C . ASP D 4 61 ? -34.978 3.669 33.656 1.00 86.69 259 ASP B C 1
ATOM 2788 O O . ASP D 4 61 ? -36.072 3.305 33.202 1.00 81.99 259 ASP B O 1
AT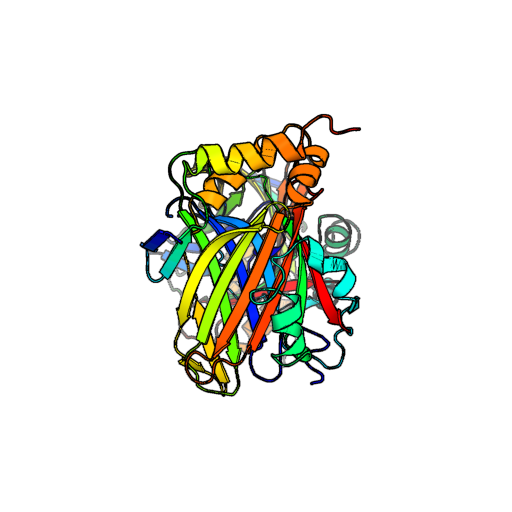OM 2793 N N . ILE D 4 62 ? -33.922 3.967 32.907 1.00 83.00 260 ILE B N 1
ATOM 2794 C CA . ILE D 4 62 ? -34.021 4.013 31.466 1.00 80.60 260 ILE B CA 1
ATOM 2795 C C . ILE D 4 62 ? -34.391 2.646 30.849 1.00 81.96 260 ILE B C 1
ATOM 2796 O O . ILE D 4 62 ? -35.130 2.596 29.881 1.00 79.47 260 ILE B O 1
ATOM 2801 N N . ARG D 4 63 ? -33.861 1.570 31.423 1.00 86.60 261 ARG B N 1
ATOM 2802 C CA . ARG D 4 63 ? -34.128 0.223 30.932 1.00 90.26 261 ARG B CA 1
ATOM 2803 C C . ARG D 4 63 ? -35.623 -0.071 30.898 1.00 91.11 261 ARG B C 1
ATOM 2804 O O . ARG D 4 63 ? -36.051 -1.103 30.380 1.00 83.42 261 ARG B O 1
ATOM 2812 N N . GLN D 4 64 ? -36.414 0.841 31.452 1.00 92.55 262 GLN B N 1
ATOM 2813 C CA . GLN D 4 64 ? -37.863 0.681 31.484 1.00 92.33 262 GLN B CA 1
ATOM 2814 C C . GLN D 4 64 ? -38.555 1.154 30.210 1.00 92.05 262 GLN B C 1
ATOM 2815 O O . GLN D 4 64 ? -39.727 0.855 29.982 1.00 91.81 262 GLN B O 1
ATOM 2821 N N . ILE D 4 65 ? -37.823 1.895 29.384 1.00 92.78 263 ILE B N 1
ATOM 2822 C CA . ILE D 4 65 ? -38.366 2.411 28.135 1.00 89.43 263 ILE B CA 1
ATOM 2823 C C . ILE D 4 65 ? -37.688 2.025 26.824 1.00 85.75 263 ILE B C 1
ATOM 2824 O O . ILE D 4 65 ? -38.139 2.412 25.746 1.00 84.66 263 ILE B O 1
ATOM 2829 N N . TYR D 4 66 ? -36.603 1.262 26.920 1.00 85.94 264 TYR B N 1
ATOM 2830 C CA . TYR D 4 66 ? -35.867 0.830 25.722 1.00 84.77 264 TYR B CA 1
ATOM 2831 C C . TYR D 4 66 ? -36.670 0.201 24.605 1.00 87.79 264 TYR B C 1
ATOM 2832 O O . TYR D 4 66 ? -36.362 0.451 23.426 1.00 89.99 264 TYR B O 1
ATOM 2841 N N . ASP D 4 67 ? -37.655 -0.636 24.952 1.00 93.03 265 ASP B N 1
ATOM 2842 C CA . ASP D 4 67 ? -38.423 -1.337 23.902 1.00 95.54 265 ASP B CA 1
ATOM 2843 C C . ASP D 4 67 ? -39.399 -0.430 23.122 1.00 91.77 265 ASP B C 1
ATOM 2844 O O . ASP D 4 67 ? -39.947 -0.880 22.101 1.00 90.88 265 ASP B O 1
ATOM 2849 N N . LYS D 4 68 ? -39.580 0.824 23.567 1.00 89.26 266 LYS B N 1
ATOM 2850 C CA . LYS D 4 68 ? -40.416 1.812 22.861 1.00 88.24 266 LYS B CA 1
ATOM 2851 C C . LYS D 4 68 ? -39.646 2.745 21.900 1.00 87.48 266 LYS B C 1
ATOM 2852 O O . LYS D 4 68 ? -40.240 3.645 21.304 1.00 90.26 266 LYS B O 1
ATOM 2858 N N . PHE D 4 69 ? -38.328 2.558 21.785 1.00 86.15 267 PHE B N 1
ATOM 2859 C CA . PHE D 4 69 ? -37.472 3.343 20.868 1.00 84.74 267 PHE B CA 1
ATOM 2860 C C . PHE D 4 69 ? -36.559 2.395 20.122 1.00 87.20 267 PHE B C 1
ATOM 2861 O O . PHE D 4 69 ? -36.421 1.244 20.527 1.00 94.11 267 PHE B O 1
ATOM 2869 N N . PRO D 4 70 ? -35.894 2.872 19.048 1.00 93.84 268 PRO B N 1
ATOM 2870 C CA . PRO D 4 70 ? -35.046 1.903 18.325 1.00 95.37 268 PRO B CA 1
ATOM 2871 C C . PRO D 4 70 ? -33.869 1.426 19.193 1.00 95.42 268 PRO B C 1
ATOM 2872 O O . PRO D 4 70 ? -33.382 2.165 20.062 1.00 94.57 268 PRO B O 1
ATOM 2876 N N . GLU D 4 71 ? -33.457 0.189 18.947 1.00 96.77 269 GLU B N 1
ATOM 2877 C CA . GLU D 4 71 ? -32.418 -0.461 19.699 1.00 103.37 269 GLU B CA 1
ATOM 2878 C C . GLU D 4 71 ? -31.243 -0.712 18.770 1.00 106.64 269 GLU B C 1
ATOM 2879 O O . GLU D 4 71 ? -31.197 -0.133 17.681 1.00 111.08 269 GLU B O 1
ATOM 2885 N N . LYS D 4 72 ? -30.265 -1.509 19.216 1.00 110.93 270 LYS B N 1
ATOM 2886 C CA . LYS D 4 72 ? -29.044 -1.817 18.451 1.00 114.58 270 LYS B CA 1
ATOM 2887 C C . LYS D 4 72 ? -28.264 -0.520 18.008 1.00 112.58 270 LYS B C 1
ATOM 2888 O O . LYS D 4 72 ? -28.092 0.381 18.832 1.00 105.39 270 LYS B O 1
ATOM 2890 N N . LYS D 4 73 ? -27.847 -0.412 16.741 1.00 117.14 271 LYS B N 1
ATOM 2891 C CA . LYS D 4 73 ? -26.864 0.599 16.289 1.00 119.43 271 LYS B CA 1
ATOM 2892 C C . LYS D 4 73 ? -27.344 2.040 16.567 1.00 117.64 271 LYS B C 1
ATOM 2893 O O . LYS D 4 73 ? -26.761 2.741 17.384 1.00 119.08 271 LYS B O 1
ATOM 2895 N N . GLY D 4 74 ? -28.409 2.496 15.929 1.00 115.87 272 GLY B N 1
ATOM 2896 C CA . GLY D 4 74 ? -28.758 3.932 16.023 1.00 106.70 272 GLY B CA 1
ATOM 2897 C C . GLY D 4 74 ? -29.558 4.277 17.252 1.00 99.09 272 GLY B C 1
ATOM 2898 O O . GLY D 4 74 ? -30.223 5.315 17.269 1.00 96.15 272 GLY B O 1
ATOM 2899 N N . GLY D 4 75 ? -29.473 3.435 18.291 1.00 93.98 273 GLY B N 1
ATOM 2900 C CA . GLY D 4 75 ? -30.528 3.300 19.305 1.00 87.51 273 GLY B CA 1
ATOM 2901 C C . GLY D 4 75 ? -30.354 4.085 20.596 1.00 82.55 273 GLY B C 1
ATOM 2902 O O . GLY D 4 75 ? -29.270 4.635 20.891 1.00 79.10 273 GLY B O 1
ATOM 2903 N N . LEU D 4 76 ? -31.442 4.135 21.363 1.00 74.25 274 LEU B N 1
ATOM 2904 C CA . LEU D 4 76 ? -31.448 4.871 22.608 1.00 71.99 274 LEU B CA 1
ATOM 2905 C C . LEU D 4 76 ? -30.418 4.322 23.605 1.00 76.24 274 LEU B C 1
ATOM 2906 O O . LEU D 4 76 ? -29.693 5.113 24.210 1.00 76.58 274 LEU B O 1
ATOM 2911 N N . LYS D 4 77 ? -30.341 2.990 23.760 1.00 81.40 275 LYS B N 1
ATOM 2912 C CA . LYS D 4 77 ? -29.396 2.407 24.723 1.00 85.40 275 LYS B CA 1
ATOM 2913 C C . LYS D 4 77 ? -27.973 2.820 24.415 1.00 86.56 275 LYS B C 1
ATOM 2914 O O . LYS D 4 77 ? -27.239 3.244 25.303 1.00 81.85 275 LYS B O 1
ATOM 2916 N N . GLU D 4 78 ? -27.605 2.702 23.143 1.00 89.00 276 GLU B N 1
ATOM 2917 C CA . GLU D 4 78 ? -26.264 3.048 22.709 1.00 88.70 276 GLU B CA 1
ATOM 2918 C C . GLU D 4 78 ? -25.947 4.524 22.981 1.00 86.67 276 GLU B C 1
ATOM 2919 O O . GLU D 4 78 ? -24.900 4.849 23.539 1.00 89.71 276 GLU B O 1
ATOM 2925 N N . LEU D 4 79 ? -26.868 5.400 22.580 1.00 80.38 277 LEU B N 1
ATOM 2926 C CA . LEU D 4 79 ? -26.782 6.823 22.864 1.00 77.15 277 LEU B CA 1
ATOM 2927 C C . LEU D 4 79 ? -26.544 7.176 24.334 1.00 76.26 277 LEU B C 1
ATOM 2928 O O . LEU D 4 79 ? -25.701 8.021 24.653 1.00 76.46 277 LEU B O 1
ATOM 2933 N N . PHE D 4 80 ? -27.304 6.534 25.210 1.00 76.27 278 PHE B N 1
ATOM 2934 C CA . PHE D 4 80 ? -27.170 6.738 26.639 1.00 80.18 278 PHE B CA 1
ATOM 2935 C C . PHE D 4 80 ? -25.801 6.294 27.156 1.00 83.59 278 PHE B C 1
ATOM 2936 O O . PHE D 4 80 ? -25.193 6.983 27.957 1.00 82.78 278 PHE B O 1
ATOM 2944 N N . GLU D 4 81 ? -25.335 5.144 26.698 1.00 89.14 279 GLU B N 1
ATOM 2945 C CA . GLU D 4 81 ? -23.999 4.650 27.045 1.00 93.88 279 GLU B CA 1
ATOM 2946 C C . GLU D 4 81 ? -22.898 5.629 26.660 1.00 91.28 279 GLU B C 1
ATOM 2947 O O . GLU D 4 81 ? -21.904 5.714 27.386 1.00 95.43 279 GLU B O 1
ATOM 2953 N N . ARG D 4 82 ? -23.079 6.375 25.566 1.00 90.26 280 ARG B N 1
ATOM 2954 C CA . ARG D 4 82 ? -22.035 7.322 25.099 1.00 91.30 280 ARG B CA 1
ATOM 2955 C C . ARG D 4 82 ? -22.177 8.736 25.639 1.00 87.77 280 ARG B C 1
ATOM 2956 O O . ARG D 4 82 ? -21.438 9.084 26.511 1.00 76.22 280 ARG B O 1
ATOM 2964 N N . GLY D 4 83 ? -23.095 9.565 25.096 1.00 106.31 281 GLY B N 1
ATOM 2965 C CA . GLY D 4 83 ? -23.278 11.018 25.488 1.00 93.33 281 GLY B CA 1
ATOM 2966 C C . GLY D 4 83 ? -23.444 11.016 26.995 1.00 85.53 281 GLY B C 1
ATOM 2967 O O . GLY D 4 83 ? -23.772 9.943 27.548 1.00 82.07 281 GLY B O 1
ATOM 2968 N N . PRO D 4 84 ? -23.217 12.157 27.669 1.00 78.08 282 PRO B N 1
ATOM 2969 C CA . PRO D 4 84 ? -23.222 12.162 29.143 1.00 76.45 282 PRO B CA 1
ATOM 2970 C C . PRO D 4 84 ? -24.618 11.860 29.714 1.00 73.39 282 PRO B C 1
ATOM 2971 O O . PRO D 4 84 ? -25.649 12.230 29.147 1.00 75.13 282 PRO B O 1
ATOM 2975 N N . SER D 4 85 ? -24.651 11.198 30.845 1.00 74.79 283 SER B N 1
ATOM 2976 C CA . SER D 4 85 ? -25.911 10.704 31.375 1.00 77.46 283 SER B CA 1
ATOM 2977 C C . SER D 4 85 ? -26.852 11.790 31.887 1.00 75.52 283 SER B C 1
ATOM 2978 O O . SER D 4 85 ? -28.043 11.552 31.941 1.00 87.37 283 SER B O 1
ATOM 2981 N N . ASN D 4 86 ? -26.342 12.961 32.257 1.00 71.29 284 ASN B N 1
ATOM 2982 C CA . ASN D 4 86 ? -27.203 14.051 32.736 1.00 70.24 284 ASN B CA 1
ATOM 2983 C C . ASN D 4 86 ? -27.940 14.775 31.615 1.00 72.42 284 ASN B C 1
ATOM 2984 O O . ASN D 4 86 ? -28.774 15.660 31.887 1.00 71.15 284 ASN B O 1
ATOM 2989 N N . ALA D 4 87 ? -27.624 14.414 30.362 1.00 73.45 285 ALA B N 1
ATOM 2990 C CA . ALA D 4 87 ? -28.381 14.885 29.183 1.00 69.99 285 ALA B CA 1
ATOM 2991 C C . ALA D 4 87 ? -29.738 14.233 28.949 1.00 65.88 285 ALA B C 1
ATOM 2992 O O . ALA D 4 87 ? -30.465 14.714 28.099 1.00 60.81 285 ALA B O 1
ATOM 2994 N N . PHE D 4 88 ? -30.087 13.162 29.678 1.00 64.83 286 PHE B N 1
ATOM 2995 C CA . PHE D 4 88 ? -31.237 12.319 29.289 1.00 64.72 286 PHE B CA 1
ATOM 2996 C C . PHE D 4 88 ? -32.498 12.489 30.133 1.00 63.48 286 PHE B C 1
ATOM 2997 O O . PHE D 4 88 ? -32.460 12.358 31.355 1.00 72.56 286 PHE B O 1
ATOM 3005 N N . PHE D 4 89 ? -33.613 12.774 29.466 1.00 61.91 287 PHE B N 1
ATOM 3006 C CA . PHE D 4 89 ? -34.902 13.029 30.116 1.00 61.27 287 PHE B CA 1
ATOM 3007 C C . PHE D 4 89 ? -36.058 12.304 29.449 1.00 62.18 287 PHE B C 1
ATOM 3008 O O . PHE D 4 89 ? -35.985 11.949 28.277 1.00 65.69 287 PHE B O 1
ATOM 3016 N N . LEU D 4 90 ? -37.110 12.061 30.224 1.00 65.36 288 LEU B N 1
ATOM 3017 C CA . LEU D 4 90 ? -38.346 11.473 29.728 1.00 67.12 288 LEU B CA 1
ATOM 3018 C C . LEU D 4 90 ? -39.494 12.438 30.033 1.00 68.08 288 LEU B C 1
ATOM 3019 O O . LEU D 4 90 ? -39.688 12.867 31.191 1.00 63.89 288 LEU B O 1
ATOM 3024 N N . VAL D 4 91 ? -40.255 12.774 28.989 1.00 67.37 289 VAL B N 1
ATOM 3025 C CA . VAL D 4 91 ? -41.453 13.581 29.159 1.00 67.73 289 VAL B CA 1
ATOM 3026 C C . VAL D 4 91 ? -42.699 12.784 28.798 1.00 70.29 289 VAL B C 1
ATOM 3027 O O . VAL D 4 91 ? -42.797 12.201 27.732 1.00 73.25 289 VAL B O 1
ATOM 3031 N N . LYS D 4 92 ? -43.643 12.715 29.714 1.00 74.74 290 LYS B N 1
ATOM 3032 C CA . LYS D 4 92 ? -44.950 12.193 29.398 1.00 79.18 290 LYS B CA 1
ATOM 3033 C C . LYS D 4 92 ? -45.826 13.384 29.075 1.00 81.23 290 LYS B C 1
ATOM 3034 O O . LYS D 4 92 ? -45.932 14.321 29.877 1.00 79.18 290 LYS B O 1
ATOM 3040 N N . PHE D 4 93 ? -46.440 13.358 27.895 1.00 74.86 291 PHE B N 1
ATOM 3041 C CA . PHE D 4 93 ? -47.407 14.375 27.524 1.00 74.88 291 PHE B CA 1
ATOM 3042 C C . PHE D 4 93 ? -48.810 13.788 27.565 1.00 79.20 291 PHE B C 1
ATOM 3043 O O . PHE D 4 93 ? -49.038 12.656 27.153 1.00 80.59 291 PHE B O 1
ATOM 3051 N N . TRP D 4 94 ? -49.749 14.601 28.044 1.00 80.94 292 TRP B N 1
ATOM 3052 C CA . TRP D 4 94 ? -51.176 14.402 27.828 1.00 77.82 292 TRP B CA 1
ATOM 3053 C C . TRP D 4 94 ? -51.550 15.456 26.810 1.00 77.51 292 TRP B C 1
ATOM 3054 O O . TRP D 4 94 ? -51.557 16.659 27.112 1.00 72.91 292 TRP B O 1
ATOM 3065 N N . ALA D 4 95 ? -51.841 15.015 25.585 1.00 78.34 293 ALA B N 1
ATOM 3066 C CA . ALA D 4 95 ? -52.005 15.943 24.473 1.00 76.32 293 ALA B CA 1
ATOM 3067 C C . ALA D 4 95 ? -53.421 16.450 24.417 1.00 78.85 293 ALA B C 1
ATOM 3068 O O . ALA D 4 95 ? -54.348 15.741 24.773 1.00 83.85 293 ALA B O 1
ATOM 3070 N N . ASP D 4 96 ? -53.583 17.686 23.970 1.00 81.25 294 ASP B N 1
ATOM 3071 C CA . ASP D 4 96 ? -54.875 18.293 23.826 1.00 84.76 294 ASP B CA 1
ATOM 3072 C C . ASP D 4 96 ? -55.171 18.253 22.360 1.00 87.81 294 ASP B C 1
ATOM 3073 O O . ASP D 4 96 ? -54.647 19.085 21.604 1.00 89.99 294 ASP B O 1
ATOM 3078 N N . LEU D 4 97 ? -56.052 17.324 21.982 1.00 91.35 295 LEU B N 1
ATOM 3079 C CA . LEU D 4 97 ? -56.468 17.149 20.582 1.00 89.83 295 LEU B CA 1
ATOM 3080 C C . LEU D 4 97 ? -57.794 17.811 20.271 1.00 93.18 295 LEU B C 1
ATOM 3081 O O . LEU D 4 97 ? -58.303 17.660 19.187 1.00 101.99 295 LEU B O 1
ATOM 3086 N N . ASN D 4 98 ? -58.341 18.573 21.208 1.00 96.06 296 ASN B N 1
ATOM 3087 C CA . ASN D 4 98 ? -59.665 19.109 21.031 1.00 103.92 296 ASN B CA 1
ATOM 3088 C C . ASN D 4 98 ? -59.605 20.482 20.406 1.00 103.16 296 ASN B C 1
ATOM 3089 O O . ASN D 4 98 ? -59.579 21.475 21.081 1.00 101.67 296 ASN B O 1
ATOM 3094 N N . THR D 4 99 ? -59.599 20.502 19.083 1.00 110.25 297 THR B N 1
ATOM 3095 C CA . THR D 4 99 ? -59.581 21.718 18.303 1.00 118.23 297 THR B CA 1
ATOM 3096 C C . THR D 4 99 ? -60.368 21.452 17.021 1.00 123.12 297 THR B C 1
ATOM 3097 O O . THR D 4 99 ? -60.354 20.331 16.536 1.00 129.47 297 THR B O 1
ATOM 3101 N N . ASN D 4 100 ? -61.064 22.464 16.503 1.00 128.38 298 ASN B N 1
ATOM 3102 C CA . ASN D 4 100 ? -61.760 22.393 15.220 1.00 130.29 298 ASN B CA 1
ATOM 3103 C C . ASN D 4 100 ? -61.019 23.112 14.085 1.00 132.77 298 ASN B C 1
ATOM 3104 O O . ASN D 4 100 ? -61.555 23.189 12.984 1.00 144.59 298 ASN B 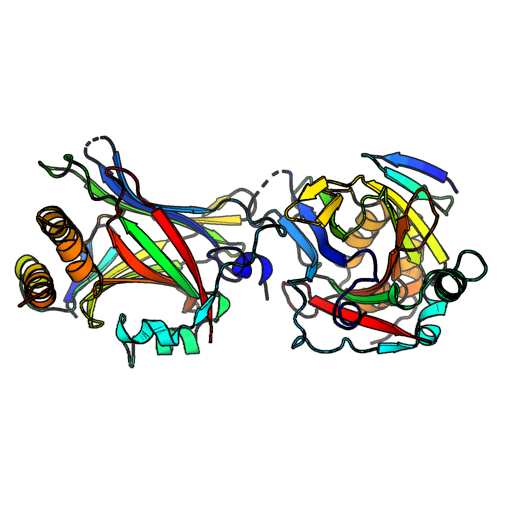O 1
ATOM 3109 N N . ILE D 4 101 ? -59.822 23.619 14.361 1.00 128.94 299 ILE B N 1
ATOM 3110 C CA . ILE D 4 101 ? -59.036 24.321 13.353 1.00 128.59 299 ILE B CA 1
ATOM 3111 C C . ILE D 4 101 ? -58.652 23.391 12.207 1.00 125.06 299 ILE B C 1
ATOM 3112 O O . ILE D 4 101 ? -58.381 23.841 11.094 1.00 116.32 299 ILE B O 1
ATOM 3117 N N . ASP D 4 102 ? -58.632 22.092 12.487 1.00 124.20 300 ASP B N 1
ATOM 3118 C CA . ASP D 4 102 ? -58.281 21.097 11.481 1.00 125.65 300 ASP B CA 1
ATOM 3119 C C . ASP D 4 102 ? -59.411 20.829 10.492 1.00 127.66 300 ASP B C 1
ATOM 3120 O O . ASP D 4 102 ? -59.180 20.324 9.393 1.00 119.19 300 ASP B O 1
ATOM 3122 N N . ASP D 4 103 ? -60.636 21.140 10.901 1.00 128.83 301 ASP B N 1
ATOM 3123 C CA . ASP D 4 103 ? -61.793 21.048 10.019 1.00 132.39 301 ASP B CA 1
ATOM 3124 C C . ASP D 4 103 ? -62.261 22.413 9.527 1.00 132.31 301 ASP B C 1
ATOM 3125 O O . ASP D 4 103 ? -61.461 23.337 9.377 1.00 129.16 301 ASP B O 1
ATOM 3127 N N . SER D 4 106 ? -57.961 24.518 6.354 1.00 102.83 304 SER B N 1
ATOM 3128 C CA . SER D 4 106 ? -56.533 24.421 6.037 1.00 104.40 304 SER B CA 1
ATOM 3129 C C . SER D 4 106 ? -55.667 25.502 6.734 1.00 107.21 304 SER B C 1
ATOM 3130 O O . SER D 4 106 ? -55.917 26.707 6.661 1.00 108.47 304 SER B O 1
ATOM 3133 N N . ALA D 4 107 ? -54.571 25.031 7.333 1.00 109.08 305 ALA B N 1
ATOM 3134 C CA . ALA D 4 107 ? -53.912 25.683 8.459 1.00 104.38 305 ALA B CA 1
ATOM 3135 C C . ALA D 4 107 ? -52.464 25.202 8.619 1.00 96.95 305 ALA B C 1
ATOM 3136 O O . ALA D 4 107 ? -52.092 24.176 8.050 1.00 96.76 305 ALA B O 1
ATOM 3138 N N . PHE D 4 108 ? -51.669 25.886 9.450 1.00 89.01 306 PHE B N 1
ATOM 3139 C CA . PHE D 4 108 ? -50.257 25.545 9.648 1.00 83.43 306 PHE B CA 1
ATOM 3140 C C . PHE D 4 108 ? -49.990 24.741 10.930 1.00 80.87 306 PHE B C 1
ATOM 3141 O O . PHE D 4 108 ? -50.373 25.152 12.013 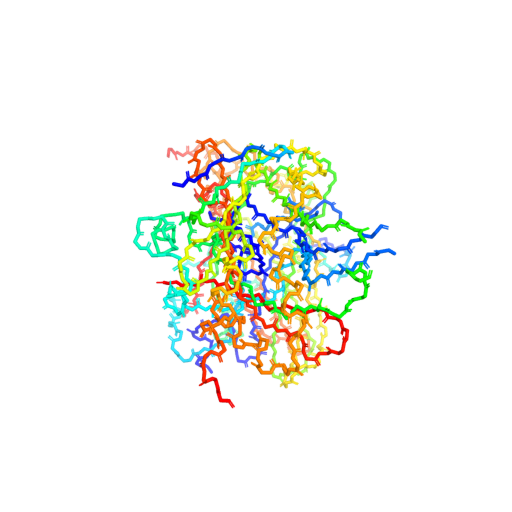1.00 84.13 306 PHE B O 1
ATOM 3149 N N . TYR D 4 109 ? -49.309 23.608 10.784 1.00 77.91 307 TYR B N 1
ATOM 3150 C CA . TYR D 4 109 ? -48.876 22.779 11.906 1.00 77.38 307 TYR B CA 1
ATOM 3151 C C . TYR D 4 109 ? -47.410 22.982 12.115 1.00 76.16 307 TYR B C 1
ATOM 3152 O O . TYR D 4 109 ? -46.634 22.796 11.199 1.00 77.47 307 TYR B O 1
ATOM 3161 N N . GLY D 4 110 ? -47.033 23.306 13.345 1.00 75.31 308 GLY B N 1
ATOM 3162 C CA . GLY D 4 110 ? -45.682 23.713 13.625 1.00 73.41 308 GLY B CA 1
ATOM 3163 C C . GLY D 4 110 ? -45.193 23.141 14.911 1.00 72.38 308 GLY B C 1
ATOM 3164 O O . GLY D 4 110 ? -45.992 22.787 15.791 1.00 70.25 308 GLY B O 1
ATOM 3165 N N . VAL D 4 111 ? -43.871 23.028 14.983 1.00 72.45 309 VAL B N 1
ATOM 3166 C CA . VAL D 4 111 ? -43.219 22.791 16.261 1.00 76.23 309 VAL B CA 1
ATOM 3167 C C . VAL D 4 111 ? -42.121 23.861 16.440 1.00 73.85 309 VAL B C 1
ATOM 3168 O O . VAL D 4 111 ? -41.423 24.178 15.512 1.00 73.27 309 VAL B O 1
ATOM 3172 N N . SER D 4 112 ? -42.076 24.464 17.621 1.00 72.91 310 SER B N 1
ATOM 3173 C CA . SER D 4 112 ? -41.113 25.506 17.957 1.00 73.42 310 SER B CA 1
ATOM 3174 C C . SER D 4 112 ? -40.384 25.106 19.226 1.00 73.84 310 SER B C 1
ATOM 3175 O O . SER D 4 112 ? -41.031 24.618 20.141 1.00 80.48 310 SER B O 1
ATOM 3178 N N . SER D 4 113 ? -39.082 25.355 19.303 1.00 73.70 311 SER B N 1
ATOM 3179 C CA . SER D 4 113 ? -38.364 25.136 20.574 1.00 72.81 311 SER B CA 1
ATOM 3180 C C . SER D 4 113 ? -37.274 26.158 20.794 1.00 70.50 311 SER B C 1
ATOM 3181 O O . SER D 4 113 ? -36.792 26.771 19.845 1.00 69.95 311 SER B O 1
ATOM 3184 N N . GLN D 4 114 ? -36.905 26.366 22.050 1.00 72.03 312 GLN B N 1
ATOM 3185 C CA . GLN D 4 114 ? -35.792 27.252 22.395 1.00 68.23 312 GLN B CA 1
ATOM 3186 C C . GLN D 4 114 ? -34.921 26.693 23.498 1.00 64.66 312 GLN B C 1
ATOM 3187 O O . GLN D 4 114 ? -35.420 26.140 24.466 1.00 66.29 312 GLN B O 1
ATOM 3193 N N . TYR D 4 115 ? -33.611 26.879 23.328 1.00 63.88 313 TYR B N 1
ATOM 3194 C CA . TYR D 4 115 ? -32.591 26.415 24.250 1.00 64.38 313 TYR B CA 1
ATOM 3195 C C . TYR D 4 115 ? -31.650 27.565 24.569 1.00 64.61 313 TYR B C 1
ATOM 3196 O O . TYR D 4 115 ? -31.420 28.444 23.720 1.00 68.77 313 TYR B O 1
ATOM 3205 N N . GLU D 4 116 ? -31.129 27.573 25.800 1.00 62.62 314 GLU B N 1
ATOM 3206 C CA . GLU D 4 116 ? -30.053 28.487 26.188 1.00 63.69 314 GLU B CA 1
ATOM 3207 C C . GLU D 4 116 ? -28.832 27.676 26.556 1.00 60.48 314 GLU B C 1
ATOM 3208 O O . GLU D 4 116 ? -28.964 26.565 27.032 1.00 63.85 314 GLU B O 1
ATOM 3214 N N . SER D 4 117 ? -27.661 28.257 26.350 1.00 60.47 315 SER B N 1
ATOM 3215 C CA . SER D 4 117 ? -26.371 27.678 26.762 1.00 63.34 315 SER B CA 1
ATOM 3216 C C . SER D 4 117 ? -25.353 28.748 27.182 1.00 61.71 315 SER B C 1
ATOM 3217 O O . SER D 4 117 ? -25.402 29.848 26.688 1.00 62.37 315 SER B O 1
ATOM 3220 N N . PRO D 4 118 ? -24.402 28.413 28.059 1.00 65.45 316 PRO B N 1
ATOM 3221 C CA . PRO D 4 118 ? -23.252 29.314 28.219 1.00 67.24 316 PRO B CA 1
ATOM 3222 C C . PRO D 4 118 ? -22.258 29.273 27.026 1.00 68.30 316 PRO B C 1
ATOM 3223 O O . PRO D 4 118 ? -21.564 30.250 26.817 1.00 71.67 316 PRO B O 1
ATOM 3227 N N . GLU D 4 119 ? -22.197 28.178 26.279 1.00 68.51 317 GLU B N 1
ATOM 3228 C CA . GLU D 4 119 ? -21.280 28.032 25.129 1.00 73.23 317 GLU B CA 1
ATOM 3229 C C . GLU D 4 119 ? -21.907 28.485 23.795 1.00 69.38 317 GLU B C 1
ATOM 3230 O O . GLU D 4 119 ? -23.133 28.420 23.612 1.00 70.14 317 GLU B O 1
ATOM 3236 N N . ASN D 4 120 ? -21.053 28.932 22.873 1.00 67.73 318 ASN B N 1
ATOM 3237 C CA . ASN D 4 120 ? -21.448 29.286 21.509 1.00 65.76 318 ASN B CA 1
ATOM 3238 C C . ASN D 4 120 ? -21.111 28.082 20.640 1.00 65.30 318 ASN B C 1
ATOM 3239 O O . ASN D 4 120 ? -19.947 27.749 20.441 1.00 61.20 318 ASN B O 1
ATOM 3244 N N . MET D 4 121 ? -22.162 27.465 20.097 1.00 66.59 319 MET B N 1
ATOM 3245 C CA . MET D 4 121 ? -22.085 26.201 19.343 1.00 64.69 319 MET B CA 1
ATOM 3246 C C . MET D 4 121 ? -22.952 26.266 18.137 1.00 63.30 319 MET B C 1
ATOM 3247 O O . MET D 4 121 ? -23.707 27.198 17.993 1.00 71.63 319 MET B O 1
ATOM 3252 N N . ILE D 4 122 ? -22.823 25.278 17.269 1.00 64.82 320 ILE B N 1
ATOM 3253 C CA . ILE D 4 122 ? -23.807 24.973 16.250 1.00 63.48 320 ILE B CA 1
ATOM 3254 C C . ILE D 4 122 ? -24.482 23.672 16.653 1.00 63.10 320 ILE B C 1
ATOM 3255 O O . ILE D 4 122 ? -23.806 22.691 16.869 1.00 63.89 320 ILE B O 1
ATOM 3260 N N . ILE D 4 123 ? -25.804 23.666 16.755 1.00 64.26 321 ILE B N 1
ATOM 3261 C CA . ILE D 4 123 ? -26.536 22.496 17.237 1.00 64.07 321 ILE B CA 1
ATOM 3262 C C . ILE D 4 123 ? -27.431 21.905 16.171 1.00 64.93 321 ILE B C 1
ATOM 3263 O O . ILE D 4 123 ? -27.925 22.618 15.315 1.00 66.44 321 ILE B O 1
ATOM 3268 N N . THR D 4 124 ? -27.632 20.591 16.213 1.00 63.75 322 THR B N 1
ATOM 3269 C CA . THR D 4 124 ? -28.662 19.961 15.391 1.00 64.76 322 THR B CA 1
ATOM 3270 C C . THR D 4 124 ? -29.689 19.429 16.355 1.00 62.51 322 THR B C 1
ATOM 3271 O O . THR D 4 124 ? -29.336 19.091 17.470 1.00 61.41 322 THR B O 1
ATOM 3275 N N . CYS D 4 125 ? -30.955 19.461 15.968 1.00 63.30 323 CYS B N 1
ATOM 3276 C CA . CYS D 4 125 ? -32.052 18.938 16.765 1.00 66.23 323 CYS B CA 1
ATOM 3277 C C . CYS D 4 125 ? -32.662 17.897 15.853 1.00 68.68 323 CYS B C 1
ATOM 3278 O O . CYS D 4 125 ? -33.014 18.185 14.708 1.00 69.46 323 CYS B O 1
ATOM 3281 N N . SER D 4 126 ? -32.711 16.656 16.332 1.00 71.12 324 SER B N 1
ATOM 3282 C CA . SER D 4 126 ? -33.305 15.536 15.590 1.00 67.72 324 SER B CA 1
ATOM 3283 C C . SER D 4 126 ? -34.582 15.113 16.321 1.00 67.54 324 SER B C 1
ATOM 3284 O O . SER D 4 126 ? -34.532 14.920 17.525 1.00 72.96 324 SER B O 1
ATOM 3287 N N . THR D 4 127 ? -35.716 15.028 15.639 1.00 62.56 325 THR B N 1
ATOM 3288 C CA . THR D 4 127 ? -36.913 14.489 16.271 1.00 64.75 325 THR B CA 1
ATOM 3289 C C . THR D 4 127 ? -37.324 13.286 15.444 1.00 63.11 325 THR B C 1
ATOM 3290 O O . THR D 4 127 ? -37.403 13.362 14.253 1.00 61.19 325 THR B O 1
ATOM 3294 N N . LYS D 4 128 ? -37.548 12.161 16.095 1.00 67.52 326 LYS B N 1
ATOM 3295 C CA . LYS D 4 128 ? -37.726 10.902 15.413 1.00 71.83 326 LYS B CA 1
ATOM 3296 C C . LYS D 4 128 ? -39.025 10.253 15.896 1.00 76.35 326 LYS B C 1
ATOM 3297 O O . LYS D 4 128 ? -39.222 10.073 17.114 1.00 73.43 326 LYS B O 1
ATOM 3303 N N . VAL D 4 129 ? -39.909 9.925 14.941 1.00 73.97 327 VAL B N 1
ATOM 3304 C CA . VAL D 4 129 ? -41.154 9.261 15.248 1.00 69.21 327 VAL B CA 1
ATOM 3305 C C . VAL D 4 129 ? -40.927 7.742 15.244 1.00 72.45 327 VAL B C 1
ATOM 3306 O O . VAL D 4 129 ? -40.449 7.181 14.248 1.00 68.10 327 VAL B O 1
ATOM 3310 N N . CYS D 4 130 ? -41.271 7.092 16.370 1.00 74.99 328 CYS B N 1
ATOM 3311 C CA . CYS D 4 130 ? -41.174 5.640 16.488 1.00 76.44 328 CYS B CA 1
ATOM 3312 C C . CYS D 4 130 ? -42.532 4.974 16.725 1.00 76.28 328 CYS B C 1
ATOM 3313 O O . CYS D 4 130 ? -43.263 5.355 17.644 1.00 75.71 328 CYS B O 1
ATOM 3316 N N . SER D 4 131 ? -42.830 3.963 15.897 1.00 75.23 329 SER B N 1
ATOM 3317 C CA . SER D 4 131 ? -44.063 3.156 15.949 1.00 73.47 329 SER B CA 1
ATOM 3318 C C . SER D 4 131 ? -43.693 1.743 16.354 1.00 75.04 329 SER B C 1
ATOM 3319 O O . SER D 4 131 ? -42.964 1.062 15.641 1.00 76.91 329 SER B O 1
ATOM 3322 N N . PHE D 4 132 ? -44.191 1.297 17.504 1.00 78.39 330 PHE B N 1
ATOM 3323 C CA . PHE D 4 132 ? -43.870 -0.038 18.052 1.00 82.45 330 PHE B CA 1
ATOM 3324 C C . PHE D 4 132 ? -42.345 -0.255 18.133 1.00 80.78 330 PHE B C 1
ATOM 3325 O O . PHE D 4 132 ? -41.839 -1.294 17.732 1.00 76.36 330 PHE B O 1
ATOM 3333 N N . GLY D 4 133 ? -41.632 0.775 18.614 1.00 83.63 331 GLY B N 1
ATOM 3334 C CA . GLY D 4 133 ? -40.176 0.773 18.707 1.00 84.84 331 GLY B CA 1
ATOM 3335 C C . GLY D 4 133 ? -39.386 0.915 17.390 1.00 85.43 331 GLY B C 1
ATOM 3336 O O . GLY D 4 133 ? -38.205 1.202 17.444 1.00 89.15 331 GLY B O 1
ATOM 3337 N N . LYS D 4 134 ? -40.017 0.738 16.229 1.00 83.80 332 LYS B N 1
ATOM 3338 C CA . LYS D 4 134 ? -39.355 0.878 14.941 1.00 87.03 332 LYS B CA 1
ATOM 3339 C C . LYS D 4 134 ? -39.414 2.360 14.486 1.00 83.64 332 LYS B C 1
ATOM 3340 O O . LYS D 4 134 ? -40.442 3.019 14.617 1.00 78.09 332 LYS B O 1
ATOM 3342 N N . GLN D 4 135 ? -38.303 2.903 14.002 1.00 79.82 333 GLN B N 1
ATOM 3343 C CA . GLN D 4 135 ? -38.270 4.302 13.578 1.00 78.47 333 GLN B CA 1
ATOM 3344 C C . GLN D 4 135 ? -38.963 4.492 12.232 1.00 74.38 333 GLN B C 1
ATOM 3345 O O . GLN D 4 135 ? -38.848 3.654 11.362 1.00 76.15 333 GLN B O 1
ATOM 3351 N N . VAL D 4 136 ? -39.676 5.601 12.088 1.00 71.39 334 VAL B N 1
ATOM 3352 C CA . VAL D 4 136 ? -40.575 5.829 10.968 1.00 72.71 334 VAL B CA 1
ATOM 3353 C C . VAL D 4 136 ? -40.146 7.029 10.136 1.00 72.80 334 VAL B C 1
ATOM 3354 O O . VAL D 4 136 ? -40.035 6.921 8.924 1.00 76.58 334 VAL B O 1
ATOM 3358 N N . VAL D 4 137 ? -39.957 8.176 10.789 1.00 70.57 335 VAL B N 1
ATOM 3359 C CA . VAL D 4 137 ? -39.554 9.420 10.135 1.00 68.64 335 VAL B CA 1
ATOM 3360 C C . VAL D 4 137 ? -38.719 10.236 11.109 1.00 68.44 335 VAL B C 1
ATOM 3361 O O . VAL D 4 137 ? -38.962 10.192 12.331 1.00 67.54 335 VAL B O 1
ATOM 3365 N N . GLU D 4 138 ? -37.764 10.993 10.581 1.00 67.29 336 GLU B N 1
ATOM 3366 C CA . GLU D 4 138 ? -36.945 11.875 11.386 1.00 65.97 336 GLU B CA 1
ATOM 3367 C C . GLU D 4 138 ? -36.715 13.223 10.708 1.00 66.29 336 GLU B C 1
ATOM 3368 O O . GLU D 4 138 ? -36.284 13.261 9.560 1.00 66.01 336 GLU B O 1
ATOM 3374 N N . LYS D 4 139 ? -36.965 14.314 11.425 1.00 67.85 337 LYS B N 1
ATOM 3375 C CA . LYS D 4 139 ? -36.682 15.661 10.936 1.00 70.03 337 LYS B CA 1
ATOM 3376 C C . LYS D 4 139 ? -35.447 16.146 11.660 1.00 67.96 337 LYS B C 1
ATOM 3377 O O . LYS D 4 139 ? -35.352 15.970 12.882 1.00 70.39 337 LYS B O 1
ATOM 3383 N N . VAL D 4 140 ? -34.480 16.692 10.922 1.00 67.61 338 VAL B N 1
ATOM 3384 C CA . VAL D 4 140 ? -33.254 17.232 11.527 1.00 68.14 338 VAL B CA 1
ATOM 3385 C C . VAL D 4 140 ? -33.116 18.708 11.156 1.00 69.74 338 VAL B C 1
ATOM 3386 O O . VAL D 4 140 ? -33.093 19.064 9.993 1.00 66.84 338 VAL B O 1
ATOM 3390 N N . GLU D 4 141 ? -33.041 19.565 12.175 1.00 69.41 339 GLU B N 1
ATOM 3391 C CA . GLU D 4 141 ? -32.909 21.017 12.050 1.00 68.01 339 GLU B CA 1
ATOM 3392 C C . GLU D 4 141 ? -31.560 21.413 12.595 1.00 63.68 339 GLU B C 1
ATOM 3393 O O . GLU D 4 141 ? -31.036 20.721 13.452 1.00 61.77 339 GLU B O 1
ATOM 3399 N N . THR D 4 142 ? -30.955 22.478 12.082 1.00 67.22 340 THR B N 1
ATOM 3400 C CA . THR D 4 142 ? -29.679 22.930 12.658 1.00 67.03 340 THR B CA 1
ATOM 3401 C C . THR D 4 142 ? -29.741 24.426 12.869 1.00 65.62 340 THR B C 1
ATOM 3402 O O . THR D 4 142 ? -30.302 25.122 12.074 1.00 68.58 340 THR B O 1
ATOM 3406 N N . GLU D 4 143 ? -29.196 24.896 13.981 1.00 65.83 341 GLU B N 1
ATOM 3407 C CA . GLU D 4 143 ? -29.386 26.263 14.442 1.00 66.21 341 GLU B CA 1
ATOM 3408 C C . GLU D 4 143 ? -28.083 26.810 15.028 1.00 63.67 341 GLU B C 1
ATOM 3409 O O . GLU D 4 143 ? -27.365 26.123 15.707 1.00 61.85 341 GLU B O 1
ATOM 3415 N N . TYR D 4 144 ? -27.762 28.053 14.691 1.00 66.65 342 TYR B N 1
ATOM 3416 C CA . TYR D 4 144 ? -26.563 28.743 15.215 1.00 63.46 342 TYR B CA 1
ATOM 3417 C C . TYR D 4 144 ? -26.982 29.587 16.398 1.00 60.69 342 TYR B C 1
ATOM 3418 O O . TYR D 4 144 ? -28.156 29.779 16.647 1.00 60.67 342 TYR B O 1
ATOM 3427 N N . ALA D 4 145 ? -26.004 30.061 17.138 1.00 63.08 343 ALA B N 1
ATOM 3428 C CA . ALA D 4 145 ? -26.225 30.778 18.380 1.00 61.83 343 ALA B CA 1
ATOM 3429 C C . ALA D 4 145 ? -26.345 32.267 18.180 1.00 64.23 343 ALA B C 1
ATOM 3430 O O . ALA D 4 145 ? -25.730 32.866 17.246 1.00 64.48 343 ALA B O 1
ATOM 3432 N N . ARG D 4 146 ? -27.162 32.859 19.058 1.00 65.42 344 ARG B N 1
ATOM 3433 C CA . ARG D 4 146 ? -27.367 34.295 19.107 1.00 70.27 344 ARG B CA 1
ATOM 3434 C C . ARG D 4 146 ? -27.107 34.655 20.545 1.00 66.32 344 ARG B C 1
ATOM 3435 O O . ARG D 4 146 ? -27.711 34.103 21.422 1.00 64.81 344 ARG B O 1
ATOM 3443 N N . TYR D 4 147 ? -26.202 35.577 20.790 1.00 70.52 345 TYR B N 1
ATOM 3444 C CA . TYR D 4 147 ? -25.923 36.055 22.143 1.00 70.71 345 TYR B CA 1
ATOM 3445 C C . TYR D 4 147 ? -27.008 36.991 22.685 1.00 72.49 345 TYR B C 1
ATOM 3446 O O . TYR D 4 147 ? -27.495 37.835 21.969 1.00 75.52 345 TYR B O 1
ATOM 3455 N N . GLU D 4 148 ? -27.361 36.827 23.960 1.00 78.01 346 GLU B N 1
ATOM 3456 C CA . GLU D 4 148 ? -28.445 37.581 24.630 1.00 84.51 346 GLU B CA 1
ATOM 3457 C C . GLU D 4 148 ? -28.287 37.497 26.138 1.00 83.34 346 GLU B C 1
ATOM 3458 O O . GLU D 4 148 ? -27.979 36.426 26.641 1.00 83.58 346 GLU B O 1
ATOM 3464 N N . ASN D 4 149 ? -28.574 38.587 26.851 1.00 85.02 347 ASN B N 1
ATOM 3465 C CA . ASN D 4 149 ? -28.216 38.726 28.266 1.00 89.83 347 ASN B CA 1
ATOM 3466 C C . ASN D 4 149 ? -26.786 38.252 28.294 1.00 83.12 347 ASN B C 1
ATOM 3467 O O . ASN D 4 149 ? -26.028 38.717 27.479 1.00 92.88 347 ASN B O 1
ATOM 3472 N N . GLY D 4 150 ? -26.395 37.321 29.152 1.00 79.43 348 GLY B N 1
ATOM 3473 C CA . GLY D 4 150 ? -25.054 36.738 29.052 1.00 77.27 348 GLY B CA 1
ATOM 3474 C C . GLY D 4 150 ? -25.042 35.260 28.752 1.00 79.46 348 GLY B C 1
ATOM 3475 O O . GLY D 4 150 ? -24.275 34.515 29.350 1.00 88.53 348 GLY B O 1
ATOM 3476 N N . HIS D 4 151 ? -25.905 34.816 27.849 1.00 76.99 349 HIS B N 1
ATOM 3477 C CA . HIS D 4 151 ? -25.911 33.424 27.412 1.00 73.86 349 HIS B CA 1
ATOM 3478 C C . HIS D 4 151 ? -26.097 33.412 25.893 1.00 71.46 349 HIS B C 1
ATOM 3479 O O . HIS D 4 151 ? -26.353 34.441 25.260 1.00 66.50 349 HIS B O 1
ATOM 3486 N N . TYR D 4 152 ? -26.005 32.227 25.328 1.00 67.49 350 TYR B N 1
ATOM 3487 C CA . TYR D 4 152 ? -26.327 32.002 23.934 1.00 66.74 350 TYR B CA 1
ATOM 3488 C C . TYR D 4 152 ? -27.723 31.391 23.818 1.00 65.83 350 TYR B C 1
ATOM 3489 O O . TYR D 4 152 ? -28.033 30.435 24.506 1.00 66.42 350 TYR B O 1
ATOM 3498 N N . LEU D 4 153 ? -28.524 31.930 22.904 1.00 67.79 351 LEU B N 1
ATOM 3499 C CA . LEU D 4 153 ? -29.891 31.480 22.620 1.00 66.50 351 LEU B CA 1
ATOM 3500 C C . LEU D 4 153 ? -29.938 30.731 21.298 1.00 63.78 351 LEU B C 1
ATOM 3501 O O . LEU D 4 153 ? -29.387 31.211 20.305 1.00 61.72 351 LEU B O 1
ATOM 3506 N N . TYR D 4 154 ? -30.614 29.575 21.303 1.00 62.37 352 TYR B N 1
ATOM 3507 C CA . TYR D 4 154 ? -30.896 28.787 20.094 1.00 62.72 352 TYR B CA 1
ATOM 3508 C C . TYR D 4 154 ? -32.385 28.699 19.880 1.00 60.88 352 TYR B C 1
ATOM 3509 O O . TYR D 4 154 ? -33.104 28.192 20.703 1.00 64.05 352 TYR B O 1
ATOM 3518 N N . ARG D 4 155 ? -32.861 29.186 18.762 1.00 65.40 353 ARG B N 1
ATOM 3519 C CA . ARG D 4 155 ? -34.286 29.358 18.551 1.00 67.64 353 ARG B CA 1
ATOM 3520 C C . ARG D 4 155 ? -34.625 28.663 17.239 1.00 66.88 353 ARG B C 1
ATOM 3521 O O . ARG D 4 155 ? -34.172 29.070 16.214 1.00 78.20 353 ARG B O 1
ATOM 3529 N N . ILE D 4 156 ? -35.363 27.559 17.314 1.00 69.14 354 ILE B N 1
ATOM 3530 C CA . ILE D 4 156 ? -35.847 26.799 16.168 1.00 70.27 354 ILE B CA 1
ATOM 3531 C C . ILE D 4 156 ? -37.329 27.146 16.087 1.00 72.66 354 ILE B C 1
ATOM 3532 O O . ILE D 4 156 ? -38.156 26.586 16.815 1.00 78.04 354 ILE B O 1
ATOM 3537 N N . HIS D 4 157 ? -37.627 28.141 15.279 1.00 73.16 355 HIS B N 1
ATOM 3538 C CA . HIS D 4 157 ? -38.959 28.668 15.179 1.00 80.36 355 HIS B CA 1
ATOM 3539 C C . HIS D 4 157 ? -39.769 28.136 14.040 1.00 81.92 355 HIS B C 1
ATOM 3540 O O . HIS D 4 157 ? -39.254 27.956 12.965 1.00 86.23 355 HIS B O 1
ATOM 3547 N N . ARG D 4 158 ? -41.050 27.928 14.317 1.00 87.04 356 ARG B N 1
ATOM 3548 C CA . ARG D 4 158 ? -42.061 27.428 13.399 1.00 87.89 356 ARG B CA 1
ATOM 3549 C C . ARG D 4 158 ? -41.707 26.474 12.299 1.00 87.31 356 ARG B C 1
ATOM 3550 O O . ARG D 4 158 ? -41.884 26.773 11.147 1.00 115.62 356 ARG B O 1
ATOM 3558 N N . SER D 4 159 ? -41.184 25.328 12.656 1.00 77.40 357 SER B N 1
ATOM 3559 C CA . SER D 4 159 ? -40.832 24.353 11.666 1.00 81.24 357 SER B CA 1
ATOM 3560 C C . SER D 4 159 ? -42.041 23.516 11.331 1.00 82.28 357 SER B C 1
ATOM 3561 O O . SER D 4 159 ? -42.738 23.086 12.222 1.00 82.01 357 SER B O 1
ATOM 3564 N N . PRO D 4 160 ? -42.319 23.282 10.047 1.00 80.22 358 PRO B N 1
ATOM 3565 C CA . PRO D 4 160 ? -43.550 22.495 9.855 1.00 80.15 358 PRO B CA 1
ATOM 3566 C C . PRO D 4 160 ? -43.472 21.066 10.337 1.00 77.35 358 PRO B C 1
ATOM 3567 O O . PRO D 4 160 ? -42.402 20.507 10.413 1.00 79.30 358 PRO B O 1
ATOM 3571 N N . LEU D 4 161 ? -44.621 20.507 10.679 1.00 79.13 359 LEU B N 1
ATOM 3572 C CA . LEU D 4 161 ? -44.685 19.149 11.166 1.00 79.11 359 LEU B CA 1
ATOM 3573 C C . LEU D 4 161 ? -44.662 18.199 9.985 1.00 79.59 359 LEU B C 1
ATOM 3574 O O . LEU D 4 161 ? -45.388 18.441 9.048 1.00 77.49 359 LEU B O 1
ATOM 3579 N N . CYS D 4 162 ? -43.873 17.108 10.060 1.00 88.07 360 CYS B N 1
ATOM 3580 C CA . CYS D 4 162 ? -43.936 15.968 9.108 1.00 87.01 360 CYS B CA 1
ATOM 3581 C C . CYS D 4 162 ? -45.427 15.724 8.708 1.00 88.80 360 CYS B C 1
ATOM 3582 O O . CYS D 4 162 ? -46.359 15.782 9.549 1.00 88.51 360 CYS B O 1
ATOM 3585 N N . GLU D 4 163 ? -45.679 15.497 7.427 1.00 88.81 361 GLU B N 1
ATOM 3586 C CA . GLU D 4 163 ? -46.998 15.020 7.010 1.00 87.69 361 GLU B CA 1
ATOM 3587 C C . GLU D 4 163 ? -47.432 13.717 7.710 1.00 84.04 361 GLU B C 1
ATOM 3588 O O . GLU D 4 163 ? -48.630 13.524 7.980 1.00 85.65 361 GLU B O 1
ATOM 3594 N N . TYR D 4 164 ? -46.490 12.823 8.002 1.00 78.50 362 TYR B N 1
ATOM 3595 C CA . TYR D 4 164 ? -46.801 11.670 8.880 1.00 75.42 362 TYR B CA 1
ATOM 3596 C C . TYR D 4 164 ? -47.624 12.099 10.105 1.00 74.41 362 TYR B C 1
ATOM 3597 O O . TYR D 4 164 ? -48.672 11.536 10.358 1.00 79.26 362 TYR B O 1
ATOM 3606 N N . MET D 4 165 ? -47.157 13.103 10.837 1.00 71.98 363 MET B N 1
ATOM 3607 C CA . MET D 4 165 ? -47.811 13.522 12.071 1.00 71.15 363 MET B CA 1
ATOM 3608 C C . MET D 4 165 ? -49.143 14.225 11.875 1.00 70.44 363 MET B C 1
ATOM 3609 O O . MET D 4 165 ? -50.043 14.084 12.715 1.00 72.08 363 MET B O 1
ATOM 3614 N N . ILE D 4 166 ? -49.281 14.985 10.797 1.00 69.76 364 ILE B N 1
ATOM 3615 C CA . ILE D 4 166 ? -50.556 15.637 10.506 1.00 70.55 364 ILE B CA 1
ATOM 3616 C C . ILE D 4 166 ? -51.607 14.562 10.266 1.00 70.65 364 ILE B C 1
ATOM 3617 O O . ILE D 4 166 ? -52.712 14.605 10.811 1.00 68.04 364 ILE B O 1
ATOM 3622 N N . ASN D 4 167 ? -51.228 13.576 9.472 1.00 72.16 365 ASN B N 1
ATOM 3623 C CA . ASN D 4 167 ? -52.111 12.453 9.177 1.00 76.65 365 ASN B CA 1
ATOM 3624 C C . ASN D 4 167 ? -52.429 11.658 10.471 1.00 75.75 365 ASN B C 1
ATOM 3625 O O . ASN D 4 167 ? -53.555 11.294 10.731 1.00 79.36 365 ASN B O 1
ATOM 3630 N N . PHE D 4 168 ? -51.422 11.417 11.280 1.00 73.46 366 PHE B N 1
ATOM 3631 C CA . PHE D 4 168 ? -51.594 10.694 12.524 1.00 74.44 366 PHE B CA 1
ATOM 3632 C C . PHE D 4 168 ? -52.546 11.464 13.458 1.00 74.58 366 PHE B C 1
ATOM 3633 O O . PHE D 4 168 ? -53.474 10.866 14.027 1.00 78.70 366 PHE B O 1
ATOM 3641 N N . ILE D 4 169 ? -52.339 12.775 13.599 1.00 70.75 367 ILE B N 1
ATOM 3642 C CA . ILE D 4 169 ? -53.194 13.582 14.458 1.00 71.22 367 ILE B CA 1
ATOM 3643 C C . ILE D 4 169 ? -54.644 13.599 13.973 1.00 74.18 367 ILE B C 1
ATOM 3644 O O . ILE D 4 169 ? -55.566 13.502 14.774 1.00 73.51 367 ILE B O 1
ATOM 3649 N N . HIS 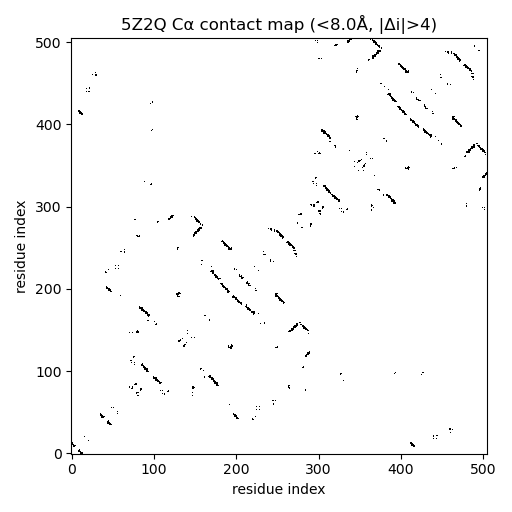D 4 170 ? -54.843 13.703 12.664 1.00 78.40 368 HIS B N 1
ATOM 3650 C CA . HIS D 4 170 ? -56.205 13.704 12.113 1.00 82.83 368 HIS B CA 1
ATOM 3651 C C . HIS D 4 170 ? -56.933 12.408 12.484 1.00 79.25 368 HIS B C 1
ATOM 3652 O O . HIS D 4 170 ? -58.043 12.437 12.957 1.00 80.43 368 HIS B O 1
ATOM 3659 N N . LYS D 4 171 ? -56.277 11.280 12.296 1.00 76.16 369 LYS B N 1
ATOM 3660 C CA . LYS D 4 171 ? -56.855 9.974 12.603 1.00 76.11 369 LYS B CA 1
ATOM 3661 C C . LYS D 4 171 ? -56.979 9.717 14.086 1.00 75.64 369 LYS B C 1
ATOM 3662 O O . LYS D 4 171 ? -57.981 9.176 14.535 1.00 74.22 369 LYS B O 1
ATOM 3668 N N . LEU D 4 172 ? -55.983 10.138 14.856 1.00 77.59 370 LEU B N 1
ATOM 3669 C CA . LEU D 4 172 ? -56.055 10.002 16.316 1.00 79.47 370 LEU B CA 1
ATOM 3670 C C . LEU D 4 172 ? -57.307 10.666 16.876 1.00 83.12 370 LEU B C 1
ATOM 3671 O O . LEU D 4 172 ? -5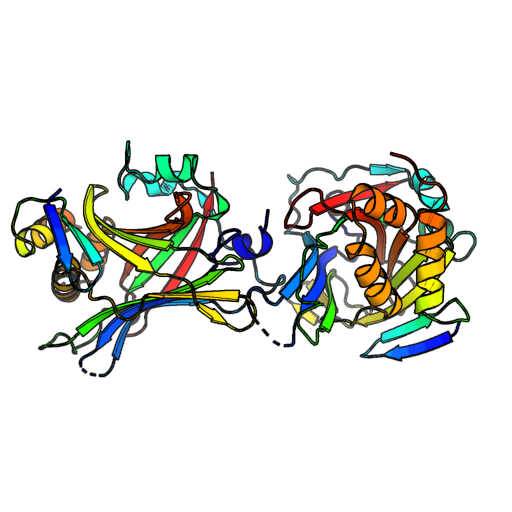8.078 10.064 17.593 1.00 84.38 370 LEU B O 1
ATOM 3676 N N . LYS D 4 173 ? -57.511 11.906 16.485 1.00 88.99 371 LYS B N 1
ATOM 3677 C CA . LYS D 4 173 ? -58.680 12.702 16.843 1.00 92.29 371 LYS B CA 1
ATOM 3678 C C . LYS D 4 173 ? -60.029 12.114 16.430 1.00 89.20 371 LYS B C 1
ATOM 3679 O O . LYS D 4 173 ? -61.042 12.369 17.065 1.00 90.40 371 LYS B O 1
ATOM 3685 N N . HIS D 4 174 ? -60.047 11.330 15.356 1.00 90.43 372 HIS B N 1
ATOM 3686 C CA . HIS D 4 174 ? -61.296 10.735 14.855 1.00 88.40 372 HIS B CA 1
ATOM 3687 C C . HIS D 4 174 ? -61.676 9.403 15.499 1.00 85.26 372 HIS B C 1
ATOM 3688 O O . HIS D 4 174 ? -62.558 8.751 15.009 1.00 88.33 372 HIS B O 1
ATOM 3695 N N . LEU D 4 175 ? -61.087 9.040 16.626 1.00 80.23 373 LEU B N 1
ATOM 3696 C CA . LEU D 4 175 ? -61.431 7.801 17.259 1.00 81.30 373 LEU B CA 1
ATOM 3697 C C . LEU D 4 175 ? -62.531 8.039 18.286 1.00 85.54 373 LEU B C 1
ATOM 3698 O O . LEU D 4 175 ? -62.602 9.123 18.894 1.00 89.93 373 LEU B O 1
ATOM 3703 N N . PRO D 4 176 ? -63.401 7.045 18.477 1.00 88.02 374 PRO B N 1
ATOM 3704 C CA . PRO D 4 176 ? -64.617 7.289 19.261 1.00 93.20 374 PRO B CA 1
ATOM 3705 C C . PRO D 4 176 ? -64.481 7.169 20.748 1.00 95.30 374 PRO B C 1
ATOM 3706 O O . PRO D 4 176 ? -65.366 7.652 21.436 1.00 99.03 374 PRO B O 1
ATOM 3710 N N . GLU D 4 177 ? -63.445 6.501 21.242 1.00 95.43 375 GLU B N 1
ATOM 3711 C CA . GLU D 4 177 ? -63.333 6.232 22.684 1.00 98.78 375 GLU B CA 1
ATOM 3712 C C . GLU D 4 177 ? -61.909 6.466 23.102 1.00 98.69 375 GLU B C 1
ATOM 3713 O O . GLU D 4 177 ? -60.970 6.156 22.364 1.00 96.91 375 GLU B O 1
ATOM 3719 N N . LYS D 4 178 ? -61.754 7.077 24.270 1.00 104.44 376 LYS B N 1
ATOM 3720 C CA . LYS D 4 178 ? -60.421 7.472 24.706 1.00 104.20 376 LYS B CA 1
ATOM 3721 C C . LYS D 4 178 ? -59.497 6.297 25.052 1.00 92.87 376 LYS B C 1
ATOM 3722 O O . LYS D 4 178 ? -58.296 6.394 24.883 1.00 88.47 376 LYS B O 1
ATOM 3728 N N . TYR D 4 179 ? -60.046 5.155 25.430 1.00 88.10 377 TYR B N 1
ATOM 3729 C CA . TYR D 4 179 ? -59.223 3.955 25.499 1.00 88.84 377 TYR B CA 1
ATOM 3730 C C . TYR D 4 179 ? -58.553 3.575 24.168 1.00 88.83 377 TYR B C 1
ATOM 3731 O O . TYR D 4 179 ? -57.418 3.112 24.170 1.00 90.34 377 TYR B O 1
ATOM 3740 N N . MET D 4 180 ? -59.217 3.823 23.042 1.00 90.42 378 MET B N 1
ATOM 3741 C CA . MET D 4 180 ? -58.642 3.509 21.725 1.00 84.27 378 MET B CA 1
ATOM 3742 C C . MET D 4 180 ? -57.507 4.465 21.408 1.00 81.62 378 MET B C 1
ATOM 3743 O O . MET D 4 180 ? -56.476 4.040 20.886 1.00 77.61 378 MET B O 1
ATOM 3748 N N . MET D 4 181 ? -57.702 5.744 21.737 1.00 83.67 379 MET B N 1
ATOM 3749 C CA . MET D 4 181 ? -56.649 6.752 21.578 1.00 84.61 379 MET B CA 1
ATOM 3750 C C . MET D 4 181 ? -55.409 6.329 22.316 1.00 83.33 379 MET B C 1
ATOM 3751 O O . MET D 4 181 ? -54.302 6.379 21.766 1.00 84.69 379 MET B O 1
ATOM 3756 N N . ASN D 4 182 ? -55.607 5.889 23.558 1.00 82.17 380 ASN B N 1
ATOM 3757 C CA . ASN D 4 182 ? -54.499 5.447 24.387 1.00 80.44 380 ASN B CA 1
ATOM 3758 C C . ASN D 4 182 ? -53.838 4.184 23.869 1.00 76.37 380 ASN B C 1
ATOM 3759 O O . ASN D 4 182 ? -52.635 4.074 23.966 1.00 74.26 380 ASN B O 1
ATOM 3764 N N . SER D 4 183 ? -54.582 3.260 23.278 1.00 77.64 381 SER B N 1
ATOM 3765 C CA . SER D 4 183 ? -53.950 2.085 22.684 1.00 79.61 381 SER B CA 1
ATOM 3766 C C . SER D 4 183 ? -53.091 2.474 21.490 1.00 80.04 381 SER B C 1
ATOM 3767 O O . SER D 4 183 ? -51.972 1.975 21.344 1.00 81.24 381 SER B O 1
ATOM 3770 N N . VAL D 4 184 ? -53.584 3.402 20.673 1.00 78.87 382 VAL B N 1
ATOM 3771 C CA . VAL D 4 184 ? -52.795 3.919 19.576 1.00 75.75 382 VAL B CA 1
ATOM 3772 C C . VAL D 4 184 ? -51.538 4.637 20.100 1.00 74.81 382 VAL B C 1
ATOM 3773 O O . VAL D 4 184 ? -50.462 4.507 19.521 1.00 73.24 382 VAL B O 1
ATOM 3777 N N . LEU D 4 185 ? -51.675 5.393 21.183 1.00 75.14 383 LEU B N 1
ATOM 3778 C CA . LEU D 4 185 ? -50.535 6.119 21.709 1.00 76.99 383 LEU B CA 1
ATOM 3779 C C . LEU D 4 185 ? -49.542 5.300 22.518 1.00 77.61 383 LEU B C 1
ATOM 3780 O O . LEU D 4 185 ? -48.384 5.702 22.634 1.00 79.16 383 LEU B O 1
ATOM 3785 N N . GLU D 4 186 ? -49.949 4.157 23.060 1.00 81.47 384 GLU B N 1
ATOM 3786 C CA . GLU D 4 186 ? -49.064 3.386 23.949 1.00 84.56 384 GLU B CA 1
ATOM 3787 C C . GLU D 4 186 ? -47.799 2.913 23.209 1.00 82.35 384 GLU B C 1
ATOM 3788 O O . GLU D 4 186 ? -46.741 2.840 23.789 1.00 86.60 384 GLU B O 1
ATOM 3794 N N . ASN D 4 187 ? -47.873 2.670 21.917 1.00 83.02 385 ASN B N 1
ATOM 3795 C CA . ASN D 4 187 ? -46.692 2.320 21.129 1.00 82.51 385 ASN B CA 1
ATOM 3796 C C . ASN D 4 187 ? -46.287 3.410 20.165 1.00 76.59 385 ASN B C 1
ATOM 3797 O O . ASN D 4 187 ? -45.808 3.137 19.083 1.00 77.73 385 ASN B O 1
ATOM 3802 N N . PHE D 4 188 ? -46.452 4.654 20.576 1.00 74.57 386 PHE B N 1
ATOM 3803 C CA . PHE D 4 188 ? -46.052 5.791 19.754 1.00 73.08 386 PHE B CA 1
ATOM 3804 C C . PHE D 4 188 ? -45.159 6.640 20.619 1.00 69.94 386 PHE B C 1
ATOM 3805 O O . PHE D 4 188 ? -45.543 7.032 21.727 1.00 71.84 386 PHE B O 1
ATOM 3813 N N . THR D 4 189 ? -43.962 6.892 20.127 1.00 68.20 387 THR B N 1
ATOM 3814 C CA . THR D 4 189 ? -43.011 7.715 20.859 1.00 67.86 387 THR B CA 1
ATOM 3815 C C . THR D 4 189 ? -42.276 8.647 19.910 1.00 67.24 387 THR B C 1
ATOM 3816 O O . THR D 4 189 ? -42.200 8.390 18.695 1.00 68.49 387 THR B O 1
ATOM 3820 N N . ILE D 4 190 ? -41.776 9.745 20.465 1.00 66.37 388 ILE B N 1
ATOM 3821 C CA . ILE D 4 190 ? -40.858 10.618 19.766 1.00 65.06 388 ILE B CA 1
ATOM 3822 C C . ILE D 4 190 ? -39.576 10.693 20.560 1.00 62.51 388 ILE B C 1
ATOM 3823 O O . ILE D 4 190 ? -39.609 10.748 21.788 1.00 66.38 388 ILE B O 1
ATOM 3828 N N . LEU D 4 191 ? -38.448 10.644 19.853 1.00 60.87 389 LEU B N 1
ATOM 3829 C CA . LEU D 4 191 ? -37.115 10.792 20.455 1.00 59.25 389 LEU B CA 1
ATOM 3830 C C . LEU D 4 191 ? -36.457 12.071 19.897 1.00 61.94 389 LEU B C 1
ATOM 3831 O O . LEU D 4 191 ? -36.192 12.159 18.688 1.00 64.13 389 LEU B O 1
ATOM 3836 N N . GLN D 4 192 ? -36.217 13.050 20.778 1.00 62.65 390 GLN B N 1
ATOM 3837 C CA . GLN D 4 192 ? -35.530 14.279 20.438 1.00 61.54 390 GLN B CA 1
ATOM 3838 C C . GLN D 4 192 ? -34.079 14.164 20.868 1.00 61.24 390 GLN B C 1
ATOM 3839 O O . GLN D 4 192 ? -33.832 13.839 22.017 1.00 68.45 390 GLN B O 1
ATOM 3845 N N . VAL D 4 193 ? -33.137 14.375 19.953 1.00 60.20 391 VAL B N 1
ATOM 3846 C CA . VAL D 4 193 ? -31.713 14.408 20.272 1.00 60.78 391 VAL B CA 1
ATOM 3847 C C . VAL D 4 193 ? -31.100 15.702 19.770 1.00 61.95 391 VAL B C 1
ATOM 3848 O O . VAL D 4 193 ? -31.074 15.940 18.578 1.00 66.75 391 VAL B O 1
ATOM 3852 N N . VAL D 4 194 ? -30.611 16.522 20.687 1.00 63.50 392 VAL B N 1
ATOM 3853 C CA . VAL D 4 194 ? -29.903 17.748 20.347 1.00 63.09 392 VAL B CA 1
ATOM 3854 C C . VAL D 4 194 ? -28.401 17.526 20.452 1.00 63.00 392 VAL B C 1
ATOM 3855 O O . VAL D 4 194 ? -27.897 17.161 21.491 1.00 63.88 392 VAL B O 1
ATOM 3859 N N . THR D 4 195 ? -27.669 17.756 19.382 1.00 65.27 393 THR B N 1
ATOM 3860 C CA . THR D 4 195 ? -26.242 17.461 19.352 1.00 64.58 393 THR B CA 1
ATOM 3861 C C . THR D 4 195 ? -25.460 18.705 18.992 1.00 63.25 393 THR B C 1
ATOM 3862 O O . THR D 4 195 ? -25.959 19.518 18.251 1.00 64.93 393 THR B O 1
ATOM 3866 N N . ASN D 4 196 ? -24.254 18.813 19.512 1.00 63.09 394 ASN B N 1
ATOM 3867 C CA . ASN D 4 196 ? -23.268 19.771 19.048 1.00 63.62 394 ASN B CA 1
ATOM 3868 C C . ASN D 4 196 ? -22.731 19.248 17.709 1.00 67.41 394 ASN B C 1
ATOM 3869 O O . ASN D 4 196 ? -22.106 18.208 17.656 1.00 66.46 394 ASN B O 1
ATOM 3874 N N . ARG D 4 197 ? -22.949 20.006 16.640 1.00 70.58 395 ARG B N 1
ATOM 3875 C CA . ARG D 4 197 ? -22.599 19.565 15.300 1.00 73.66 395 ARG B CA 1
ATOM 3876 C C . ARG D 4 197 ? -21.124 19.351 15.086 1.00 75.90 395 ARG B C 1
ATOM 3877 O O . ARG D 4 197 ? -20.775 18.433 14.344 1.00 72.77 395 ARG B O 1
ATOM 3885 N N . ASP D 4 198 ? -20.274 20.152 15.728 1.00 78.14 396 ASP B N 1
ATOM 3886 C CA . ASP D 4 198 ? -18.810 20.009 15.571 1.00 85.64 396 ASP B CA 1
ATOM 3887 C C . ASP D 4 198 ? -18.268 18.764 16.301 1.00 88.53 396 ASP B C 1
ATOM 3888 O O . ASP D 4 198 ? -17.718 17.852 15.674 1.00 97.10 396 ASP B O 1
ATOM 3893 N N . THR D 4 199 ? -18.390 18.755 17.624 1.00 83.45 397 THR B N 1
ATOM 3894 C CA . THR D 4 199 ? -17.889 17.644 18.428 1.00 79.85 397 THR B CA 1
ATOM 3895 C C . THR D 4 199 ? -18.902 16.513 18.558 1.00 79.24 397 THR B C 1
ATOM 3896 O O . THR D 4 199 ? -18.586 15.448 19.089 1.00 80.78 397 THR B O 1
ATOM 3900 N N . GLN D 4 200 ? -20.118 16.758 18.079 1.00 78.33 398 GLN B N 1
ATOM 3901 C CA . GLN D 4 200 ? -21.198 15.775 18.133 1.00 78.76 398 GLN B CA 1
ATOM 3902 C C . GLN D 4 200 ? -21.332 15.169 19.531 1.00 74.62 398 GLN B C 1
ATOM 3903 O O . GLN D 4 200 ? -21.323 13.948 19.691 1.00 75.94 398 GLN B O 1
ATOM 3909 N N . GLU D 4 201 ? -21.457 16.030 20.536 1.00 69.15 399 GLU B N 1
ATOM 3910 C CA . GLU D 4 201 ? -21.608 15.587 21.916 1.00 67.20 399 GLU B CA 1
ATOM 3911 C C . GLU D 4 201 ? -23.065 15.796 22.294 1.00 66.98 399 GLU B C 1
ATOM 3912 O O . GLU D 4 201 ? -23.556 16.925 22.295 1.00 66.32 399 GLU B O 1
ATOM 3918 N N . THR D 4 202 ? -23.758 14.710 22.616 1.00 66.60 400 THR B N 1
ATOM 3919 C CA . THR D 4 202 ? -25.145 14.805 22.956 1.00 61.81 400 THR B CA 1
ATOM 3920 C C . THR D 4 202 ? -25.300 15.878 24.041 1.00 62.50 400 THR B C 1
ATOM 3921 O O . THR D 4 202 ? -24.773 15.759 25.130 1.00 63.39 400 THR B O 1
ATOM 3925 N N . LEU D 4 203 ? -26.014 16.961 23.698 1.00 63.05 401 LEU B N 1
ATOM 3926 C CA . LEU D 4 203 ? -26.320 18.074 24.596 1.00 59.60 401 LEU B CA 1
ATOM 3927 C C . LEU D 4 203 ? -27.630 17.892 25.326 1.00 62.03 401 LEU B C 1
ATOM 3928 O O . LEU D 4 203 ? -27.794 18.364 26.445 1.00 68.87 401 LEU B O 1
ATOM 3933 N N . LEU D 4 204 ? -28.586 17.251 24.669 1.00 59.28 402 LEU B N 1
ATOM 3934 C CA . LEU D 4 204 ? -29.838 16.903 25.302 1.00 60.65 402 LEU B CA 1
ATOM 3935 C C . LEU D 4 204 ? -30.471 15.749 24.547 1.00 60.82 402 LEU B C 1
ATOM 3936 O O . LEU D 4 204 ? -30.441 15.723 23.323 1.00 59.43 402 LEU B O 1
ATOM 3941 N N . CYS D 4 205 ? -31.074 14.817 25.279 1.00 62.45 403 CYS B N 1
ATOM 3942 C CA . CYS D 4 205 ? -31.866 13.762 24.662 1.00 65.44 403 CYS B CA 1
ATOM 3943 C C . CYS D 4 205 ? -33.125 13.616 25.440 1.00 68.36 403 CYS B C 1
ATOM 3944 O O . CYS D 4 205 ? -33.061 13.339 26.656 1.00 74.73 403 CYS B O 1
ATOM 3947 N N . ILE D 4 206 ? -34.266 13.801 24.763 1.00 64.57 404 ILE B N 1
ATOM 3948 C CA . ILE D 4 206 ? -35.547 13.695 25.430 1.00 65.08 404 ILE B CA 1
ATOM 3949 C C . ILE D 4 206 ? -36.402 12.675 24.751 1.00 66.53 404 ILE B C 1
ATOM 3950 O O . ILE D 4 206 ? -36.648 12.747 23.546 1.00 66.46 404 ILE B O 1
ATOM 3955 N N . ALA D 4 207 ? -36.849 11.718 25.559 1.00 69.91 405 ALA B N 1
ATOM 3956 C CA . ALA D 4 207 ? -37.751 10.658 25.132 1.00 69.67 405 ALA B CA 1
ATOM 3957 C C . ALA D 4 207 ? -39.191 11.045 25.489 1.00 69.63 405 ALA B C 1
ATOM 3958 O O . ALA D 4 207 ? -39.509 11.283 26.685 1.00 66.86 405 ALA B O 1
ATOM 3960 N N . TYR D 4 208 ? -40.051 11.127 24.475 1.00 66.58 406 TYR B N 1
ATOM 3961 C CA . TYR D 4 208 ? -41.434 11.506 24.715 1.00 68.14 406 TYR B CA 1
ATOM 3962 C C . TYR D 4 208 ? -42.414 10.329 24.655 1.00 69.73 406 TYR B C 1
ATOM 3963 O O . TYR D 4 208 ? -42.415 9.523 23.704 1.00 69.80 406 TYR B O 1
ATOM 3972 N N . VAL D 4 209 ? -43.298 10.286 25.636 1.00 66.99 407 VAL B N 1
ATOM 3973 C CA . VAL D 4 209 ? -44.369 9.298 25.622 1.00 67.67 407 VAL B CA 1
ATOM 3974 C C . VAL D 4 209 ? -45.702 10.008 25.774 1.00 68.39 407 VAL B C 1
ATOM 3975 O O . VAL D 4 209 ? -45.767 11.090 26.355 1.00 71.03 407 VAL B O 1
ATOM 3979 N N . PHE D 4 210 ? -46.765 9.400 25.235 1.00 68.95 408 PHE B N 1
ATOM 3980 C CA . PHE D 4 210 ? -48.050 10.098 25.077 1.00 70.85 408 PHE B CA 1
ATOM 3981 C C . PHE D 4 210 ? -49.281 9.398 25.589 1.00 73.07 408 PHE B C 1
ATOM 3982 O O . PHE D 4 210 ? -49.454 8.225 25.437 1.00 76.57 408 PHE B O 1
ATOM 3990 N N . GLU D 4 211 ? -50.149 10.164 26.200 1.00 79.38 409 GLU B N 1
ATOM 3991 C CA . GLU D 4 211 ? -51.549 9.817 26.333 1.00 87.32 409 GLU B CA 1
ATOM 3992 C C . GLU D 4 211 ? -52.293 11.009 25.815 1.00 88.84 409 GLU B C 1
ATOM 3993 O O . GLU D 4 211 ? -51.687 12.026 25.436 1.00 91.17 409 GLU B O 1
ATOM 3999 N N . VAL D 4 212 ? -53.608 10.870 25.771 1.00 87.43 410 VAL B N 1
ATOM 4000 C CA . VAL D 4 212 ? -54.458 11.996 25.445 1.00 89.72 410 VAL B CA 1
ATOM 4001 C C . VAL D 4 212 ? -54.943 12.529 26.772 1.00 90.45 410 VAL B C 1
ATOM 4002 O O . VAL D 4 212 ? -55.163 11.769 27.715 1.00 91.03 410 VAL B O 1
ATOM 4006 N N . SER D 4 213 ? -55.125 13.839 26.842 1.00 89.63 411 SER B N 1
ATOM 4007 C CA . SER D 4 213 ? -55.626 14.418 28.043 1.00 92.00 411 SER B CA 1
ATOM 4008 C C . SER D 4 213 ? -57.074 14.005 28.309 1.00 98.97 411 SER B C 1
ATOM 4009 O O . SER D 4 213 ? -57.931 14.051 27.415 1.00 94.64 411 SER B O 1
ATOM 4012 N N . ALA D 4 214 ? -57.335 13.646 29.567 1.00 104.53 412 ALA B N 1
ATOM 4013 C CA . ALA D 4 214 ? -58.684 13.412 30.028 1.00 112.87 412 ALA B CA 1
ATOM 4014 C C . ALA D 4 214 ? -59.488 14.704 30.262 1.00 121.14 412 ALA B C 1
ATOM 4015 O O . ALA D 4 214 ? -60.695 14.602 30.448 1.00 131.99 412 ALA B O 1
ATOM 4017 N N . SER D 4 215 ? -58.874 15.898 30.262 1.00 121.88 413 SER B N 1
ATOM 4018 C CA . SER D 4 215 ? -59.666 17.154 30.289 1.00 124.02 413 SER B CA 1
ATOM 4019 C C . SER D 4 215 ? -60.335 17.347 28.921 1.00 129.84 413 SER B C 1
ATOM 4020 O O . SER D 4 215 ? -59.863 16.804 27.913 1.00 124.27 413 SER B O 1
ATOM 4023 N N . GLU D 4 216 ? -61.419 18.112 28.869 1.00 135.69 414 GLU B N 1
ATOM 4024 C CA . GLU D 4 216 ? -62.044 18.373 27.567 1.00 139.50 414 GLU B CA 1
ATOM 4025 C C . GLU D 4 216 ? -61.140 19.329 26.770 1.00 143.16 414 GLU B C 1
ATOM 4026 O O . GLU D 4 216 ? -60.989 19.167 25.552 1.00 141.25 414 GLU B O 1
ATOM 4032 N N . HIS D 4 217 ? -60.521 20.285 27.481 1.00 146.60 415 HIS B N 1
ATOM 4033 C CA . HIS D 4 217 ? -59.479 21.174 26.937 1.00 140.06 415 HIS B CA 1
ATOM 4034 C C . HIS D 4 217 ? -58.257 21.177 27.865 1.00 129.06 415 HIS B C 1
ATOM 4035 O O . HIS D 4 217 ? -58.379 20.916 29.045 1.00 128.40 415 HIS B O 1
ATOM 4042 N N . GLY D 4 218 ? -57.091 21.506 27.317 1.00 117.10 416 GLY B N 1
ATOM 4043 C CA . GLY D 4 218 ? -55.835 21.649 28.072 1.00 104.73 416 GLY B CA 1
ATOM 4044 C C . GLY D 4 218 ? -54.834 20.524 27.943 1.00 93.14 416 GLY B C 1
ATOM 4045 O O . GLY D 4 218 ? -55.186 19.369 28.041 1.00 97.60 416 GLY B O 1
ATOM 4046 N N . ALA D 4 219 ? -53.574 20.865 27.744 1.00 83.21 417 ALA B N 1
ATOM 4047 C CA . ALA D 4 219 ? -52.514 19.872 27.664 1.00 78.22 417 ALA B CA 1
ATOM 4048 C C . ALA D 4 219 ? -51.714 19.826 28.987 1.00 78.39 417 ALA B C 1
ATOM 4049 O O . ALA D 4 219 ? -51.564 20.837 29.664 1.00 78.10 417 ALA B O 1
ATOM 4051 N N . GLN D 4 220 ? -51.199 18.653 29.338 1.00 77.06 418 GLN B N 1
ATOM 4052 C CA . GLN D 4 220 ? -50.414 18.481 30.555 1.00 77.70 418 GLN B CA 1
ATOM 4053 C C . GLN D 4 220 ? -49.095 17.749 30.255 1.00 74.65 418 GLN B C 1
ATOM 4054 O O . GLN D 4 220 ? -48.940 17.100 29.212 1.00 75.81 418 GLN B O 1
ATOM 4060 N N . HIS D 4 221 ? -48.141 17.888 31.164 1.00 73.82 419 HIS B N 1
ATOM 4061 C CA . HIS D 4 221 ? -46.894 17.147 31.088 1.00 75.13 419 HIS B CA 1
ATOM 4062 C C . HIS D 4 221 ? -46.341 16.723 32.455 1.00 75.67 419 HIS B C 1
ATOM 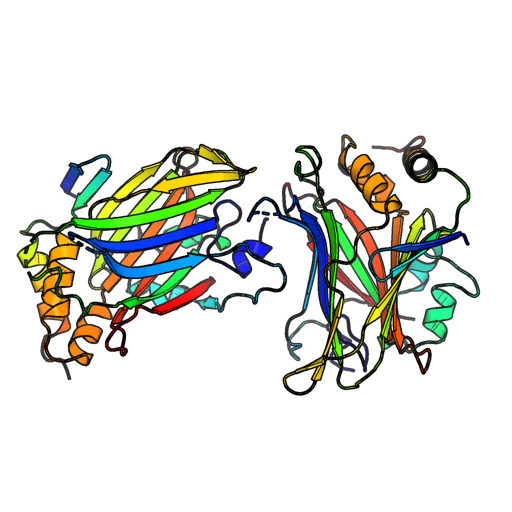4063 O O . HIS D 4 221 ? -46.651 17.319 33.464 1.00 74.63 419 HIS B O 1
ATOM 4070 N N . HIS D 4 222 ? -45.547 15.663 32.454 1.00 76.42 420 HIS B N 1
ATOM 4071 C CA . HIS D 4 222 ? -44.761 15.281 33.600 1.00 76.34 420 HIS B CA 1
ATOM 4072 C C . HIS D 4 222 ? -43.332 15.029 33.110 1.00 74.12 420 HIS B C 1
ATOM 4073 O O . HIS D 4 222 ? -43.121 14.391 32.082 1.00 72.38 420 HIS B O 1
ATOM 4080 N N . ILE D 4 223 ? -42.358 15.587 33.827 1.00 74.95 421 ILE B N 1
ATOM 4081 C CA . ILE D 4 223 ? -40.962 15.537 33.420 1.00 73.39 421 ILE B CA 1
ATOM 4082 C C . ILE D 4 223 ? -40.208 14.644 34.368 1.00 69.87 421 ILE B C 1
ATOM 4083 O O . ILE D 4 223 ? -40.241 14.869 35.540 1.00 82.17 421 ILE B O 1
ATOM 4088 N N . TYR D 4 224 ? -39.524 13.641 33.842 1.00 70.24 422 TYR B N 1
ATOM 4089 C CA . TYR D 4 224 ? -38.679 12.739 34.631 1.00 68.64 422 TYR B CA 1
ATOM 4090 C C . TYR D 4 224 ? -37.264 12.856 34.102 1.00 69.08 422 TYR B C 1
ATOM 4091 O O . TYR D 4 224 ? -37.039 13.200 32.939 1.00 67.59 422 TYR B O 1
ATOM 4100 N N . ARG D 4 225 ? -36.306 12.573 34.972 1.00 70.57 423 ARG B N 1
ATOM 4101 C CA . ARG D 4 225 ? -34.900 12.467 34.624 1.00 70.71 423 ARG B CA 1
ATOM 4102 C C . ARG D 4 225 ? -34.578 10.985 34.443 1.00 73.13 423 ARG B C 1
ATOM 4103 O O . ARG D 4 225 ? -34.845 10.191 35.326 1.00 79.18 423 ARG B O 1
ATOM 4111 N N . LEU D 4 226 ? -34.013 10.599 33.309 1.00 70.52 424 LEU B N 1
ATOM 4112 C CA . LEU D 4 226 ? -33.646 9.190 33.082 1.00 68.77 424 LEU B CA 1
ATOM 4113 C C . LEU D 4 226 ? -32.342 8.808 33.803 1.00 69.49 424 LEU B C 1
ATOM 4114 O O . LEU D 4 226 ? -31.374 9.564 33.758 1.00 71.62 424 LEU B O 1
ATOM 4119 N N . VAL D 4 227 ? -32.313 7.623 34.424 1.00 69.01 425 VAL B N 1
ATOM 4120 C CA . VAL D 4 227 ? -31.106 7.124 35.105 1.00 72.55 425 VAL B CA 1
ATOM 4121 C C . VAL D 4 227 ? -30.756 5.656 34.784 1.00 76.52 425 VAL B C 1
ATOM 4122 O O . VAL D 4 227 ? -31.629 4.893 34.353 1.00 77.53 425 VAL B O 1
ATOM 4126 N N . LYS D 4 228 ? -29.457 5.330 34.973 1.00 79.69 426 LYS B N 1
ATOM 4127 C CA . LYS D 4 228 ? -28.854 3.971 35.065 1.00 81.68 426 LYS B CA 1
ATOM 4128 C C . LYS D 4 228 ? -29.043 3.036 33.873 1.00 81.09 426 LYS B C 1
ATOM 4129 O O . LYS D 4 228 ? -28.410 1.960 33.813 1.00 81.88 426 LYS B O 1
#

B-factor: mean 83.92, std 18.76, range [30.0, 161.51]

Nearest PDB structures (foldseek):
  5z2q-assembly2_A  TM=1.005E+00  e=2.269E-50  Mus musculus
  5gn0-assembly4_D  TM=9.739E-01  e=2.824E-44  Mus musculus
  3jua-assembly2_C  TM=9.784E-01  e=1.003E-41  Mus musculus
  6sba-assembly1_A  TM=9.521E-01  e=1.128E-41  Mus musculus
  8c17-assembly1_A-2  TM=9.323E-01  e=4.558E-40  Homo sapiens